Protein 3LXF (pdb70)

Structure (mmCIF, N/CA/C/O backbone):
data_3LXF
#
_entry.id   3LXF
#
_cell.length_a   137.554
_cell.length_b   78.788
_cell.length_c   89.200
_cell.angle_alpha   90.00
_cell.angle_beta   125.04
_cell.angle_gamma   90.00
#
_symmetry.space_group_name_H-M   'C 1 2 1'
#
loop_
_entity.id
_entity.type
_entity.pdbx_description
1 polymer Ferredoxin
2 non-polymer 'FE2/S2 (INORGANIC) CLUSTER'
3 water water
#
loop_
_atom_site.group_PDB
_atom_site.id
_atom_site.type_symbol
_atom_site.label_atom_id
_atom_site.label_alt_id
_atom_site.label_comp_id
_atom_site.label_asym_id
_atom_site.label_entity_id
_atom_site.label_seq_id
_atom_site.pdbx_PDB_ins_code
_atom_site.Cartn_x
_atom_site.Cartn_y
_atom_site.Cartn_z
_atom_site.occupancy
_atom_site.B_iso_or_equiv
_atom_site.auth_seq_id
_atom_site.auth_comp_id
_atom_site.auth_asym_id
_atom_site.auth_atom_id
_atom_site.pdbx_PDB_model_num
ATOM 1 N N . THR A 1 1 ? 6.752 51.161 -42.841 1.00 46.91 2 THR A N 1
ATOM 2 C CA . THR A 1 1 ? 5.857 49.971 -42.669 1.00 46.25 2 THR A CA 1
ATOM 3 C C . THR A 1 1 ? 5.416 49.744 -41.221 1.00 44.43 2 THR A C 1
ATOM 4 O O . THR A 1 1 ? 6.238 49.581 -40.325 1.00 44.53 2 THR A O 1
ATOM 8 N N . ALA A 1 2 ? 4.111 49.705 -41.024 1.00 42.40 3 ALA A N 1
ATOM 9 C CA . ALA A 1 2 ? 3.538 49.882 -39.706 1.00 41.13 3 ALA A CA 1
ATOM 10 C C . ALA A 1 2 ? 3.274 48.543 -39.064 1.00 39.27 3 ALA A C 1
ATOM 11 O O . ALA A 1 2 ? 2.604 47.676 -39.653 1.00 38.86 3 ALA A O 1
ATOM 13 N N . ILE A 1 3 ? 3.768 48.417 -37.838 1.00 36.81 4 ILE A N 1
ATOM 14 C CA . ILE A 1 3 ? 3.773 47.165 -37.128 1.00 35.51 4 ILE A CA 1
ATOM 15 C C . ILE A 1 3 ? 3.302 47.422 -35.708 1.00 35.15 4 ILE A C 1
ATOM 16 O O . ILE A 1 3 ? 3.678 48.404 -35.094 1.00 34.63 4 ILE A O 1
ATOM 21 N N . LEU A 1 4 ? 2.452 46.544 -35.203 1.00 34.36 5 LEU A N 1
ATOM 22 C CA . LEU A 1 4 ? 1.881 46.764 -33.900 1.00 35.50 5 LEU A CA 1
ATOM 23 C C . LEU A 1 4 ? 2.485 45.785 -32.923 1.00 34.95 5 LEU A C 1
ATOM 24 O O . LEU A 1 4 ? 2.226 44.598 -33.017 1.00 35.18 5 LEU A O 1
ATOM 29 N N . VAL A 1 5 ? 3.291 46.285 -31.993 1.00 34.77 6 VAL A N 1
ATOM 30 C CA . VAL A 1 5 ? 3.945 45.407 -31.028 1.00 34.88 6 VAL A CA 1
ATOM 31 C C . VAL A 1 5 ? 3.348 45.447 -29.633 1.00 34.72 6 VAL A C 1
ATOM 32 O O . VAL A 1 5 ? 3.055 46.516 -29.062 1.00 34.41 6 VAL A O 1
ATOM 36 N N . THR A 1 6 ? 3.135 44.254 -29.113 1.00 33.81 7 THR A N 1
ATOM 37 C CA . THR A 1 6 ? 2.685 44.111 -27.761 1.00 35.05 7 THR A CA 1
ATOM 38 C C . THR A 1 6 ? 3.946 43.810 -26.953 1.00 35.12 7 THR A C 1
ATOM 39 O O . THR A 1 6 ? 4.650 42.866 -27.251 1.00 34.75 7 THR A O 1
ATOM 43 N N . THR A 1 7 ? 4.273 44.672 -25.995 1.00 36.39 8 THR A N 1
ATOM 44 C CA . THR A 1 7 ? 5.485 44.501 -25.177 1.00 37.29 8 THR A CA 1
ATOM 45 C C . THR A 1 7 ? 5.138 43.585 -24.044 1.00 38.10 8 THR A C 1
ATOM 46 O O . THR A 1 7 ? 3.966 43.236 -23.892 1.00 38.09 8 THR A O 1
ATOM 50 N N . ARG A 1 8 ? 6.141 43.197 -23.244 1.00 39.02 9 ARG A N 1
ATOM 51 C CA . ARG A 1 8 ? 5.959 42.182 -22.195 1.00 39.48 9 ARG A CA 1
ATOM 52 C C . ARG A 1 8 ? 4.876 42.550 -21.173 1.00 40.62 9 ARG A C 1
ATOM 53 O O . ARG A 1 8 ? 4.190 41.673 -20.664 1.00 40.44 9 ARG A O 1
ATOM 61 N N . ASP A 1 9 ? 4.713 43.843 -20.901 1.00 41.78 10 ASP A N 1
ATOM 62 C CA . ASP A 1 9 ? 3.700 44.307 -19.947 1.00 43.50 10 ASP A CA 1
ATOM 63 C C . ASP A 1 9 ? 2.304 44.385 -20.548 1.00 43.57 10 ASP A C 1
ATOM 64 O O . ASP A 1 9 ? 1.387 44.858 -19.896 1.00 44.84 10 ASP A O 1
ATOM 69 N N . GLY A 1 10 ? 2.161 43.954 -21.798 1.00 42.84 11 GLY A N 1
ATOM 70 C CA . GLY A 1 10 ? 0.862 43.807 -22.433 1.00 42.21 11 GLY A CA 1
ATOM 71 C C . GLY A 1 10 ? 0.390 45.042 -23.188 1.00 42.86 11 GLY A C 1
ATOM 72 O O . GLY A 1 10 ? -0.654 44.991 -23.855 1.00 42.82 11 GLY A O 1
ATOM 73 N N . THR A 1 11 ? 1.143 46.146 -23.086 1.00 42.61 12 THR A N 1
ATOM 74 C CA . THR A 1 11 ? 0.795 47.388 -23.781 1.00 42.88 12 THR A CA 1
ATOM 75 C C . THR A 1 11 ? 1.166 47.306 -25.263 1.00 42.02 12 THR A C 1
ATOM 76 O O . THR A 1 11 ? 2.105 46.588 -25.625 1.00 41.46 12 THR A O 1
ATOM 80 N N . ARG A 1 12 ? 0.398 48.020 -26.100 1.00 41.11 13 ARG A N 1
ATOM 81 C CA . ARG A 1 12 ? 0.491 47.917 -27.543 1.00 40.45 13 ARG A CA 1
ATOM 82 C C . ARG A 1 12 ? 0.894 49.233 -28.162 1.00 40.08 13 ARG A C 1
ATOM 83 O O . ARG A 1 12 ? 0.330 50.259 -27.840 1.00 41.58 13 ARG A O 1
ATOM 91 N N . THR A 1 13 ? 1.884 49.190 -29.040 1.00 39.39 14 THR A N 1
ATOM 92 C CA . THR A 1 13 ? 2.458 50.382 -29.638 1.00 40.04 14 THR A CA 1
ATOM 93 C C . THR A 1 13 ? 2.728 50.117 -31.100 1.00 38.91 14 THR A C 1
ATOM 94 O O . THR A 1 13 ? 3.274 49.074 -31.446 1.00 39.38 14 THR A O 1
ATOM 98 N N . GLU A 1 14 ? 2.357 51.059 -31.947 1.00 38.28 15 GLU A N 1
ATOM 99 C CA . GLU A 1 14 ? 2.619 50.932 -33.360 1.00 38.32 15 GLU A CA 1
ATOM 100 C C . GLU A 1 14 ? 3.981 51.545 -33.678 1.00 38.55 15 GLU A C 1
ATOM 101 O O . GLU A 1 14 ? 4.306 52.625 -33.189 1.00 39.69 15 GLU A O 1
ATOM 107 N N . ILE A 1 15 ? 4.772 50.854 -34.488 1.00 37.39 16 ILE A N 1
ATOM 108 C CA . ILE A 1 15 ? 6.051 51.393 -34.904 1.00 38.42 16 ILE A CA 1
ATOM 109 C C . ILE A 1 15 ? 6.141 51.369 -36.406 1.00 38.42 16 ILE A C 1
ATOM 110 O O . ILE A 1 15 ? 5.395 50.652 -37.060 1.00 38.34 16 ILE A O 1
ATOM 115 N N . GLN A 1 16 ? 7.048 52.186 -36.920 1.00 39.51 17 GLN A N 1
ATOM 116 C CA . GLN A 1 16 ? 7.417 52.216 -38.328 1.00 41.09 17 GLN A CA 1
ATOM 117 C C . GLN A 1 16 ? 8.622 51.318 -38.482 1.00 39.97 17 GLN A C 1
ATOM 118 O O . GLN A 1 16 ? 9.514 51.305 -37.616 1.00 40.24 17 GLN A O 1
ATOM 124 N N . ALA A 1 17 ? 8.657 50.572 -39.578 1.00 38.82 18 ALA A N 1
ATOM 125 C CA . ALA A 1 17 ? 9.725 49.598 -39.810 1.00 36.86 18 ALA A CA 1
ATOM 126 C C . ALA A 1 17 ? 10.183 49.683 -41.266 1.00 36.68 18 ALA A C 1
ATOM 127 O O . ALA A 1 17 ? 9.396 49.457 -42.191 1.00 35.98 18 ALA A O 1
ATOM 129 N N . GLU A 1 18 ? 11.460 50.020 -41.453 1.00 36.61 19 GLU A N 1
ATOM 130 C CA . GLU A 1 18 ? 12.057 50.168 -42.770 1.00 36.83 19 GLU A CA 1
ATOM 131 C C . GLU A 1 18 ? 12.196 48.806 -43.457 1.00 35.54 19 GLU A C 1
ATOM 132 O O . GLU A 1 18 ? 12.717 47.859 -42.851 1.00 35.02 19 GLU A O 1
ATOM 138 N N . PRO A 1 19 ? 11.689 48.687 -44.698 1.00 35.15 20 PRO A N 1
ATOM 139 C CA . PRO A 1 19 ? 11.803 47.480 -45.510 1.00 34.71 20 PRO A CA 1
ATOM 140 C C . PRO A 1 19 ? 13.265 47.042 -45.635 1.00 35.08 20 PRO A C 1
ATOM 141 O O . PRO A 1 19 ? 14.157 47.884 -45.719 1.00 35.15 20 PRO A O 1
ATOM 145 N N . GLY A 1 20 ? 13.519 45.735 -45.610 1.00 34.68 21 GLY A N 1
ATOM 146 C CA . GLY A 1 20 ? 14.902 45.239 -45.693 1.00 34.86 21 GLY A CA 1
ATOM 147 C C . GLY A 1 20 ? 15.685 45.084 -44.398 1.00 34.65 21 GLY A C 1
ATOM 148 O O . GLY A 1 20 ? 16.709 44.412 -44.374 1.00 35.76 21 GLY A O 1
ATOM 149 N N . LEU A 1 21 ? 15.242 45.714 -43.322 1.00 34.19 22 LEU A N 1
ATOM 150 C CA . LEU A 1 21 ? 15.794 45.414 -42.003 1.00 33.49 22 LEU A CA 1
ATOM 151 C C . LEU A 1 21 ? 15.095 44.175 -41.479 1.00 32.75 22 LEU A C 1
ATOM 152 O O . LEU A 1 21 ? 13.975 43.830 -41.929 1.00 32.74 22 LEU A O 1
ATOM 157 N N . SER A 1 22 ? 15.712 43.510 -40.508 1.00 31.57 23 SER A N 1
ATOM 158 C CA . SER A 1 22 ? 15.000 42.461 -39.803 1.00 30.15 23 SER A CA 1
ATOM 159 C C . SER A 1 22 ? 13.988 43.079 -38.823 1.00 29.43 23 SER A C 1
ATOM 160 O O . SER A 1 22 ? 14.129 44.248 -38.388 1.00 29.74 23 SER A O 1
ATOM 163 N N . LEU A 1 23 ? 12.959 42.314 -38.481 1.00 28.12 24 LEU A N 1
ATOM 164 C CA . LEU A 1 23 ? 12.050 42.738 -37.425 1.00 27.71 24 LEU A CA 1
ATOM 165 C C . LEU A 1 23 ? 12.807 43.073 -36.147 1.00 27.40 24 LEU A C 1
ATOM 166 O O . LEU A 1 23 ? 12.527 44.077 -35.525 1.00 29.05 24 LEU A O 1
ATOM 171 N N . MET A 1 24 ? 13.777 42.261 -35.757 1.00 27.73 25 MET A N 1
ATOM 172 C CA . MET A 1 24 ? 14.555 42.550 -34.538 1.00 28.02 25 MET A CA 1
ATOM 173 C C . MET A 1 24 ? 15.193 43.945 -34.631 1.00 28.57 25 MET A C 1
ATOM 174 O O . MET A 1 24 ? 15.179 44.693 -33.662 1.00 28.58 25 MET A O 1
ATOM 179 N N . GLU A 1 25 ? 15.759 44.273 -35.787 1.00 29.01 26 GLU A N 1
ATOM 180 C CA . GLU A 1 25 ? 16.381 45.589 -35.994 1.00 31.43 26 GLU A CA 1
ATOM 181 C C . GLU A 1 25 ? 15.354 46.709 -35.969 1.00 31.27 26 GLU A C 1
ATOM 182 O O . GLU A 1 25 ? 15.598 47.766 -35.374 1.00 31.89 26 GLU A O 1
ATOM 188 N N . ALA A 1 26 ? 14.218 46.474 -36.617 1.00 30.84 27 ALA A N 1
ATOM 189 C CA . ALA A 1 26 ? 13.137 47.454 -36.611 1.00 31.61 27 ALA A CA 1
ATOM 190 C C . ALA A 1 26 ? 12.636 47.706 -35.188 1.00 31.71 27 ALA A C 1
ATOM 191 O O . ALA A 1 26 ? 12.394 48.834 -34.811 1.00 31.33 27 ALA A O 1
ATOM 193 N N . LEU A 1 27 ? 12.501 46.641 -34.408 1.00 32.84 28 LEU A N 1
ATOM 194 C CA . LEU A 1 27 ? 12.123 46.747 -32.995 1.00 34.19 28 LEU A CA 1
ATOM 195 C C . LEU A 1 27 ? 13.066 47.621 -32.189 1.00 35.72 28 LEU A C 1
ATOM 196 O O . LEU A 1 27 ? 12.627 48.629 -31.636 1.00 36.38 28 LEU A O 1
ATOM 201 N N . ARG A 1 28 ? 14.350 47.263 -32.137 1.00 36.84 29 ARG A N 1
ATOM 202 C CA . ARG A 1 28 ? 15.365 48.053 -31.398 1.00 38.93 29 ARG A CA 1
ATOM 203 C C . ARG A 1 28 ? 15.419 49.513 -31.902 1.00 39.64 29 ARG A C 1
ATOM 204 O O . ARG A 1 28 ? 15.419 50.459 -31.109 1.00 39.75 29 ARG A O 1
ATOM 212 N N . ASP A 1 29 ? 15.425 49.692 -33.219 1.00 39.90 30 ASP A N 1
ATOM 213 C CA . ASP A 1 29 ? 15.495 51.023 -33.793 1.00 41.61 30 ASP A CA 1
ATOM 214 C C . ASP A 1 29 ? 14.367 51.947 -33.348 1.00 42.67 30 ASP A C 1
ATOM 215 O O . ASP A 1 29 ? 14.559 53.155 -33.259 1.00 43.51 30 ASP A O 1
ATOM 220 N N . ALA A 1 30 ? 13.200 51.372 -33.090 1.00 42.39 31 ALA A N 1
ATOM 221 C CA . ALA A 1 30 ? 12.033 52.124 -32.692 1.00 43.15 31 ALA A CA 1
ATOM 222 C C . ALA A 1 30 ? 11.948 52.273 -31.166 1.00 44.12 31 ALA A C 1
ATOM 223 O O . ALA A 1 30 ? 10.942 52.740 -30.653 1.00 44.58 31 ALA A O 1
ATOM 225 N N . GLY A 1 31 ? 13.001 51.881 -30.447 1.00 45.33 32 GLY A N 1
ATOM 226 C CA . GLY A 1 31 ? 13.061 52.055 -28.988 1.00 46.49 32 GLY A CA 1
ATOM 227 C C . GLY A 1 31 ? 12.418 50.967 -28.130 1.00 46.88 32 GLY A C 1
ATOM 228 O O . GLY A 1 31 ? 12.220 51.163 -26.920 1.00 47.39 32 GLY A O 1
ATOM 229 N N . ILE A 1 32 ? 12.089 49.817 -28.727 1.00 46.42 33 ILE A N 1
ATOM 230 C CA . ILE A 1 32 ? 11.669 48.654 -27.929 1.00 46.28 33 ILE A CA 1
ATOM 231 C C . ILE A 1 32 ? 12.921 47.924 -27.399 1.00 46.96 33 ILE A C 1
ATOM 232 O O . ILE A 1 32 ? 13.428 46.999 -28.030 1.00 47.83 33 ILE A O 1
ATOM 237 N N . ASP A 1 33 ? 13.416 48.322 -26.239 1.00 48.00 34 ASP A N 1
ATOM 238 C CA . ASP A 1 33 ? 14.678 47.771 -25.728 1.00 48.59 34 ASP A CA 1
ATOM 239 C C . ASP A 1 33 ? 14.551 46.431 -25.019 1.00 47.41 34 ASP A C 1
ATOM 240 O O . ASP A 1 33 ? 15.557 45.815 -24.692 1.00 47.46 34 ASP A O 1
ATOM 245 N N . GLU A 1 34 ? 13.317 45.983 -24.806 1.00 46.53 35 GLU A N 1
ATOM 246 C CA . GLU A 1 34 ? 13.003 44.777 -24.042 1.00 45.25 35 GLU A CA 1
ATOM 247 C C . GLU A 1 34 ? 13.705 43.590 -24.641 1.00 43.81 35 GLU A C 1
ATOM 248 O O . GLU A 1 34 ? 14.073 42.666 -23.947 1.00 42.70 35 GLU A O 1
ATOM 254 N N . LEU A 1 35 ? 13.798 43.612 -25.962 1.00 43.04 36 LEU A N 1
ATOM 255 C CA . LEU A 1 35 ? 14.246 42.483 -26.736 1.00 42.93 36 LEU A CA 1
ATOM 256 C C . LEU A 1 35 ? 15.773 42.516 -26.747 1.00 43.31 36 LEU A C 1
ATOM 257 O O . LEU A 1 35 ? 16.381 43.358 -27.405 1.00 42.93 36 LEU A O 1
ATOM 262 N N . LEU A 1 36 ? 16.391 41.641 -25.959 1.00 43.61 37 LEU A N 1
ATOM 263 C CA . LEU A 1 36 ? 17.803 41.409 -26.103 1.00 44.67 37 LEU A CA 1
ATOM 264 C C . LEU A 1 36 ? 18.000 40.702 -27.428 1.00 44.71 37 LEU A C 1
ATOM 265 O O . LEU A 1 36 ? 17.125 40.025 -27.961 1.00 45.87 37 LEU A O 1
ATOM 270 N N . ALA A 1 37 ? 19.165 40.831 -27.987 1.00 44.87 38 ALA A N 1
ATOM 271 C CA . ALA A 1 37 ? 19.412 40.075 -29.170 1.00 42.60 38 ALA A CA 1
ATOM 272 C C . ALA A 1 37 ? 20.819 39.678 -28.917 1.00 41.72 38 ALA A C 1
ATOM 273 O O . ALA A 1 37 ? 21.726 40.210 -29.520 1.00 41.83 38 ALA A O 1
ATOM 275 N N . LEU A 1 38 ? 20.992 38.774 -27.960 1.00 40.80 39 LEU A N 1
ATOM 276 C CA . LEU A 1 38 ? 22.320 38.430 -27.487 1.00 40.62 39 LEU A CA 1
ATOM 277 C C . LEU A 1 38 ? 23.255 38.017 -28.622 1.00 39.14 39 LEU A C 1
ATOM 278 O O . LEU A 1 38 ? 24.426 38.334 -28.589 1.00 40.17 39 LEU A O 1
ATOM 283 N N . CYS A 1 39 ? 22.757 37.311 -29.627 1.00 36.93 40 CYS A N 1
ATOM 284 C CA . CYS A 1 39 ? 23.686 36.791 -30.601 1.00 35.05 40 CYS A CA 1
ATOM 285 C C . CYS A 1 39 ? 23.901 37.835 -31.681 1.00 35.18 40 CYS A C 1
ATOM 286 O O . CYS A 1 39 ? 24.714 37.662 -32.554 1.00 34.55 40 CYS A O 1
ATOM 289 N N . GLY A 1 40 ? 23.181 38.946 -31.580 1.00 35.44 41 GLY A N 1
ATOM 290 C CA . GLY A 1 40 ? 23.364 40.072 -32.520 1.00 35.83 41 GLY A CA 1
ATOM 291 C C . GLY A 1 40 ? 22.725 39.763 -33.859 1.00 35.23 41 GLY A C 1
ATOM 292 O O . GLY A 1 40 ? 23.194 40.244 -34.901 1.00 35.39 41 GLY A O 1
ATOM 293 N N . GLY A 1 41 ? 21.698 38.899 -33.824 1.00 33.80 42 GLY A N 1
ATOM 294 C CA . GLY A 1 41 ? 20.856 38.615 -34.975 1.00 32.40 42 GLY A CA 1
ATOM 295 C C . GLY A 1 41 ? 21.465 37.597 -35.903 1.00 32.77 42 GLY A C 1
ATOM 296 O O . GLY A 1 41 ? 21.270 37.673 -37.106 1.00 32.99 42 GLY A O 1
ATOM 297 N N . CYS A 1 42 ? 22.234 36.660 -35.376 1.00 32.40 43 CYS A N 1
ATOM 298 C CA . CYS A 1 42 ? 22.849 35.681 -36.264 1.00 33.86 43 CYS A CA 1
ATOM 299 C C . CYS A 1 42 ? 22.212 34.260 -36.063 1.00 33.76 43 CYS A C 1
ATOM 300 O O . CYS A 1 42 ? 22.829 33.243 -36.334 1.00 33.47 43 CYS A O 1
ATOM 303 N N . CYS A 1 43 ? 20.958 34.206 -35.601 1.00 33.00 44 CYS A N 1
ATOM 304 C CA . CYS A 1 43 ? 20.274 32.916 -35.424 1.00 32.65 44 CYS A CA 1
ATOM 305 C C . CYS A 1 43 ? 21.044 31.917 -34.534 1.00 32.52 44 CYS A C 1
ATOM 306 O O . CYS A 1 43 ? 21.224 30.761 -34.914 1.00 32.42 44 CYS A O 1
ATOM 309 N N . SER A 1 44 ? 21.481 32.362 -33.356 1.00 31.96 45 SER A N 1
ATOM 310 C CA . SER A 1 44 ? 22.270 31.519 -32.455 1.00 32.45 45 SER A CA 1
ATOM 311 C C . SER A 1 44 ? 21.791 31.661 -31.028 1.00 32.74 45 SER A C 1
ATOM 312 O O . SER A 1 44 ? 22.457 31.192 -30.097 1.00 33.19 45 SER A O 1
ATOM 315 N N . CYS A 1 45 ? 20.704 32.399 -30.832 1.00 32.07 46 CYS A N 1
ATOM 316 C CA . CYS A 1 45 ? 20.078 32.470 -29.508 1.00 31.74 46 CYS A CA 1
ATOM 317 C C . CYS A 1 45 ? 18.551 32.461 -29.607 1.00 31.44 46 CYS A C 1
ATOM 318 O O . CYS A 1 45 ? 17.965 32.381 -30.704 1.00 31.99 46 CYS A O 1
ATOM 321 N N . ALA A 1 46 ? 17.884 32.530 -28.476 1.00 31.20 47 ALA A N 1
ATOM 322 C CA . ALA A 1 46 ? 16.435 32.616 -28.570 1.00 31.28 47 ALA A CA 1
ATOM 323 C C . ALA A 1 46 ? 15.916 33.903 -27.957 1.00 30.93 47 ALA A C 1
ATOM 324 O O . ALA A 1 46 ? 14.752 33.981 -27.588 1.00 30.62 47 ALA A O 1
ATOM 326 N N . THR A 1 47 ? 16.781 34.909 -27.837 1.00 30.96 48 THR A N 1
ATOM 327 C CA . THR A 1 47 ? 16.382 36.122 -27.090 1.00 31.25 48 THR A CA 1
ATOM 328 C C . THR A 1 47 ? 15.731 37.192 -27.973 1.00 31.19 48 THR A C 1
ATOM 329 O O . THR A 1 47 ? 15.408 38.276 -27.475 1.00 32.55 48 THR A O 1
ATOM 333 N N . CYS A 1 48 ? 15.520 36.907 -29.254 1.00 29.33 49 CYS A N 1
ATOM 334 C CA . CYS A 1 48 ? 14.756 37.840 -30.068 1.00 28.55 49 CYS A CA 1
ATOM 335 C C . CYS A 1 48 ? 13.350 37.257 -30.352 1.00 28.72 49 CYS A C 1
ATOM 336 O O . CYS A 1 48 ? 12.640 37.645 -31.306 1.00 29.15 49 CYS A O 1
ATOM 339 N N . HIS A 1 49 ? 12.976 36.317 -29.507 1.00 28.17 50 HIS A N 1
ATOM 340 C CA . HIS A 1 49 ? 11.778 35.533 -29.678 1.00 28.51 50 HIS A CA 1
ATOM 341 C C . HIS A 1 49 ? 10.528 36.447 -29.663 1.00 29.05 50 HIS A C 1
ATOM 342 O O . HIS A 1 49 ? 10.320 37.219 -28.718 1.00 28.30 50 HIS A O 1
ATOM 349 N N . VAL A 1 50 ? 9.745 36.393 -30.752 1.00 29.00 51 VAL A N 1
ATOM 350 C CA . VAL A 1 50 ? 8.416 37.011 -30.775 1.00 29.81 51 VAL A CA 1
ATOM 351 C C . VAL A 1 50 ? 7.313 35.988 -31.077 1.00 29.93 51 VAL A C 1
ATOM 352 O O . VAL A 1 50 ? 7.583 34.896 -31.587 1.00 28.91 51 VAL A O 1
ATOM 356 N N . LEU A 1 51 ? 6.089 36.375 -30.719 1.00 30.59 52 LEU A N 1
ATOM 357 C CA . LEU A 1 51 ? 4.868 35.643 -31.029 1.00 31.72 52 LEU A CA 1
ATOM 358 C C . LEU A 1 51 ? 4.107 36.444 -32.052 1.00 32.77 52 LEU A C 1
ATOM 359 O O . LEU A 1 51 ? 3.773 37.607 -31.813 1.00 33.15 52 LEU A O 1
ATOM 364 N N . VAL A 1 52 ? 3.849 35.810 -33.189 1.00 33.49 53 VAL A N 1
ATOM 365 C CA . VAL A 1 52 ? 3.256 36.460 -34.336 1.00 34.42 53 VAL A CA 1
ATOM 366 C C . VAL A 1 52 ? 1.747 36.195 -34.356 1.00 36.18 53 VAL A C 1
ATOM 367 O O . VAL A 1 52 ? 1.312 35.058 -34.127 1.00 36.41 53 VAL A O 1
ATOM 371 N N . ALA A 1 53 ? 0.946 37.227 -34.611 1.00 36.52 54 ALA A N 1
ATOM 372 C CA . ALA A 1 53 ? -0.498 36.980 -34.738 1.00 38.54 54 ALA A CA 1
ATOM 373 C C . ALA A 1 53 ? -0.762 35.901 -35.826 1.00 38.92 54 ALA A C 1
ATOM 374 O O . ALA A 1 53 ? -0.156 35.942 -36.907 1.00 39.48 54 ALA A O 1
ATOM 376 N N . PRO A 1 54 ? -1.628 34.914 -35.532 1.00 40.07 55 PRO A N 1
ATOM 377 C CA . PRO A 1 54 ? -1.930 33.812 -36.505 1.00 40.77 55 PRO A CA 1
ATOM 378 C C . PRO A 1 54 ? -2.303 34.278 -37.937 1.00 41.88 55 PRO A C 1
ATOM 379 O O . PRO A 1 54 ? -1.891 33.648 -38.924 1.00 42.16 55 PRO A O 1
ATOM 383 N N . ALA A 1 55 ? -3.032 35.387 -38.048 1.00 42.28 56 ALA A N 1
ATOM 384 C CA . ALA A 1 55 ? -3.492 35.896 -39.354 1.00 43.73 56 ALA A CA 1
ATOM 385 C C . ALA A 1 55 ? -2.317 36.242 -40.250 1.00 44.24 56 ALA A C 1
ATOM 386 O O . ALA A 1 55 ? -2.464 36.349 -41.468 1.00 44.75 56 ALA A O 1
ATOM 388 N N . PHE A 1 56 ? -1.151 36.425 -39.640 1.00 44.33 57 PHE A N 1
ATOM 389 C CA . PHE A 1 56 ? 0.030 36.785 -40.395 1.00 45.31 57 PHE A CA 1
ATOM 390 C C . PHE A 1 56 ? 0.968 35.618 -40.664 1.00 45.77 57 PHE A C 1
ATOM 391 O O . PHE A 1 56 ? 1.935 35.783 -41.401 1.00 45.51 57 PHE A O 1
ATOM 399 N N . ALA A 1 57 ? 0.652 34.436 -40.117 1.00 46.93 58 ALA A N 1
ATOM 400 C CA . ALA A 1 57 ? 1.524 33.252 -40.269 1.00 48.07 58 ALA A CA 1
ATOM 401 C C . ALA A 1 57 ? 2.030 33.085 -41.691 1.00 49.24 58 ALA A C 1
ATOM 402 O O . ALA A 1 57 ? 3.237 33.002 -41.916 1.00 49.60 58 ALA A O 1
ATOM 404 N N . ASP A 1 58 ? 1.115 33.064 -42.649 1.00 50.63 59 ASP A N 1
ATOM 405 C CA . ASP A 1 58 ? 1.474 32.739 -44.020 1.00 52.93 59 ASP A CA 1
ATOM 406 C C . ASP A 1 58 ? 2.130 33.904 -44.770 1.00 52.56 59 ASP A C 1
ATOM 407 O O . ASP A 1 58 ? 2.645 33.709 -45.868 1.00 53.54 59 ASP A O 1
ATOM 412 N N . ARG A 1 59 ? 2.111 35.106 -44.197 1.00 51.83 60 ARG A N 1
ATOM 413 C CA . ARG A 1 59 ? 2.777 3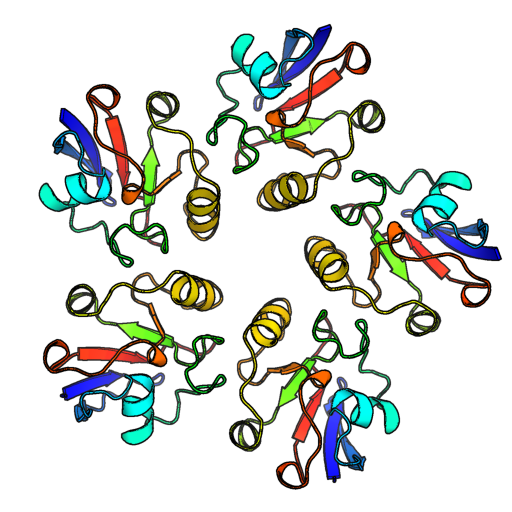6.251 -44.833 1.00 50.98 60 ARG A CA 1
ATOM 414 C C . ARG A 1 59 ? 4.302 36.273 -44.576 1.00 49.48 60 ARG A C 1
ATOM 415 O O . ARG A 1 59 ? 5.019 37.106 -45.127 1.00 49.45 60 ARG A O 1
ATOM 423 N N . LEU A 1 60 ? 4.793 35.346 -43.755 1.00 48.02 61 LEU A N 1
ATOM 424 C CA . LEU A 1 60 ? 6.213 35.307 -43.381 1.00 45.99 61 LEU A CA 1
ATOM 425 C C . LEU A 1 60 ? 6.924 34.184 -44.086 1.00 44.89 61 LEU A C 1
ATOM 426 O O . LEU A 1 60 ? 6.304 33.186 -44.423 1.00 44.75 61 LEU A O 1
ATOM 431 N N . PRO A 1 61 ? 8.237 34.326 -44.292 1.00 43.93 62 PRO A N 1
ATOM 432 C CA . PRO A 1 61 ? 8.962 33.177 -44.842 1.00 43.97 62 PRO A CA 1
ATOM 433 C C . PRO A 1 61 ? 8.877 31.972 -43.895 1.00 43.11 62 PRO A C 1
ATOM 434 O O . PRO A 1 61 ? 8.831 32.149 -42.680 1.00 42.55 62 PRO A O 1
ATOM 438 N N . ALA A 1 62 ? 8.840 30.770 -44.466 1.00 43.08 63 ALA A N 1
ATOM 439 C CA . ALA A 1 62 ? 9.013 29.505 -43.734 1.00 42.57 63 ALA A CA 1
ATOM 440 C C . ALA A 1 62 ? 10.083 29.599 -42.643 1.00 41.41 63 ALA A C 1
ATOM 441 O O . ALA A 1 62 ? 11.179 30.112 -42.891 1.00 40.73 63 ALA A O 1
ATOM 443 N N . LEU A 1 63 ? 9.786 29.123 -41.437 1.00 40.66 64 LEU A N 1
ATOM 444 C CA . LEU A 1 63 ? 10.861 29.076 -40.442 1.00 39.25 64 LEU A CA 1
ATOM 445 C C . LEU A 1 63 ? 11.849 27.972 -40.778 1.00 38.29 64 LEU A C 1
ATOM 446 O O . LEU A 1 63 ? 11.456 26.970 -41.396 1.00 37.34 64 LEU A O 1
ATOM 451 N N . SER A 1 64 ? 13.126 28.194 -40.421 1.00 36.16 65 SER A N 1
ATOM 452 C CA . SER A 1 64 ? 14.176 27.222 -40.716 1.00 35.47 65 SER A CA 1
ATOM 453 C C . SER A 1 64 ? 14.312 26.262 -39.568 1.00 34.48 65 SER A C 1
ATOM 454 O O . SER A 1 64 ? 13.810 26.526 -38.458 1.00 33.21 65 SER A O 1
ATOM 457 N N . GLY A 1 65 ? 15.021 25.163 -39.828 1.00 34.24 66 GLY A N 1
ATOM 458 C CA . GLY A 1 65 ? 15.336 24.184 -38.804 1.00 33.56 66 GLY A CA 1
ATOM 459 C C . GLY A 1 65 ? 16.171 24.749 -37.671 1.00 33.29 66 GLY A C 1
ATOM 460 O O . GLY A 1 65 ? 15.978 24.382 -36.504 1.00 33.51 66 GLY A O 1
ATOM 461 N N . ASP A 1 66 ? 17.119 25.624 -37.994 1.00 33.49 67 ASP A N 1
ATOM 462 C CA . ASP A 1 66 ? 17.934 26.239 -36.959 1.00 33.91 67 ASP A CA 1
ATOM 463 C C . ASP A 1 66 ? 17.064 27.179 -36.123 1.00 32.78 67 ASP A C 1
ATOM 464 O O . ASP A 1 66 ? 17.179 27.210 -34.900 1.00 32.01 67 ASP A O 1
ATOM 469 N N . GLU A 1 67 ? 16.172 27.928 -36.768 1.00 31.71 68 GLU A N 1
ATOM 470 C CA . GLU A 1 67 ? 15.281 28.768 -35.990 1.00 31.31 68 GLU A CA 1
ATOM 471 C C . GLU A 1 67 ? 14.363 27.873 -35.126 1.00 31.50 68 GLU A C 1
ATOM 472 O O . GLU A 1 67 ? 14.162 28.111 -33.927 1.00 30.57 68 GLU A O 1
ATOM 478 N N . ASN A 1 68 ? 13.816 26.827 -35.733 1.00 32.34 69 ASN A N 1
ATOM 479 C CA . ASN A 1 68 ? 12.938 25.925 -34.992 1.00 32.60 69 ASN A CA 1
ATOM 480 C C . ASN A 1 68 ? 13.632 25.299 -33.742 1.00 33.27 69 ASN A C 1
ATOM 481 O O . ASN A 1 68 ? 13.052 25.255 -32.645 1.00 32.80 69 ASN A O 1
ATOM 486 N N . ASP A 1 69 ? 14.873 24.832 -33.879 1.00 34.01 70 ASP A N 1
ATOM 487 C CA . ASP A 1 69 ? 15.558 24.283 -32.681 1.00 34.67 70 ASP A CA 1
ATOM 488 C C . ASP A 1 69 ? 15.814 25.333 -31.607 1.00 32.62 70 ASP A C 1
ATOM 489 O O . ASP A 1 69 ? 15.648 25.063 -30.428 1.00 32.58 70 ASP A O 1
ATOM 494 N N . LEU A 1 70 ? 16.253 26.519 -31.998 1.00 31.08 71 LEU A N 1
ATOM 495 C CA . LEU A 1 70 ? 16.413 27.573 -31.007 1.00 30.91 71 LEU A CA 1
ATOM 496 C C . LEU A 1 70 ? 15.125 27.860 -30.245 1.00 31.04 71 LEU A C 1
ATOM 497 O O . LEU A 1 70 ? 15.153 27.991 -29.032 1.00 32.05 71 LEU A O 1
ATOM 502 N N . LEU A 1 71 ? 13.995 27.948 -30.939 1.00 31.33 72 LEU A N 1
ATOM 503 C CA . LEU A 1 71 ? 12.714 28.235 -30.259 1.00 32.24 72 LEU A CA 1
ATOM 504 C C . LEU A 1 71 ? 12.265 27.134 -29.286 1.00 33.54 72 LEU A C 1
ATOM 505 O O . LEU A 1 71 ? 11.599 27.441 -28.289 1.00 33.12 72 LEU A O 1
ATOM 510 N N . ASP A 1 72 ? 12.610 25.869 -29.578 1.00 34.61 73 ASP A N 1
ATOM 511 C CA . ASP A 1 72 ? 12.270 24.770 -28.664 1.00 36.79 73 ASP A CA 1
ATOM 512 C C . ASP A 1 72 ? 12.951 24.837 -27.315 1.00 37.08 73 ASP A C 1
ATOM 513 O O . ASP A 1 72 ? 12.550 24.126 -26.401 1.00 38.54 73 ASP A O 1
ATOM 518 N N . SER A 1 73 ? 13.992 25.658 -27.201 1.00 36.39 74 SER A N 1
ATOM 519 C CA . SER A 1 73 ? 14.713 25.839 -25.950 1.00 36.70 74 SER A CA 1
ATOM 520 C C . SER A 1 73 ? 13.918 26.701 -24.997 1.00 36.86 74 SER A C 1
ATOM 521 O O . SER A 1 73 ? 14.208 26.731 -23.802 1.00 37.78 74 SER A O 1
ATOM 524 N N . SER A 1 74 ? 12.927 27.416 -25.522 1.00 36.38 75 SER A N 1
ATOM 525 C CA . SER A 1 74 ? 12.142 28.360 -24.720 1.00 36.46 75 SER A CA 1
ATOM 526 C C . SER A 1 74 ? 10.899 27.681 -24.160 1.00 37.69 75 SER A C 1
ATOM 527 O O . SER A 1 74 ? 10.190 26.991 -24.892 1.00 38.58 75 SER A O 1
ATOM 530 N N . ASP A 1 75 ? 10.606 27.890 -22.882 1.00 38.75 76 ASP A N 1
ATOM 531 C CA . ASP A 1 75 ? 9.354 27.347 -22.313 1.00 40.41 76 ASP A CA 1
ATOM 532 C C . ASP A 1 75 ? 8.115 28.107 -22.777 1.00 39.20 76 ASP A C 1
ATOM 533 O O . ASP A 1 75 ? 7.000 27.697 -22.501 1.00 39.71 76 ASP A O 1
ATOM 538 N N . HIS A 1 76 ? 8.318 29.202 -23.498 1.00 37.89 77 HIS A N 1
ATOM 539 C CA . HIS A 1 76 ? 7.204 30.011 -23.961 1.00 36.58 77 HIS A CA 1
ATOM 540 C C . HIS A 1 76 ? 6.956 29.857 -25.450 1.00 35.58 77 HIS A C 1
ATOM 541 O O . HIS A 1 76 ? 6.115 30.552 -25.997 1.00 34.56 77 HIS A O 1
ATOM 548 N N . ARG A 1 77 ? 7.666 28.946 -26.118 1.00 35.56 78 ARG A N 1
ATOM 549 C CA . ARG A 1 77 ? 7.370 28.697 -27.533 1.00 35.98 78 ARG A CA 1
ATOM 550 C C . ARG A 1 77 ? 5.900 28.279 -27.704 1.00 36.64 78 ARG A C 1
ATOM 551 O O . ARG A 1 77 ? 5.370 27.510 -26.909 1.00 36.31 78 ARG A O 1
ATOM 559 N N . THR A 1 78 ? 5.245 28.883 -28.693 1.00 36.78 79 THR A N 1
ATOM 560 C CA . THR A 1 78 ? 3.932 28.462 -29.164 1.00 37.47 79 THR A CA 1
ATOM 561 C C . THR A 1 78 ? 4.116 28.227 -30.654 1.00 37.75 79 THR A C 1
ATOM 562 O O . THR A 1 78 ? 5.202 28.491 -31.188 1.00 37.59 79 THR A O 1
ATOM 566 N N . PRO A 1 79 ? 3.073 27.730 -31.348 1.00 38.02 80 PRO A N 1
ATOM 567 C CA . PRO A 1 79 ? 3.364 27.413 -32.741 1.00 37.71 80 PRO A CA 1
ATOM 568 C C . PRO A 1 79 ? 3.493 28.659 -33.593 1.00 36.09 80 PRO A C 1
ATOM 569 O O . PRO A 1 79 ? 3.891 28.567 -34.737 1.00 36.52 80 PRO A O 1
ATOM 573 N N . HIS A 1 80 ? 3.198 29.814 -33.019 1.00 35.44 81 HIS A N 1
ATOM 574 C CA . HIS A 1 80 ? 3.364 31.103 -33.701 1.00 33.70 81 HIS A CA 1
ATOM 575 C C . HIS A 1 80 ? 4.630 31.879 -33.333 1.00 31.61 81 HIS A C 1
ATOM 576 O O . HIS A 1 80 ? 4.786 33.097 -33.667 1.00 30.16 81 HIS A O 1
ATOM 583 N N . SER A 1 81 ? 5.516 31.189 -32.634 1.00 29.49 82 SER A N 1
ATOM 584 C CA . SER A 1 81 ? 6.767 31.784 -32.227 1.00 28.92 82 SER A CA 1
ATOM 585 C C . SER A 1 81 ? 7.664 31.982 -33.447 1.00 28.42 82 SER A C 1
ATOM 586 O O . SER A 1 81 ? 7.691 31.134 -34.339 1.00 29.02 82 SER A O 1
ATOM 589 N N . ARG A 1 82 ? 8.344 33.124 -33.513 1.00 27.25 83 ARG A N 1
ATOM 590 C CA . ARG A 1 82 ? 9.398 33.316 -34.491 1.00 26.97 83 ARG A CA 1
ATOM 591 C C . ARG A 1 82 ? 10.558 34.032 -33.829 1.00 26.97 83 ARG A C 1
ATOM 592 O O . ARG A 1 82 ? 10.366 34.729 -32.824 1.00 26.48 83 ARG A O 1
ATOM 600 N N . LEU A 1 83 ? 11.760 33.840 -34.372 1.00 26.43 84 LEU A N 1
ATOM 601 C CA . LEU A 1 83 ? 12.896 34.669 -34.016 1.00 26.42 84 LEU A CA 1
ATOM 602 C C . LEU A 1 83 ? 12.796 35.886 -34.911 1.00 26.47 84 LEU A C 1
ATOM 603 O O . LEU A 1 83 ? 12.878 35.769 -36.161 1.00 26.06 84 LEU A O 1
ATOM 608 N N . SER A 1 84 ? 12.594 37.050 -34.301 1.00 26.12 85 SER A N 1
ATOM 609 C CA . SER A 1 84 ? 12.402 38.278 -35.096 1.00 26.71 85 SER A CA 1
ATOM 610 C C . SER A 1 84 ? 13.620 38.707 -35.930 1.00 27.10 85 SER A C 1
ATOM 611 O O . SER A 1 84 ? 13.483 39.540 -36.841 1.00 26.55 85 SER A O 1
ATOM 614 N N . CYS A 1 85 ? 14.809 38.165 -35.641 1.00 27.35 86 CYS A N 1
ATOM 615 C CA . CYS A 1 85 ? 15.974 38.538 -36.473 1.00 27.69 86 CYS A CA 1
ATOM 616 C C . CYS A 1 85 ? 15.965 37.703 -37.752 1.00 27.89 86 CYS A C 1
ATOM 617 O O . CYS A 1 85 ? 16.758 37.939 -38.663 1.00 27.74 86 CYS A O 1
ATOM 620 N N . GLN A 1 86 ? 15.021 36.771 -37.836 1.00 27.85 87 GLN A N 1
ATOM 621 C CA . GLN A 1 86 ? 14.849 35.948 -39.048 1.00 28.44 87 GLN A CA 1
ATOM 622 C C . GLN A 1 86 ? 13.753 36.436 -39.972 1.00 28.82 87 GLN A C 1
ATOM 623 O O . GLN A 1 86 ? 13.487 35.815 -40.997 1.00 30.47 87 GLN A O 1
ATOM 629 N N . ILE A 1 87 ? 13.129 37.556 -39.633 1.00 28.99 88 ILE A N 1
ATOM 630 C CA . ILE A 1 87 ? 12.058 38.094 -40.461 1.00 28.56 88 ILE A CA 1
ATOM 631 C C . ILE A 1 87 ? 12.475 39.419 -41.114 1.00 28.53 88 ILE A C 1
ATOM 632 O O . ILE A 1 87 ? 12.736 40.418 -40.426 1.00 27.81 88 ILE A O 1
ATOM 637 N N . THR A 1 88 ? 12.509 39.426 -42.438 1.00 27.99 89 THR A N 1
ATOM 638 C CA . THR A 1 88 ? 12.796 40.628 -43.202 1.00 28.72 89 THR A CA 1
ATOM 639 C C . THR A 1 88 ? 11.556 41.497 -43.417 1.00 28.96 89 THR A C 1
ATOM 640 O O . THR A 1 88 ? 10.542 41.030 -43.909 1.00 28.55 89 THR A O 1
ATOM 644 N N . ILE A 1 89 ? 11.649 42.757 -43.028 1.00 29.99 90 ILE A N 1
ATOM 645 C CA . ILE A 1 89 ? 10.546 43.716 -43.203 1.00 31.11 90 ILE A CA 1
ATOM 646 C C . ILE A 1 89 ? 10.293 43.969 -44.709 1.00 32.78 90 ILE A C 1
ATOM 647 O O . ILE A 1 89 ? 11.233 44.134 -45.477 1.00 33.30 90 ILE A O 1
ATOM 652 N N . ASN A 1 90 ? 9.020 43.928 -45.107 1.00 33.38 91 ASN A N 1
ATOM 653 C CA . ASN A 1 90 ? 8.586 44.193 -46.472 1.00 35.03 91 ASN A CA 1
ATOM 654 C C . ASN A 1 90 ? 7.091 44.522 -46.431 1.00 35.60 91 ASN A C 1
ATOM 655 O O . ASN A 1 90 ? 6.413 44.154 -45.482 1.00 34.43 91 ASN A O 1
ATOM 660 N N . ASP A 1 91 ? 6.585 45.198 -47.462 1.00 37.61 92 ASP A N 1
ATOM 661 C CA . ASP A 1 91 ? 5.196 45.712 -47.444 1.00 39.04 92 ASP A CA 1
ATOM 662 C C . ASP A 1 91 ? 4.116 44.639 -47.258 1.00 39.58 92 ASP A C 1
ATOM 663 O O . ASP A 1 91 ? 3.021 44.944 -46.851 1.00 40.38 92 ASP A O 1
ATOM 665 N N . LYS A 1 92 ? 4.410 43.380 -47.538 1.00 40.31 93 LYS A N 1
ATOM 666 C CA . LYS A 1 92 ? 3.432 42.356 -47.282 1.00 41.17 93 LYS A CA 1
ATOM 667 C C . LYS A 1 92 ? 3.178 42.191 -45.769 1.00 40.59 93 LYS A C 1
ATOM 668 O O . LYS A 1 92 ? 2.188 41.610 -45.357 1.00 40.56 93 LYS A O 1
ATOM 674 N N . LEU A 1 93 ? 4.083 42.717 -44.949 1.00 40.41 94 LEU A N 1
ATOM 675 C CA . LEU A 1 93 ? 3.963 42.676 -43.487 1.00 39.37 94 LEU A CA 1
ATOM 676 C C . LEU A 1 93 ? 3.220 43.897 -42.979 1.00 39.59 94 LEU A C 1
ATOM 677 O O . LEU A 1 93 ? 3.099 44.084 -41.777 1.00 39.23 94 LEU A O 1
ATOM 682 N N . GLU A 1 94 ? 2.741 44.740 -43.892 1.00 40.23 95 GLU A N 1
ATOM 683 C CA . GLU A 1 94 ? 2.008 45.934 -43.494 1.00 41.11 95 GLU A CA 1
ATOM 684 C C . GLU A 1 94 ? 0.901 45.531 -42.536 1.00 41.08 95 GLU A C 1
ATOM 685 O O . GLU A 1 94 ? 0.082 44.665 -42.858 1.00 41.18 95 GLU A O 1
ATOM 691 N N . GLY A 1 95 ? 0.906 46.142 -41.350 1.00 40.96 96 GLY A N 1
ATOM 692 C CA . GLY A 1 95 ? -0.105 45.864 -40.340 1.00 39.92 96 GLY A CA 1
ATOM 693 C C . GLY A 1 95 ? 0.208 44.678 -39.439 1.00 39.29 96 GLY A C 1
ATOM 694 O O . GLY A 1 95 ? -0.668 44.263 -38.673 1.00 39.71 96 GLY A O 1
ATOM 695 N N . LEU A 1 96 ? 1.424 44.120 -39.518 1.00 37.55 97 LEU A N 1
ATOM 696 C CA . LEU A 1 96 ? 1.787 42.937 -38.701 1.00 36.41 97 LEU A CA 1
ATOM 697 C C . LEU A 1 96 ? 1.582 43.207 -37.207 1.00 36.40 97 LEU A C 1
ATOM 698 O O . LEU A 1 96 ? 1.827 44.313 -36.726 1.00 37.43 97 LEU A O 1
ATOM 703 N N . GLU A 1 97 ? 1.122 42.191 -36.492 1.00 36.22 98 GLU A N 1
ATOM 704 C CA . GLU A 1 97 ? 1.001 42.255 -35.039 1.00 36.40 98 GLU A CA 1
ATOM 705 C C . GLU A 1 97 ? 1.960 41.252 -34.424 1.00 34.70 98 GLU A C 1
ATOM 706 O O . GLU A 1 97 ? 1.908 40.083 -34.745 1.00 34.75 98 GLU A O 1
ATOM 712 N N . VAL A 1 98 ? 2.823 41.708 -33.535 1.00 33.60 99 VAL A N 1
ATOM 713 C CA . VAL A 1 98 ? 3.699 40.788 -32.841 1.00 33.21 99 VAL A CA 1
ATOM 714 C C . VAL A 1 98 ? 3.677 41.043 -31.348 1.00 33.13 99 VAL A C 1
ATOM 715 O O . VAL A 1 98 ? 3.576 42.174 -30.930 1.00 33.73 99 VAL A O 1
ATOM 719 N N . GLU A 1 99 ? 3.841 40.001 -30.550 1.00 33.06 100 GLU A N 1
ATOM 720 C CA . GLU A 1 99 ? 4.070 40.195 -29.135 1.00 33.73 100 GLU A CA 1
ATOM 721 C C . GLU A 1 99 ? 5.489 39.751 -28.736 1.00 33.82 100 GLU A C 1
ATOM 722 O O . GLU A 1 99 ? 5.941 38.652 -29.129 1.00 33.39 100 GLU A O 1
ATOM 728 N N . ILE A 1 100 ? 6.185 40.591 -27.961 1.00 33.99 101 ILE A N 1
ATOM 729 C CA . ILE A 1 100 ? 7.469 40.214 -27.399 1.00 33.92 101 ILE A CA 1
ATOM 730 C C . ILE A 1 100 ? 7.272 39.054 -26.459 1.00 34.82 101 ILE A C 1
ATOM 731 O O . ILE A 1 100 ? 6.496 39.147 -25.513 1.00 36.10 101 ILE A O 1
ATOM 736 N N . ALA A 1 101 ? 7.975 37.950 -26.709 1.00 35.17 102 ALA A N 1
ATOM 737 C CA . ALA A 1 101 ? 7.791 36.752 -25.897 1.00 35.38 102 ALA A CA 1
ATOM 738 C C . ALA A 1 101 ? 8.303 36.989 -24.473 1.00 36.14 102 ALA A C 1
ATOM 739 O O . ALA A 1 101 ? 9.245 37.776 -24.265 1.00 35.78 102 ALA A O 1
ATOM 741 N N . PRO A 1 102 ? 7.673 36.337 -23.475 1.00 36.89 103 PRO A N 1
ATOM 742 C CA . PRO A 1 102 ? 8.225 36.465 -22.111 1.00 37.79 103 PRO A CA 1
ATOM 743 C C . PRO A 1 102 ? 9.667 35.954 -22.077 1.00 38.01 103 PRO A C 1
ATOM 744 O O . PRO A 1 102 ? 10.050 35.148 -22.935 1.00 36.00 103 PRO A O 1
ATOM 748 N N . GLU A 1 103 ? 10.435 36.435 -21.101 1.00 38.94 104 GLU A N 1
ATOM 749 C CA . GLU A 1 103 ? 11.819 36.012 -20.904 1.00 41.11 104 GLU A CA 1
ATOM 750 C C . GLU A 1 103 ? 11.995 34.534 -20.563 1.00 42.40 104 GLU A C 1
ATOM 751 O O . GLU A 1 103 ? 11.189 33.950 -19.829 1.00 41.94 104 GLU A O 1
ATOM 757 N N . ASP A 1 104 ? 13.060 33.984 -21.170 1.00 44.50 105 ASP A N 1
ATOM 758 C CA . ASP A 1 104 ? 13.600 32.606 -21.070 1.00 46.51 105 ASP A CA 1
ATOM 759 C C . ASP A 1 104 ? 13.259 31.761 -22.299 1.00 46.81 105 ASP A C 1
ATOM 760 O O . ASP A 1 104 ? 12.126 31.310 -22.480 1.00 47.91 105 ASP A O 1
ATOM 766 N N . THR B 1 1 ? 41.997 44.243 -16.432 1.00 49.85 2 THR B N 1
ATOM 767 C CA . THR B 1 1 ? 41.216 45.326 -15.783 1.00 50.38 2 THR B CA 1
ATOM 768 C C . THR B 1 1 ? 40.306 44.784 -14.661 1.00 48.80 2 THR B C 1
ATOM 769 O O . THR B 1 1 ? 40.301 43.588 -14.393 1.00 47.91 2 THR B O 1
ATOM 773 N N . ALA B 1 2 ? 39.569 45.663 -13.995 1.00 48.06 3 ALA B N 1
ATOM 774 C CA . ALA B 1 2 ? 38.896 45.289 -12.748 1.00 47.63 3 ALA B CA 1
ATOM 775 C C . ALA B 1 2 ? 37.530 44.632 -12.958 1.00 46.73 3 ALA B C 1
ATOM 776 O O . ALA B 1 2 ? 36.636 45.192 -13.611 1.00 46.88 3 ALA B O 1
ATOM 778 N N . ILE B 1 3 ? 37.396 43.429 -12.407 1.00 45.97 4 ILE B N 1
ATOM 779 C CA . ILE B 1 3 ? 36.154 42.662 -12.461 1.00 44.80 4 ILE B CA 1
ATOM 780 C C . ILE B 1 3 ? 35.702 42.360 -11.035 1.00 44.17 4 ILE B C 1
ATOM 781 O O . ILE B 1 3 ? 36.524 42.053 -10.176 1.00 44.54 4 ILE B O 1
ATOM 786 N N . LEU B 1 4 ? 34.407 42.531 -10.780 1.00 43.12 5 LEU B N 1
ATOM 787 C CA . LEU B 1 4 ? 33.799 42.178 -9.497 1.00 43.16 5 LEU B CA 1
ATOM 788 C C . LEU B 1 4 ? 33.095 40.830 -9.612 1.00 41.92 5 LEU B C 1
ATOM 789 O O . LEU B 1 4 ? 32.080 40.714 -10.301 1.00 40.94 5 LEU B O 1
ATOM 794 N N . VAL B 1 5 ? 33.612 39.826 -8.920 1.00 41.67 6 VAL B N 1
ATOM 795 C CA . VAL B 1 5 ? 33.081 38.487 -9.052 1.00 41.16 6 VAL B CA 1
ATOM 796 C C . VAL B 1 5 ? 32.382 38.042 -7.780 1.00 41.79 6 VAL B C 1
ATOM 797 O O . VAL B 1 5 ? 32.976 38.087 -6.714 1.00 43.33 6 VAL B O 1
ATOM 801 N N . THR B 1 6 ? 31.114 37.643 -7.889 1.00 40.93 7 THR B N 1
ATOM 802 C CA . THR B 1 6 ? 30.420 37.043 -6.758 1.00 41.37 7 THR B CA 1
ATOM 803 C C . THR B 1 6 ? 30.439 35.523 -6.897 1.00 40.89 7 THR B C 1
ATOM 804 O O . THR B 1 6 ? 30.036 34.982 -7.940 1.00 40.21 7 THR B O 1
ATOM 808 N N . THR B 1 7 ? 30.898 34.840 -5.850 1.00 41.03 8 THR B N 1
ATOM 809 C CA . THR B 1 7 ? 30.937 33.378 -5.866 1.00 40.89 8 THR B CA 1
ATOM 810 C C . THR B 1 7 ? 29.563 32.783 -5.516 1.00 41.33 8 THR B C 1
ATOM 811 O O . THR B 1 7 ? 28.614 33.522 -5.203 1.00 41.37 8 THR B O 1
ATOM 815 N N . ARG B 1 8 ? 29.452 31.458 -5.601 1.00 41.65 9 ARG B N 1
ATOM 816 C CA . ARG B 1 8 ? 28.180 30.767 -5.393 1.00 43.09 9 ARG B CA 1
ATOM 817 C C . ARG B 1 8 ? 27.577 31.086 -4.017 1.00 45.74 9 ARG B C 1
ATOM 818 O O . ARG B 1 8 ? 26.364 31.268 -3.902 1.00 46.44 9 ARG B O 1
ATOM 826 N N . ASP B 1 9 ? 28.436 31.191 -3.000 1.00 47.59 10 ASP B N 1
ATOM 827 C CA . ASP B 1 9 ? 28.039 31.506 -1.621 1.00 49.74 10 ASP B CA 1
ATOM 828 C C . ASP B 1 9 ? 27.749 32.993 -1.344 1.00 51.32 10 ASP B C 1
ATOM 829 O O . ASP B 1 9 ? 27.567 33.371 -0.183 1.00 53.11 10 ASP B O 1
ATOM 834 N N . GLY B 1 10 ? 27.750 33.845 -2.368 1.00 51.11 11 GLY B N 1
ATOM 835 C CA . GLY B 1 10 ? 27.496 35.274 -2.146 1.00 51.87 11 GLY B CA 1
ATOM 836 C C . GLY B 1 10 ? 28.681 36.179 -1.840 1.00 52.87 11 GLY B C 1
ATOM 837 O O . GLY B 1 10 ? 28.547 37.402 -1.880 1.00 53.55 11 GLY B O 1
ATOM 838 N N . THR B 1 11 ? 29.848 35.628 -1.545 1.00 53.41 12 THR B N 1
ATOM 839 C CA . THR B 1 11 ? 30.975 36.509 -1.261 1.00 54.80 12 THR B CA 1
ATOM 840 C C . THR B 1 11 ? 31.533 37.132 -2.536 1.00 54.37 12 THR B C 1
ATOM 841 O O . THR B 1 11 ? 31.618 36.472 -3.576 1.00 53.75 12 THR B O 1
ATOM 845 N N . ARG B 1 12 ? 31.905 38.408 -2.436 1.00 54.89 13 ARG B N 1
ATOM 846 C CA . ARG B 1 12 ? 32.317 39.211 -3.579 1.00 54.48 13 ARG B CA 1
ATOM 847 C C . ARG B 1 12 ? 33.829 39.508 -3.501 1.00 54.54 13 ARG B C 1
ATOM 848 O O . ARG B 1 12 ? 34.378 39.697 -2.410 1.00 55.25 13 ARG B O 1
ATOM 856 N N . THR B 1 13 ? 34.497 39.517 -4.656 1.00 53.25 14 THR B N 1
ATOM 857 C CA . THR B 1 13 ? 35.943 39.795 -4.738 1.00 53.22 14 THR B CA 1
ATOM 858 C C . THR B 1 13 ? 36.237 40.654 -5.951 1.00 52.20 14 THR B C 1
ATOM 859 O O . THR B 1 13 ? 35.802 40.337 -7.064 1.00 50.64 14 THR B O 1
ATOM 863 N N . GLU B 1 14 ? 36.988 41.726 -5.748 1.00 52.53 15 GLU B N 1
ATOM 864 C CA . GLU B 1 14 ? 37.500 42.464 -6.877 1.00 52.86 15 GLU B CA 1
ATOM 865 C C . GLU B 1 14 ? 38.779 41.784 -7.369 1.00 52.10 15 GLU B C 1
ATOM 866 O O . GLU B 1 14 ? 39.670 41.479 -6.567 1.00 53.38 15 GLU B O 1
ATOM 872 N N . ILE B 1 15 ? 38.859 41.531 -8.674 1.00 49.85 16 ILE B N 1
ATOM 873 C CA . ILE B 1 15 ? 40.077 40.992 -9.264 1.00 48.73 16 ILE B CA 1
ATOM 874 C C . ILE B 1 15 ? 40.599 41.936 -10.356 1.00 48.92 16 ILE B C 1
ATOM 875 O O . ILE B 1 15 ? 39.838 42.688 -10.980 1.00 47.85 16 ILE B O 1
ATOM 880 N N . GLN B 1 16 ? 41.910 41.915 -10.547 1.00 49.49 17 GLN B N 1
ATOM 881 C CA . GLN B 1 16 ? 42.550 42.641 -11.631 1.00 50.26 17 GLN B CA 1
ATOM 882 C C . GLN B 1 16 ? 42.751 41.590 -12.728 1.00 48.67 17 GLN B C 1
ATOM 883 O O . GLN B 1 16 ? 43.311 40.527 -12.466 1.00 49.39 17 GLN B O 1
ATOM 889 N N . ALA B 1 17 ? 42.236 41.836 -13.927 1.00 46.54 18 ALA B N 1
ATOM 890 C CA . ALA B 1 17 ? 42.246 40.805 -14.981 1.00 44.22 18 ALA B CA 1
ATOM 891 C C . ALA B 1 17 ? 43.078 41.236 -16.177 1.00 43.61 18 ALA B C 1
ATOM 892 O O . ALA B 1 17 ? 42.837 42.302 -16.753 1.00 42.84 18 ALA B O 1
ATOM 894 N N . GLU B 1 18 ? 44.036 40.408 -16.575 1.00 42.60 19 GLU B N 1
ATOM 895 C CA . GLU B 1 18 ? 44.873 40.777 -17.691 1.00 42.83 19 GLU B CA 1
ATOM 896 C C . GLU B 1 18 ? 44.111 40.744 -19.002 1.00 40.65 19 GLU B C 1
ATOM 897 O O . GLU B 1 18 ? 43.415 39.770 -19.300 1.00 38.68 19 GLU B O 1
ATOM 903 N N . PRO B 1 19 ? 44.259 41.807 -19.800 1.00 39.91 20 PRO B N 1
ATOM 904 C CA . PRO B 1 19 ? 43.710 41.863 -21.165 1.00 38.87 20 PRO B CA 1
ATOM 905 C C . PRO B 1 19 ? 44.235 40.735 -22.050 1.00 38.36 20 PRO B C 1
ATOM 906 O O . PRO B 1 19 ? 45.410 40.357 -21.956 1.00 37.18 20 PRO B O 1
ATOM 910 N N . GLY B 1 20 ? 43.345 40.176 -22.881 1.00 37.99 21 GLY B N 1
ATOM 911 C CA . GLY B 1 20 ? 43.718 39.068 -23.784 1.00 36.84 21 GLY B CA 1
ATOM 912 C C . GLY B 1 20 ? 43.555 37.673 -23.207 1.00 36.15 21 GLY B C 1
ATOM 913 O O . GLY B 1 20 ? 43.444 36.720 -23.951 1.00 37.09 21 GLY B O 1
ATOM 914 N N . LEU B 1 21 ? 43.549 37.520 -21.894 1.00 35.98 22 LEU B N 1
ATOM 915 C CA . LEU B 1 21 ? 43.152 36.222 -21.327 1.00 36.18 22 LEU B CA 1
ATOM 916 C C . LEU B 1 21 ? 41.630 36.172 -21.388 1.00 34.69 22 LEU B C 1
ATOM 917 O O . LEU B 1 21 ? 40.973 37.223 -21.479 1.00 34.74 22 LEU B O 1
ATOM 922 N N . SER B 1 22 ? 41.074 34.971 -21.287 1.00 33.02 23 SER B N 1
ATOM 923 C CA . SER B 1 22 ? 39.642 34.812 -21.120 1.00 31.14 23 SER B CA 1
ATOM 924 C C . SER B 1 22 ? 39.219 35.137 -19.685 1.00 31.79 23 SER B C 1
ATOM 925 O O . SER B 1 22 ? 40.015 35.051 -18.722 1.00 32.07 23 SER B O 1
ATOM 928 N N . LEU B 1 23 ? 37.947 35.472 -19.528 1.00 31.70 24 LEU B N 1
ATOM 929 C CA . LEU B 1 23 ? 37.388 35.673 -18.196 1.00 31.57 24 LEU B CA 1
ATOM 930 C C . LEU B 1 23 ? 37.599 34.442 -17.298 1.00 31.95 24 LEU B C 1
ATOM 931 O O . LEU B 1 23 ? 37.956 34.602 -16.128 1.00 32.93 24 LEU B O 1
ATOM 936 N N . MET B 1 24 ? 37.407 33.238 -17.839 1.00 31.44 25 MET B N 1
ATOM 937 C CA . MET B 1 24 ? 37.638 32.008 -17.092 1.00 32.42 25 MET B CA 1
ATOM 938 C C . MET B 1 24 ? 39.080 31.921 -16.594 1.00 33.40 25 MET B C 1
ATOM 939 O O . MET B 1 24 ? 39.318 31.568 -15.436 1.00 33.37 25 MET B O 1
ATOM 944 N N . GLU B 1 25 ? 40.032 32.217 -17.475 1.00 34.17 26 GLU B N 1
ATOM 945 C CA . GLU B 1 25 ? 41.442 32.211 -17.107 1.00 35.67 26 GLU B CA 1
ATOM 946 C C . GLU B 1 25 ? 41.724 33.261 -16.043 1.00 36.55 26 GLU B C 1
ATOM 947 O O . GLU B 1 25 ? 42.463 32.974 -15.096 1.00 37.55 26 GLU B O 1
ATOM 953 N N . ALA B 1 26 ? 41.144 34.459 -16.184 1.00 35.78 27 ALA B N 1
ATOM 954 C CA . ALA B 1 26 ? 41.360 35.490 -15.175 1.00 37.14 27 ALA B CA 1
ATOM 955 C C . ALA B 1 26 ? 40.785 35.106 -13.797 1.00 37.36 27 ALA B C 1
ATOM 956 O O . ALA B 1 26 ? 41.462 35.248 -12.789 1.00 39.20 27 ALA B O 1
ATOM 958 N N . LEU B 1 27 ? 39.563 34.606 -13.774 1.00 36.74 28 LEU B N 1
ATOM 959 C CA . LEU B 1 27 ? 38.934 34.110 -12.572 1.00 37.21 28 LEU B CA 1
ATOM 960 C C . LEU B 1 27 ? 39.755 33.024 -11.863 1.00 38.64 28 LEU B C 1
ATOM 961 O O . LEU B 1 27 ? 39.948 33.066 -10.645 1.00 39.10 28 LEU B O 1
ATOM 966 N N . ARG B 1 28 ? 40.251 32.058 -12.623 1.00 39.51 29 ARG B N 1
ATOM 967 C CA . ARG B 1 28 ? 41.069 31.001 -12.047 1.00 41.36 29 ARG B CA 1
ATOM 968 C C . ARG B 1 28 ? 42.443 31.471 -11.593 1.00 42.31 29 ARG B C 1
ATOM 969 O O . ARG B 1 28 ? 42.934 31.019 -10.560 1.00 42.53 29 ARG B O 1
ATOM 977 N N . ASP B 1 29 ? 43.050 32.378 -12.352 1.00 43.02 30 ASP B N 1
ATOM 978 C CA . ASP B 1 29 ? 44.312 32.986 -11.939 1.00 45.25 30 ASP B CA 1
ATOM 979 C C . ASP B 1 29 ? 44.145 33.726 -10.615 1.00 45.97 30 ASP B C 1
ATOM 980 O O . ASP B 1 29 ? 45.070 33.811 -9.847 1.00 46.69 30 ASP B O 1
ATOM 985 N N . ALA B 1 30 ? 42.956 34.263 -10.362 1.00 45.66 31 ALA B N 1
ATOM 986 C CA . ALA B 1 30 ? 42.701 34.984 -9.137 1.00 46.10 31 ALA B CA 1
ATOM 987 C C . ALA B 1 30 ? 42.270 34.046 -8.009 1.00 46.49 31 ALA B C 1
ATOM 988 O O . ALA B 1 30 ? 41.801 34.509 -6.976 1.00 47.15 31 ALA B O 1
ATOM 990 N N . GLY B 1 31 ? 42.399 32.737 -8.210 1.00 46.28 32 GLY B N 1
ATOM 991 C CA . GLY B 1 31 ? 42.033 31.758 -7.181 1.00 46.68 32 GLY B CA 1
ATOM 992 C C . GLY B 1 31 ? 40.542 31.436 -6.976 1.00 46.75 32 GLY B C 1
ATOM 993 O O . GLY B 1 31 ? 40.176 30.841 -5.953 1.00 46.79 32 GLY B O 1
ATOM 994 N N . ILE B 1 32 ? 39.676 31.817 -7.918 1.00 45.59 33 ILE B N 1
ATOM 995 C CA . ILE B 1 32 ? 38.273 31.387 -7.857 1.00 45.37 33 ILE B CA 1
ATOM 996 C C . ILE B 1 32 ? 38.217 29.906 -8.239 1.00 45.85 33 ILE B C 1
ATOM 997 O O . ILE B 1 32 ? 37.770 29.536 -9.318 1.00 45.62 33 ILE B O 1
ATOM 1002 N N . ASP B 1 33 ? 38.696 29.072 -7.324 1.00 47.02 34 ASP B N 1
ATOM 1003 C CA . ASP B 1 33 ? 38.891 27.648 -7.532 1.00 47.27 34 ASP B CA 1
ATOM 1004 C C . ASP B 1 33 ? 37.607 26.890 -7.812 1.00 45.74 34 ASP B C 1
ATOM 1005 O O . ASP B 1 33 ? 37.647 25.819 -8.406 1.00 46.20 34 ASP B O 1
ATOM 1010 N N . GLU B 1 34 ? 36.477 27.424 -7.366 1.00 44.09 35 GLU B N 1
ATOM 1011 C CA . GLU B 1 34 ? 35.191 26.771 -7.566 1.00 42.22 35 GLU B CA 1
ATOM 1012 C C . GLU B 1 34 ? 34.716 26.737 -9.022 1.00 40.47 35 GLU B C 1
ATOM 1013 O O . GLU B 1 34 ? 33.811 25.978 -9.356 1.00 39.33 35 GLU B O 1
ATOM 1019 N N . LEU B 1 35 ? 35.290 27.582 -9.874 1.00 39.90 36 LEU B N 1
ATOM 1020 C CA . LEU B 1 35 ? 34.896 27.620 -11.282 1.00 39.11 36 LEU B CA 1
ATOM 1021 C C . LEU B 1 35 ? 35.664 26.520 -11.996 1.00 39.25 36 LEU B C 1
ATOM 1022 O O . LEU B 1 35 ? 36.800 26.714 -12.384 1.00 39.16 36 LEU B O 1
ATOM 1027 N N . LEU B 1 36 ? 35.061 25.342 -12.107 1.00 39.68 37 LEU B N 1
ATOM 1028 C CA . LEU B 1 36 ? 35.687 24.231 -12.815 1.00 40.80 37 LEU B CA 1
ATOM 1029 C C . LEU B 1 36 ? 35.767 24.656 -14.261 1.00 40.42 37 LEU B C 1
ATOM 1030 O O . LEU B 1 36 ? 34.888 25.320 -14.805 1.00 40.59 37 LEU B O 1
ATOM 1035 N N . ALA B 1 37 ? 36.817 24.293 -14.932 1.00 40.99 38 ALA B N 1
ATOM 1036 C CA . ALA B 1 37 ? 36.777 24.611 -16.350 1.00 39.28 38 ALA B CA 1
ATOM 1037 C C . ALA B 1 37 ? 37.041 23.296 -17.019 1.00 38.24 38 ALA B C 1
ATOM 1038 O O . ALA B 1 37 ? 38.041 23.145 -17.659 1.00 38.56 38 ALA B O 1
ATOM 1040 N N . LEU B 1 38 ? 36.166 22.333 -16.810 1.00 37.67 39 LEU B N 1
ATOM 1041 C CA . LEU B 1 38 ? 36.481 20.945 -17.142 1.00 38.88 39 LEU B CA 1
ATOM 1042 C C . LEU B 1 38 ? 36.938 20.691 -18.571 1.00 38.38 39 LEU B C 1
ATOM 1043 O O . LEU B 1 38 ? 37.775 19.822 -18.778 1.00 39.98 39 LEU B O 1
ATOM 1048 N N . CYS B 1 39 ? 36.400 21.410 -19.558 1.00 36.30 40 CYS B N 1
ATOM 1049 C CA . CYS B 1 39 ? 36.863 21.191 -20.913 1.00 35.43 40 CYS B CA 1
ATOM 1050 C C . CYS B 1 39 ? 38.188 21.939 -21.187 1.00 35.72 40 CYS B C 1
ATOM 1051 O O . CYS B 1 39 ? 38.882 21.632 -22.131 1.00 35.71 40 CYS B O 1
ATOM 1054 N N . GLY B 1 40 ? 38.557 22.886 -20.331 1.00 35.15 41 GLY B N 1
ATOM 1055 C CA . GLY B 1 40 ? 39.879 23.536 -20.443 1.00 34.67 41 GLY B CA 1
ATOM 1056 C C . GLY B 1 40 ? 39.757 24.792 -21.276 1.00 33.85 41 GLY B C 1
ATOM 1057 O O . GLY B 1 40 ? 40.704 25.198 -21.940 1.00 33.79 41 GLY B O 1
ATOM 1058 N N . GLY B 1 41 ? 38.565 25.392 -21.260 1.00 32.68 42 GLY B N 1
ATOM 1059 C CA . GLY B 1 41 ? 38.280 26.556 -22.078 1.00 32.05 42 GLY B CA 1
ATOM 1060 C C . GLY B 1 41 ? 38.107 26.292 -23.565 1.00 32.47 42 GLY B C 1
ATOM 1061 O O . GLY B 1 41 ? 38.359 27.165 -24.388 1.00 32.69 42 GLY B O 1
ATOM 1062 N N . CYS B 1 42 ? 37.657 25.108 -23.939 1.00 32.94 43 CYS B N 1
ATOM 1063 C CA . CYS B 1 42 ? 37.444 24.869 -25.358 1.00 33.61 43 CYS B CA 1
ATOM 1064 C C . CYS B 1 42 ? 35.950 24.824 -25.748 1.00 32.57 43 CYS B C 1
ATOM 1065 O O . CYS B 1 42 ? 35.573 24.191 -26.737 1.00 32.69 43 CYS B O 1
ATOM 1068 N N . CYS B 1 43 ? 35.100 25.527 -25.000 1.00 31.31 44 CYS B N 1
ATOM 1069 C CA . CYS B 1 43 ? 33.667 25.624 -25.361 1.00 31.32 44 CYS B CA 1
ATOM 1070 C C . CYS B 1 43 ? 33.037 24.231 -25.556 1.00 31.13 44 CYS B C 1
ATOM 1071 O O . CYS B 1 43 ? 32.410 23.978 -26.551 1.00 32.03 44 CYS B O 1
ATOM 1074 N N . SER B 1 44 ? 33.233 23.314 -24.628 1.00 30.91 45 SER B N 1
ATOM 1075 C CA . SER B 1 44 ? 32.630 21.997 -24.765 1.00 31.72 45 SER B CA 1
ATOM 1076 C C . SER B 1 44 ? 31.945 21.533 -23.483 1.00 32.31 45 SER B C 1
ATOM 1077 O O . SER B 1 44 ? 31.534 20.396 -23.384 1.00 33.23 45 SER B O 1
ATOM 1080 N N . CYS B 1 45 ? 31.854 22.398 -22.480 1.00 32.16 46 CYS B N 1
ATOM 1081 C CA . CYS B 1 45 ? 31.127 22.036 -21.284 1.00 32.91 46 CYS B CA 1
ATOM 1082 C C . CYS B 1 45 ? 30.370 23.279 -20.789 1.00 32.77 46 CYS B C 1
ATOM 1083 O O . CYS B 1 45 ? 30.357 24.313 -21.459 1.00 32.72 46 CYS B O 1
ATOM 1086 N N . ALA B 1 46 ? 29.716 23.192 -19.637 1.00 33.23 47 ALA B N 1
ATOM 1087 C CA . ALA B 1 46 ? 29.016 24.386 -19.149 1.00 33.07 47 ALA B CA 1
ATOM 1088 C C . ALA B 1 46 ? 29.551 24.855 -17.785 1.00 32.83 47 ALA B C 1
ATOM 1089 O O . ALA B 1 46 ? 28.871 25.582 -17.050 1.00 33.06 47 ALA B O 1
ATOM 1091 N N . THR B 1 47 ? 30.767 24.444 -17.454 1.00 32.83 48 THR B N 1
ATOM 1092 C CA . THR B 1 47 ? 31.235 24.573 -16.064 1.00 33.21 48 THR B CA 1
ATOM 1093 C C . THR B 1 47 ? 32.016 25.865 -15.823 1.00 32.43 48 THR B C 1
ATOM 1094 O O . THR B 1 47 ? 32.476 26.092 -14.703 1.00 33.84 48 THR B O 1
ATOM 1098 N N . CYS B 1 48 ? 32.127 26.711 -16.841 1.00 30.17 49 CYS B N 1
ATOM 1099 C CA . CYS B 1 48 ? 32.676 28.054 -16.668 1.00 28.89 49 CYS B CA 1
ATOM 1100 C C . CYS B 1 48 ? 31.584 29.135 -16.759 1.00 28.27 49 CYS B C 1
ATOM 1101 O O . CYS B 1 48 ? 31.862 30.343 -16.865 1.00 27.86 49 CYS B O 1
ATOM 1104 N N . HIS B 1 49 ? 30.341 28.667 -16.717 1.00 28.49 50 HIS B N 1
ATOM 1105 C CA . HIS B 1 49 ? 29.123 29.467 -16.729 1.00 28.29 50 HIS B CA 1
ATOM 1106 C C . HIS B 1 49 ? 29.134 30.562 -15.662 1.00 28.95 50 HIS B C 1
ATOM 1107 O O . HIS B 1 49 ? 29.317 30.282 -14.486 1.00 29.87 50 HIS B O 1
ATOM 1114 N N . VAL B 1 50 ? 28.947 31.814 -16.073 1.00 30.05 51 VAL B N 1
ATOM 1115 C CA . VAL B 1 50 ? 28.750 32.930 -15.148 1.00 30.19 51 VAL B CA 1
ATOM 1116 C C . VAL B 1 50 ? 27.510 33.730 -15.543 1.00 31.42 51 VAL B C 1
ATOM 1117 O O . VAL B 1 50 ? 27.083 33.711 -16.712 1.00 31.07 51 VAL B O 1
ATOM 1121 N N . LEU B 1 51 ? 26.914 34.424 -14.574 1.00 32.71 52 LEU B N 1
ATOM 1122 C CA . LEU B 1 51 ? 25.812 35.347 -14.867 1.00 33.77 52 LEU B CA 1
ATOM 1123 C C . LEU B 1 51 ? 26.361 36.753 -14.955 1.00 34.10 52 LEU B C 1
ATOM 1124 O O . LEU B 1 51 ? 26.952 37.258 -13.986 1.00 33.46 52 LEU B O 1
ATOM 1129 N N . VAL B 1 52 ? 26.194 37.363 -16.128 1.00 34.29 53 VAL B N 1
ATOM 1130 C CA . VAL B 1 52 ? 26.719 38.693 -16.394 1.00 35.13 53 VAL B CA 1
ATOM 1131 C C . VAL B 1 52 ? 25.703 39.788 -16.014 1.00 37.11 53 VAL B C 1
ATOM 1132 O O . VAL B 1 52 ? 24.487 39.691 -16.319 1.00 36.46 53 VAL B O 1
ATOM 1136 N N . ALA B 1 53 ? 26.191 40.839 -15.362 1.00 38.36 54 ALA B N 1
ATOM 1137 C CA . ALA B 1 53 ? 25.296 41.946 -15.020 1.00 41.42 54 ALA B CA 1
ATOM 1138 C C . ALA B 1 53 ? 24.661 42.540 -16.301 1.00 42.35 54 ALA B C 1
ATOM 1139 O O . ALA B 1 53 ? 25.368 42.774 -17.290 1.00 41.99 54 ALA B O 1
ATOM 1141 N N . PRO B 1 54 ? 23.326 42.758 -16.291 1.00 43.86 55 PRO B N 1
ATOM 1142 C CA . PRO B 1 54 ? 22.623 43.195 -17.501 1.00 45.01 55 PRO B CA 1
ATOM 1143 C C . PRO B 1 54 ? 23.183 44.474 -18.140 1.00 46.64 55 PRO B C 1
ATOM 1144 O O . PRO B 1 54 ? 23.255 44.567 -19.364 1.00 46.37 55 PRO B O 1
ATOM 1148 N N . ALA B 1 55 ? 23.614 45.426 -17.317 1.00 48.64 56 ALA B N 1
ATOM 1149 C CA . ALA B 1 55 ? 24.300 46.630 -17.800 1.00 50.55 56 ALA B CA 1
ATOM 1150 C C . ALA B 1 55 ? 25.453 46.336 -18.766 1.00 50.77 56 ALA B C 1
ATOM 1151 O O . ALA B 1 55 ? 25.814 47.180 -19.603 1.00 51.72 56 ALA B O 1
ATOM 1153 N N . PHE B 1 56 ? 26.027 45.142 -18.664 1.00 50.59 57 PHE B N 1
ATOM 1154 C CA . PHE B 1 56 ? 27.243 44.835 -19.424 1.00 50.75 57 PHE B CA 1
ATOM 1155 C C . PHE B 1 56 ? 27.026 44.038 -20.699 1.00 50.66 57 PHE B C 1
ATOM 1156 O O . PHE B 1 56 ? 27.972 43.841 -21.473 1.00 50.17 57 PHE B O 1
ATOM 1164 N N . ALA B 1 57 ? 25.781 43.611 -20.922 1.00 51.23 58 ALA B N 1
ATOM 1165 C CA . ALA B 1 57 ? 25.417 42.832 -22.107 1.00 51.77 58 ALA B CA 1
ATOM 1166 C C . ALA B 1 57 ? 25.929 43.455 -23.398 1.00 52.39 58 ALA B C 1
ATOM 1167 O O . ALA B 1 57 ? 26.487 42.764 -24.230 1.00 52.68 58 ALA B O 1
ATOM 1169 N N . ASP B 1 58 ? 25.752 44.757 -23.551 1.00 53.72 59 ASP B N 1
ATOM 1170 C CA . ASP B 1 58 ? 26.246 45.471 -24.743 1.00 55.31 59 ASP B CA 1
ATOM 1171 C C . ASP B 1 58 ? 27.788 45.493 -24.882 1.00 54.23 59 ASP B C 1
ATOM 1172 O O . ASP B 1 58 ? 28.313 45.752 -25.964 1.00 54.76 59 ASP B O 1
ATOM 1177 N N . ARG B 1 59 ? 28.514 45.259 -23.793 1.00 53.27 60 ARG B N 1
ATOM 1178 C CA . ARG B 1 59 ? 29.964 45.411 -23.840 1.00 52.55 60 ARG B CA 1
ATOM 1179 C C . ARG B 1 59 ? 30.671 44.100 -24.132 1.00 50.76 60 ARG B C 1
ATOM 1180 O O . ARG B 1 59 ? 31.895 44.051 -24.221 1.00 51.21 60 ARG B O 1
ATOM 1188 N N . LEU B 1 60 ? 29.895 43.045 -24.289 1.00 48.52 61 LEU B N 1
ATOM 1189 C CA . LEU B 1 60 ? 30.451 41.740 -24.557 1.00 46.27 61 LEU B CA 1
ATOM 1190 C C . LEU B 1 60 ? 30.213 41.416 -26.028 1.00 45.17 61 LEU B C 1
ATOM 1191 O O . LEU B 1 60 ? 29.212 41.838 -26.594 1.00 45.28 61 LEU B O 1
ATOM 1196 N N . PRO B 1 61 ? 31.147 40.684 -26.655 1.00 44.29 62 PRO B N 1
ATOM 1197 C CA . PRO B 1 61 ? 30.867 40.183 -27.997 1.00 44.05 62 PRO B CA 1
ATOM 1198 C C . PRO B 1 61 ? 29.698 39.203 -27.975 1.00 43.12 62 PRO B C 1
ATOM 1199 O O . PRO B 1 61 ? 29.448 38.571 -26.950 1.00 43.18 62 PRO B O 1
ATOM 1203 N N . ALA B 1 62 ? 29.014 39.082 -29.110 1.00 42.70 63 ALA B N 1
ATOM 1204 C CA . ALA B 1 62 ? 27.840 38.239 -29.273 1.00 41.73 63 ALA B CA 1
ATOM 1205 C C . ALA B 1 62 ? 28.189 36.815 -28.911 1.00 40.72 63 ALA B C 1
ATOM 1206 O O . ALA B 1 62 ? 29.308 36.361 -29.161 1.00 40.14 63 ALA B O 1
ATOM 1208 N N . LEU B 1 63 ? 27.251 36.095 -28.313 1.00 39.88 64 LEU B N 1
ATOM 1209 C CA . LEU B 1 63 ? 27.544 34.691 -28.091 1.00 39.02 64 LEU B CA 1
ATOM 1210 C C . LEU B 1 63 ? 27.344 33.894 -29.353 1.00 38.37 64 LEU B C 1
ATOM 1211 O O . LEU B 1 63 ? 26.553 34.288 -30.204 1.00 38.82 64 LEU B O 1
ATOM 1216 N N . SER B 1 64 ? 28.116 32.812 -29.467 1.00 36.36 65 SER B N 1
ATOM 1217 C CA . SER B 1 64 ? 28.019 31.875 -30.573 1.00 35.45 65 SER B CA 1
ATOM 1218 C C . SER B 1 64 ? 26.931 30.828 -30.316 1.00 33.69 65 SER B C 1
ATOM 1219 O O . SER B 1 64 ? 26.444 30.687 -29.188 1.00 32.02 65 SER B O 1
ATOM 1222 N N . GLY B 1 65 ? 26.592 30.076 -31.361 1.00 33.53 66 GLY B N 1
ATOM 1223 C CA . GLY B 1 65 ? 25.621 28.985 -31.268 1.00 32.98 66 GLY B CA 1
ATOM 1224 C C . GLY B 1 65 ? 26.077 27.859 -30.368 1.00 32.65 66 GLY B C 1
ATOM 1225 O O . GLY B 1 65 ? 25.291 27.299 -29.592 1.00 32.38 66 GLY B O 1
ATOM 1226 N N . ASP B 1 66 ? 27.354 27.521 -30.459 1.00 32.71 67 ASP B N 1
ATOM 1227 C CA . ASP B 1 66 ? 27.894 26.474 -29.608 1.00 33.71 67 ASP B CA 1
ATOM 1228 C C . ASP B 1 66 ? 27.844 26.867 -28.134 1.00 31.98 67 ASP B C 1
ATOM 1229 O O . ASP B 1 66 ? 27.438 26.071 -27.329 1.00 32.26 67 ASP B O 1
ATOM 1234 N N . GLU B 1 67 ? 28.247 28.098 -27.798 1.00 30.64 68 GLU B N 1
ATOM 1235 C CA . GLU B 1 67 ? 28.135 28.599 -26.439 1.00 29.04 68 GLU B CA 1
ATOM 1236 C C . GLU B 1 67 ? 26.652 28.599 -26.010 1.00 29.07 68 GLU B C 1
ATOM 1237 O O . GLU B 1 67 ? 26.301 28.162 -24.925 1.00 28.38 68 GLU B O 1
ATOM 1243 N N . ASN B 1 68 ? 25.781 29.073 -26.888 1.00 29.22 69 ASN B N 1
ATOM 1244 C CA . ASN B 1 68 ? 24.362 29.106 -26.562 1.00 29.80 69 ASN B CA 1
ATOM 1245 C C . ASN B 1 68 ? 23.787 27.713 -26.247 1.00 30.49 69 ASN B C 1
ATOM 1246 O O . ASN B 1 68 ? 23.044 27.542 -25.268 1.00 30.09 69 ASN B O 1
ATOM 1251 N N . ASP B 1 69 ? 24.136 26.734 -27.076 1.00 31.53 70 ASP B N 1
ATOM 1252 C CA . ASP B 1 69 ? 23.713 25.336 -26.865 1.00 33.70 70 ASP B CA 1
ATOM 1253 C C . ASP B 1 69 ? 24.152 24.729 -25.536 1.00 32.61 70 ASP B C 1
ATOM 1254 O O . ASP B 1 69 ? 23.359 24.153 -24.812 1.00 33.41 70 ASP B O 1
ATOM 1259 N N . LEU B 1 70 ? 25.423 24.887 -25.226 1.00 31.33 71 LEU B N 1
ATOM 1260 C CA . LEU B 1 70 ? 25.988 24.455 -23.978 1.00 30.35 71 LEU B CA 1
ATOM 1261 C C . LEU B 1 70 ? 25.333 25.137 -22.780 1.00 29.74 71 LEU B C 1
ATOM 1262 O O . LEU B 1 70 ? 25.018 24.481 -21.817 1.00 29.54 71 LEU B O 1
ATOM 1267 N N . LEU B 1 71 ? 25.117 26.450 -22.833 1.00 30.02 72 LEU B N 1
ATOM 1268 C CA . LEU B 1 71 ? 24.393 27.169 -21.746 1.00 30.92 72 LEU B CA 1
ATOM 1269 C C . LEU B 1 71 ? 22.957 26.653 -21.521 1.00 32.13 72 LEU B C 1
ATOM 1270 O O . LEU B 1 71 ? 22.464 26.650 -20.384 1.00 31.64 72 LEU B O 1
ATOM 1275 N N . ASP B 1 72 ? 22.295 26.219 -22.600 1.00 34.00 73 ASP B N 1
ATOM 1276 C CA . ASP B 1 72 ? 20.961 25.625 -22.483 1.00 36.37 73 ASP B CA 1
ATOM 1277 C C . ASP B 1 72 ? 20.914 24.317 -21.704 1.00 36.06 73 ASP B C 1
ATOM 1278 O O . ASP B 1 72 ? 19.874 23.977 -21.191 1.00 36.76 73 ASP B O 1
ATOM 1283 N N . SER B 1 73 ? 22.026 23.601 -21.610 1.00 35.23 74 SER B N 1
ATOM 1284 C CA . SER B 1 73 ? 22.060 22.367 -20.821 1.00 36.21 74 SER B CA 1
ATOM 1285 C C . SER B 1 73 ? 21.910 22.649 -19.337 1.00 36.58 74 SER B C 1
ATOM 1286 O O . SER B 1 73 ? 21.487 21.798 -18.585 1.00 38.41 74 SER B O 1
ATOM 1289 N N . SER B 1 74 ? 22.243 23.861 -18.916 1.00 36.94 75 SER B N 1
ATOM 1290 C CA . SER B 1 74 ? 22.162 24.248 -17.504 1.00 37.08 75 SER B CA 1
ATOM 1291 C C . SER B 1 74 ? 20.774 24.682 -17.077 1.00 38.12 75 SER B C 1
ATOM 1292 O O . SER B 1 74 ? 20.217 25.598 -17.658 1.00 38.78 75 SER B O 1
ATOM 1295 N N . ASP B 1 75 ? 20.237 24.079 -16.026 1.00 39.67 76 ASP B N 1
ATOM 1296 C CA . ASP B 1 75 ? 18.963 24.540 -15.446 1.00 41.02 76 ASP B CA 1
ATOM 1297 C C . ASP B 1 75 ? 19.011 25.948 -14.842 1.00 40.21 76 ASP B C 1
ATOM 1298 O O . ASP B 1 75 ? 17.981 26.487 -14.487 1.00 40.42 76 ASP B O 1
ATOM 1303 N N . HIS B 1 76 ? 20.194 26.545 -14.718 1.00 38.67 77 HIS B N 1
ATOM 1304 C CA . HIS B 1 76 ? 20.281 27.890 -14.152 1.00 37.49 77 HIS B CA 1
ATOM 1305 C C . HIS B 1 76 ? 20.548 28.937 -15.205 1.00 36.79 77 HIS B C 1
ATOM 1306 O O . HIS B 1 76 ? 20.865 30.094 -14.852 1.00 36.13 77 HIS B O 1
ATOM 1313 N N . ARG B 1 77 ? 20.441 28.559 -16.489 1.00 36.08 78 ARG B N 1
ATOM 1314 C CA . ARG B 1 77 ? 20.686 29.534 -17.547 1.00 36.27 78 ARG B CA 1
ATOM 1315 C C . ARG B 1 77 ? 19.654 30.655 -17.473 1.00 36.48 78 ARG B C 1
ATOM 1316 O O . ARG B 1 77 ? 18.479 30.416 -17.187 1.00 36.84 78 ARG B O 1
ATOM 1324 N N . THR B 1 78 ? 20.125 31.876 -17.707 1.00 36.42 79 THR B N 1
ATOM 1325 C CA . THR B 1 78 ? 19.262 33.042 -17.830 1.00 37.13 79 THR B CA 1
ATOM 1326 C C . THR B 1 78 ? 19.657 33.757 -19.114 1.00 36.69 79 THR B C 1
ATOM 1327 O O . THR B 1 78 ? 20.646 33.400 -19.733 1.00 35.19 79 THR B O 1
ATOM 1331 N N . PRO B 1 79 ? 18.872 34.774 -19.519 1.00 37.76 80 PRO B N 1
ATOM 1332 C CA . PRO B 1 79 ? 19.258 35.507 -20.723 1.00 37.30 80 PRO B CA 1
ATOM 1333 C C . PRO B 1 79 ? 20.657 36.110 -20.635 1.00 36.30 80 PRO B C 1
ATOM 1334 O O . PRO B 1 79 ? 21.260 36.298 -21.684 1.00 36.55 80 PRO B O 1
ATOM 1338 N N . HIS B 1 80 ? 21.166 36.354 -19.420 1.00 34.64 81 HIS B N 1
ATOM 1339 C CA . HIS B 1 80 ? 22.493 36.982 -19.226 1.00 33.46 81 HIS B CA 1
ATOM 1340 C C . HIS B 1 80 ? 23.654 36.027 -18.937 1.00 32.13 81 HIS B C 1
ATOM 1341 O O . HIS B 1 80 ? 24.784 36.454 -18.669 1.00 30.79 81 HIS B O 1
ATOM 1348 N N . SER B 1 81 ? 23.354 34.730 -18.990 1.00 31.13 82 SER B N 1
ATOM 1349 C CA . SER B 1 81 ? 24.360 33.696 -18.858 1.00 29.52 82 SER B CA 1
ATOM 1350 C C . SER B 1 81 ? 25.419 33.830 -19.950 1.00 28.41 82 SER B C 1
ATOM 1351 O O . SER B 1 81 ? 25.083 34.097 -21.118 1.00 27.50 82 SER B O 1
ATOM 1354 N N . ARG B 1 82 ? 26.685 33.661 -19.567 1.00 27.85 83 ARG B N 1
ATOM 1355 C CA . ARG B 1 82 ? 27.798 33.479 -20.524 1.00 27.64 83 ARG B CA 1
ATOM 1356 C C . ARG B 1 82 ? 28.746 32.356 -20.061 1.00 27.71 83 ARG B C 1
ATOM 1357 O O . ARG B 1 82 ? 28.850 32.068 -18.845 1.00 27.11 83 ARG B O 1
ATOM 1365 N N . LEU B 1 83 ? 29.424 31.712 -21.011 1.00 27.38 84 LEU B N 1
ATOM 1366 C CA . LEU B 1 83 ? 30.560 30.869 -20.671 1.00 27.89 84 LEU B CA 1
ATOM 1367 C C . LEU B 1 83 ? 31.775 31.789 -20.531 1.00 28.06 84 LEU B C 1
ATOM 1368 O O . LEU B 1 83 ? 32.194 32.443 -21.511 1.00 28.48 84 LEU B O 1
ATOM 1373 N N . SER B 1 84 ? 32.337 31.853 -19.327 1.00 27.47 85 SER B N 1
ATOM 1374 C CA . SER B 1 84 ? 33.436 32.796 -19.087 1.00 28.01 85 SER B CA 1
ATOM 1375 C C . SER B 1 84 ? 34.660 32.538 -19.973 1.00 28.51 85 SER B C 1
ATOM 1376 O O . SER B 1 84 ? 35.425 33.462 -20.256 1.00 28.72 85 SER B O 1
ATOM 1379 N N . CYS B 1 85 ? 34.841 31.301 -20.444 1.00 29.25 86 CYS B N 1
ATOM 1380 C CA . CYS B 1 85 ? 35.992 31.035 -21.316 1.00 29.78 86 CYS B CA 1
ATOM 1381 C C . CYS B 1 85 ? 35.798 31.583 -22.723 1.00 30.09 86 CYS B C 1
ATOM 1382 O O . CYS B 1 85 ? 36.718 31.550 -23.534 1.00 30.08 86 CYS B O 1
ATOM 1385 N N . GLN B 1 86 ? 34.619 32.119 -23.000 1.00 29.49 87 GLN B N 1
ATOM 1386 C CA . GLN B 1 86 ? 34.354 32.690 -24.319 1.00 29.76 87 GLN B CA 1
ATOM 1387 C C . GLN B 1 86 ? 34.502 34.210 -24.319 1.00 30.17 87 GLN B C 1
ATOM 1388 O O . GLN B 1 86 ? 34.411 34.827 -25.365 1.00 30.73 87 GLN B O 1
ATOM 1394 N N . ILE B 1 87 ? 34.758 34.801 -23.152 1.00 29.71 88 ILE B N 1
ATOM 1395 C CA . ILE B 1 87 ? 34.870 36.238 -23.038 1.00 30.12 88 ILE B CA 1
ATOM 1396 C C . ILE B 1 87 ? 36.354 36.627 -22.930 1.00 30.92 88 ILE B C 1
ATOM 1397 O O . ILE B 1 87 ? 37.031 36.223 -21.960 1.00 31.77 88 ILE B O 1
ATOM 1402 N N . THR B 1 88 ? 36.851 37.392 -23.908 1.00 30.66 89 THR B N 1
ATOM 1403 C CA . THR B 1 88 ? 38.203 37.951 -23.896 1.00 30.83 89 THR B CA 1
ATOM 1404 C C . THR B 1 88 ? 38.244 39.265 -23.093 1.00 31.89 89 THR B C 1
ATOM 1405 O O . THR B 1 88 ? 37.508 40.205 -23.415 1.00 31.14 89 THR B O 1
ATOM 1409 N N . ILE B 1 89 ? 39.083 39.303 -22.041 1.00 32.80 90 ILE B N 1
ATOM 1410 C CA . ILE B 1 89 ? 39.319 40.525 -21.227 1.00 34.01 90 ILE B CA 1
ATOM 1411 C C . ILE B 1 89 ? 39.902 41.683 -22.056 1.00 35.31 90 ILE B C 1
ATOM 1412 O O . ILE B 1 89 ? 40.859 41.507 -22.808 1.00 36.40 90 ILE B O 1
ATOM 1417 N N . ASN B 1 90 ? 39.310 42.861 -21.887 1.00 36.42 91 ASN B N 1
ATOM 1418 C CA . ASN B 1 90 ? 39.713 44.100 -22.555 1.00 37.69 91 ASN B CA 1
ATOM 1419 C C . ASN B 1 90 ? 39.108 45.317 -21.821 1.00 38.93 91 ASN B C 1
ATOM 1420 O O . ASN B 1 90 ? 38.170 45.169 -21.016 1.00 38.22 91 ASN B O 1
ATOM 1425 N N . ASP B 1 91 ? 39.638 46.511 -22.093 1.00 40.54 92 ASP B N 1
ATOM 1426 C CA . ASP B 1 91 ? 39.249 47.708 -21.316 1.00 42.49 92 ASP B CA 1
ATOM 1427 C C . ASP B 1 91 ? 37.738 47.964 -21.268 1.00 43.02 92 ASP B C 1
ATOM 1428 O O . ASP B 1 91 ? 37.237 48.535 -20.309 1.00 44.34 92 ASP B O 1
ATOM 1430 N N . LYS B 1 92 ? 37.006 47.527 -22.278 1.00 43.37 93 LYS B N 1
ATOM 1431 C CA . LYS B 1 92 ? 35.582 47.815 -22.333 1.00 44.31 93 LYS B CA 1
ATOM 1432 C C . LYS B 1 92 ? 34.815 47.015 -21.266 1.00 44.07 93 LYS B C 1
ATOM 1433 O O . LYS B 1 92 ? 33.631 47.236 -21.054 1.00 44.30 93 LYS B O 1
ATOM 1439 N N . LEU B 1 93 ? 35.503 46.083 -20.592 1.00 44.19 94 LEU B N 1
ATOM 1440 C CA . LEU B 1 93 ? 34.924 45.284 -19.483 1.00 43.66 94 LEU B CA 1
ATOM 1441 C C . LEU B 1 93 ? 35.263 45.849 -18.106 1.00 44.09 94 LEU B C 1
ATOM 1442 O O . LEU B 1 93 ? 34.908 45.252 -17.081 1.00 43.42 94 LEU B O 1
ATOM 1447 N N . GLU B 1 94 ? 35.976 46.977 -18.083 1.00 44.75 95 GLU B N 1
ATOM 1448 C CA . GLU B 1 94 ? 36.325 47.631 -16.823 1.00 46.01 95 GLU B CA 1
ATOM 1449 C C . GLU B 1 94 ? 35.069 47.721 -15.963 1.00 45.89 95 GLU B C 1
ATOM 1450 O O . GLU B 1 94 ? 34.036 48.231 -16.412 1.00 46.17 95 GLU B O 1
ATOM 1456 N N . GLY B 1 95 ? 35.142 47.177 -14.756 1.00 45.53 96 GLY B N 1
ATOM 1457 C CA . GLY B 1 95 ? 34.002 47.216 -13.844 1.00 45.60 96 GLY B CA 1
ATOM 1458 C C . GLY B 1 95 ? 32.975 46.106 -14.029 1.00 44.97 96 GLY B C 1
ATOM 1459 O O . GLY B 1 95 ? 31.910 46.138 -13.419 1.00 46.07 96 GLY B O 1
ATOM 1460 N N . LEU B 1 96 ? 33.277 45.108 -14.856 1.00 43.28 97 LEU B N 1
ATOM 1461 C CA . LEU B 1 96 ? 32.310 44.055 -15.117 1.00 41.18 97 LEU B CA 1
ATOM 1462 C C . LEU B 1 96 ? 31.900 43.355 -13.833 1.00 40.93 97 LEU B C 1
ATOM 1463 O O . LEU B 1 96 ? 32.742 43.029 -12.998 1.00 41.14 97 LEU B O 1
ATOM 1468 N N . GLU B 1 97 ? 30.599 43.146 -13.674 1.00 40.20 98 GLU B N 1
ATOM 1469 C CA . GLU B 1 97 ? 30.097 42.332 -12.577 1.00 40.35 98 GLU B CA 1
ATOM 1470 C C . GLU B 1 97 ? 29.617 40.976 -13.095 1.00 38.16 98 GLU B C 1
ATOM 1471 O O . GLU B 1 97 ? 28.818 40.897 -14.025 1.00 36.61 98 GLU B O 1
ATOM 1477 N N . VAL B 1 98 ? 30.106 39.915 -12.473 1.00 36.88 99 VAL B N 1
ATOM 1478 C CA . VAL B 1 98 ? 29.678 38.570 -12.833 1.00 35.68 99 VAL B CA 1
ATOM 1479 C C . VAL B 1 98 ? 29.453 37.761 -11.592 1.00 35.12 99 VAL B C 1
ATOM 1480 O O . VAL B 1 98 ? 30.180 37.907 -10.593 1.00 34.80 99 VAL B O 1
ATOM 1484 N N . GLU B 1 99 ? 28.468 36.881 -11.683 1.00 34.30 100 GLU B N 1
ATOM 1485 C CA . GLU B 1 99 ? 28.261 35.892 -10.671 1.00 34.80 100 GLU B CA 1
ATOM 1486 C C . GLU B 1 99 ? 28.542 34.477 -11.214 1.00 34.19 100 GLU B C 1
ATOM 1487 O O . GLU B 1 99 ? 28.153 34.120 -12.323 1.00 32.98 100 GLU B O 1
ATOM 1493 N N . ILE B 1 100 ? 29.278 33.688 -10.447 1.00 34.66 101 ILE B N 1
ATOM 1494 C CA . ILE B 1 100 ? 29.506 32.306 -10.801 1.00 33.92 101 ILE B CA 1
ATOM 1495 C C . ILE B 1 100 ? 28.139 31.616 -10.778 1.00 34.42 101 ILE B C 1
ATOM 1496 O O . ILE B 1 100 ? 27.418 31.710 -9.800 1.00 35.04 101 ILE B O 1
ATOM 1501 N N . ALA B 1 101 ? 27.762 30.954 -11.862 1.00 34.29 102 ALA B N 1
ATOM 1502 C CA . ALA B 1 101 ? 26.464 30.250 -11.887 1.00 35.13 102 ALA B CA 1
ATOM 1503 C C . ALA B 1 101 ? 26.389 29.102 -10.875 1.00 35.45 102 ALA B C 1
ATOM 1504 O O . ALA B 1 101 ? 27.399 28.428 -10.615 1.00 34.40 102 ALA B O 1
ATOM 1506 N N . PRO B 1 102 ? 25.193 28.893 -10.293 1.00 36.11 103 PRO B N 1
ATOM 1507 C CA . PRO B 1 102 ? 25.000 27.719 -9.444 1.00 37.45 103 PRO B CA 1
ATOM 1508 C C . PRO B 1 102 ? 25.328 26.438 -10.220 1.00 38.57 103 PRO B C 1
ATOM 1509 O O . PRO B 1 102 ? 25.167 26.407 -11.445 1.00 37.35 103 PRO B O 1
ATOM 1513 N N . GLU B 1 103 ? 25.780 25.411 -9.502 1.00 39.95 104 GLU B N 1
ATOM 1514 C CA . GLU B 1 103 ? 26.216 24.144 -10.076 1.00 42.55 104 GLU B CA 1
ATOM 1515 C C . GLU B 1 103 ? 25.191 23.392 -10.925 1.00 43.68 104 GLU B C 1
ATOM 1516 O O . GLU B 1 103 ? 24.019 23.309 -10.558 1.00 43.77 104 GLU B O 1
ATOM 1522 N N . ASP B 1 104 ? 25.704 22.827 -12.034 1.00 44.93 105 ASP B N 1
ATOM 1523 C CA . ASP B 1 104 ? 24.985 22.142 -13.160 1.00 46.91 105 ASP B CA 1
ATOM 1524 C C . ASP B 1 104 ? 24.579 23.106 -14.301 1.00 47.15 105 ASP B C 1
ATOM 1525 O O . ASP B 1 104 ? 23.571 23.832 -14.148 1.00 47.24 105 ASP B O 1
ATOM 1531 N N . THR C 1 1 ? 49.150 1.837 -10.730 1.00 55.31 2 THR C N 1
ATOM 1532 C CA . THR C 1 1 ? 49.101 2.987 -9.786 1.00 55.04 2 THR C CA 1
ATOM 1533 C C . THR C 1 1 ? 47.733 3.046 -9.102 1.00 53.28 2 THR C C 1
ATOM 1534 O O . THR C 1 1 ? 46.750 2.569 -9.654 1.00 52.91 2 THR C O 1
ATOM 1538 N N . ALA C 1 2 ? 47.691 3.625 -7.904 1.00 52.14 3 ALA C N 1
ATOM 1539 C CA . ALA C 1 2 ? 46.629 3.349 -6.952 1.00 50.68 3 ALA C CA 1
ATOM 1540 C C . ALA C 1 2 ? 45.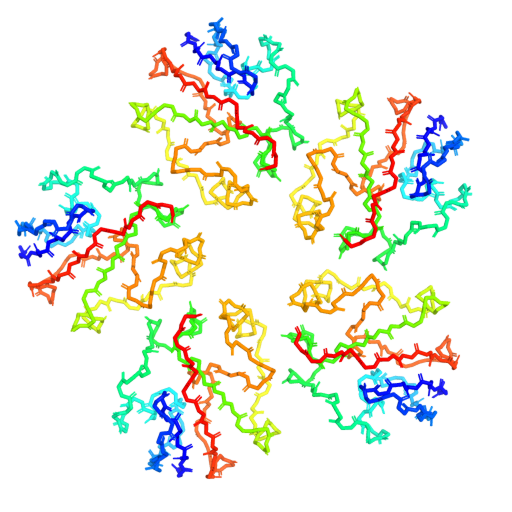404 4.240 -7.136 1.00 49.27 3 ALA C C 1
ATOM 1541 O O . ALA C 1 2 ? 45.509 5.475 -7.126 1.00 49.21 3 ALA C O 1
ATOM 1543 N N . ILE C 1 3 ? 44.252 3.598 -7.321 1.00 47.27 4 ILE C N 1
ATOM 1544 C CA . ILE C 1 3 ? 42.984 4.302 -7.413 1.00 45.26 4 ILE C CA 1
ATOM 1545 C C . ILE C 1 3 ? 42.083 3.798 -6.281 1.00 44.93 4 ILE C C 1
ATOM 1546 O O . ILE C 1 3 ? 41.994 2.592 -6.039 1.00 44.71 4 ILE C O 1
ATOM 1551 N N . LEU C 1 4 ? 41.457 4.741 -5.574 1.00 43.64 5 LEU C N 1
ATOM 1552 C CA . LEU C 1 4 ? 40.497 4.434 -4.527 1.00 43.53 5 LEU C CA 1
ATOM 1553 C C . LEU C 1 4 ? 39.091 4.518 -5.108 1.00 42.17 5 LEU C C 1
ATOM 1554 O O . LEU C 1 4 ? 38.596 5.611 -5.372 1.00 40.88 5 LEU C O 1
ATOM 1559 N N . VAL C 1 5 ? 38.453 3.370 -5.321 1.00 41.28 6 VAL C N 1
ATOM 1560 C CA . VAL C 1 5 ? 37.142 3.385 -5.944 1.00 40.66 6 VAL C CA 1
ATOM 1561 C C . VAL C 1 5 ? 36.014 3.041 -4.986 1.00 41.15 6 VAL C C 1
ATOM 1562 O O . VAL C 1 5 ? 36.066 2.039 -4.288 1.00 41.13 6 VAL C O 1
ATOM 1566 N N . THR C 1 6 ? 35.023 3.926 -4.943 1.00 40.73 7 THR C N 1
ATOM 1567 C CA . THR C 1 6 ? 33.822 3.717 -4.174 1.00 41.48 7 THR C CA 1
ATOM 1568 C C . THR C 1 6 ? 32.792 3.169 -5.134 1.00 41.64 7 THR C C 1
ATOM 1569 O O . THR C 1 6 ? 32.476 3.818 -6.143 1.00 41.11 7 THR C O 1
ATOM 1573 N N . THR C 1 7 ? 32.315 1.958 -4.830 1.00 42.37 8 THR C N 1
ATOM 1574 C CA . THR C 1 7 ? 31.300 1.261 -5.620 1.00 42.35 8 THR C CA 1
ATOM 1575 C C . THR C 1 7 ? 29.928 1.788 -5.236 1.00 42.25 8 THR C C 1
ATOM 1576 O O . THR C 1 7 ? 29.818 2.574 -4.305 1.00 42.19 8 THR C O 1
ATOM 1580 N N . ARG C 1 8 ? 28.894 1.380 -5.974 1.00 42.43 9 ARG C N 1
ATOM 1581 C CA . ARG C 1 8 ? 27.544 1.891 -5.767 1.00 42.79 9 ARG C CA 1
ATOM 1582 C C . ARG C 1 8 ? 27.007 1.591 -4.370 1.00 43.70 9 ARG C C 1
ATOM 1583 O O . ARG C 1 8 ? 26.165 2.332 -3.881 1.00 43.73 9 ARG C O 1
ATOM 1591 N N . ASP C 1 9 ? 27.486 0.520 -3.731 1.00 44.81 10 ASP C N 1
ATOM 1592 C CA . ASP C 1 9 ? 27.068 0.183 -2.347 1.00 46.29 10 ASP C CA 1
ATOM 1593 C C . ASP C 1 9 ? 27.672 1.088 -1.266 1.00 46.90 10 ASP C C 1
ATOM 1594 O O . ASP C 1 9 ? 27.321 0.971 -0.094 1.00 48.03 10 ASP C O 1
ATOM 1599 N N . GLY C 1 10 ? 28.582 1.983 -1.655 1.00 46.83 11 GLY C N 1
ATOM 1600 C CA . GLY C 1 10 ? 29.177 2.937 -0.711 1.00 47.34 11 GLY C CA 1
ATOM 1601 C C . GLY C 1 10 ? 30.491 2.467 -0.104 1.00 48.23 11 GLY C C 1
ATOM 1602 O O . GLY C 1 10 ? 31.168 3.227 0.584 1.00 48.15 11 GLY C O 1
ATOM 1603 N N . THR C 1 11 ? 30.846 1.215 -0.359 1.00 48.84 12 THR C N 1
ATOM 1604 C CA . THR C 1 11 ? 32.094 0.663 0.101 1.00 50.25 12 THR C CA 1
ATOM 1605 C C . THR C 1 11 ? 33.226 1.034 -0.855 1.00 51.06 12 THR C C 1
ATOM 1606 O O . THR C 1 11 ? 32.984 1.369 -2.022 1.00 51.20 12 THR C O 1
ATOM 1610 N N . ARG C 1 12 ? 34.467 0.947 -0.387 1.00 52.03 13 ARG C N 1
ATOM 1611 C CA . ARG C 1 12 ? 35.577 1.381 -1.213 1.00 52.45 13 ARG C CA 1
ATOM 1612 C C . ARG C 1 12 ? 36.828 0.483 -1.189 1.00 52.96 13 ARG C C 1
ATOM 1613 O O . ARG C 1 12 ? 37.223 -0.052 -0.148 1.00 53.59 13 ARG C O 1
ATOM 1621 N N . THR C 1 13 ? 37.422 0.336 -2.368 1.00 52.46 14 THR C N 1
ATOM 1622 C CA . THR C 1 13 ? 38.574 -0.515 -2.592 1.00 53.28 14 THR C CA 1
ATOM 1623 C C . THR C 1 13 ? 39.695 0.309 -3.176 1.00 52.76 14 THR C C 1
ATOM 1624 O O . THR C 1 13 ? 39.457 1.213 -3.997 1.00 52.18 14 THR C O 1
ATOM 1628 N N . GLU C 1 14 ? 40.920 -0.020 -2.785 1.00 52.74 15 GLU C N 1
ATOM 1629 C CA . GLU C 1 14 ? 42.072 0.515 -3.463 1.00 52.39 15 GLU C CA 1
ATOM 1630 C C . GLU C 1 14 ? 42.470 -0.519 -4.501 1.00 52.23 15 GLU C C 1
ATOM 1631 O O . GLU C 1 14 ? 42.688 -1.670 -4.150 1.00 52.53 15 GLU C O 1
ATOM 1637 N N . ILE C 1 15 ? 42.533 -0.122 -5.781 1.00 51.09 16 ILE C N 1
ATOM 1638 C CA . ILE C 1 15 ? 43.025 -1.019 -6.833 1.00 50.43 16 ILE C CA 1
ATOM 1639 C C . ILE C 1 15 ? 44.335 -0.521 -7.424 1.00 50.50 16 ILE C C 1
ATOM 1640 O O . ILE C 1 15 ? 44.717 0.646 -7.266 1.00 49.69 16 ILE C O 1
ATOM 1645 N N . GLN C 1 16 ? 45.024 -1.439 -8.086 1.00 51.35 17 GLN C N 1
ATOM 1646 C CA . GLN C 1 16 ? 46.202 -1.120 -8.876 1.00 52.21 17 GLN C CA 1
ATOM 1647 C C . GLN C 1 16 ? 45.796 -1.000 -10.334 1.00 51.44 17 GLN C C 1
ATOM 1648 O O . GLN C 1 16 ? 45.095 -1.862 -10.879 1.00 51.95 17 GLN C O 1
ATOM 1654 N N . ALA C 1 17 ? 46.205 0.094 -10.953 1.00 50.40 18 ALA C N 1
ATOM 1655 C CA . ALA C 1 17 ? 45.823 0.359 -12.326 1.00 49.00 18 ALA C CA 1
ATOM 1656 C C . ALA C 1 17 ? 47.080 0.536 -13.128 1.00 48.34 18 ALA C C 1
ATOM 1657 O O . ALA C 1 17 ? 47.955 1.330 -12.768 1.00 48.10 18 ALA C O 1
ATOM 1659 N N . GLU C 1 18 ? 47.153 -0.198 -14.226 1.00 47.90 19 GLU C N 1
ATOM 1660 C CA . GLU C 1 18 ? 48.304 -0.168 -15.109 1.00 48.11 19 GLU C CA 1
ATOM 1661 C C . GLU C 1 18 ? 48.329 1.098 -15.985 1.00 46.22 19 GLU C C 1
ATOM 1662 O O . GLU C 1 18 ? 47.371 1.398 -16.668 1.00 45.36 19 GLU C O 1
ATOM 1668 N N . PRO C 1 19 ? 49.432 1.850 -15.944 1.00 45.82 20 PRO C N 1
ATOM 1669 C CA . PRO C 1 19 ? 49.602 3.010 -16.809 1.00 44.95 20 PRO C CA 1
ATOM 1670 C C . PRO C 1 19 ? 49.293 2.696 -18.268 1.00 44.42 20 PRO C C 1
ATOM 1671 O O . PRO C 1 19 ? 49.655 1.632 -18.758 1.00 44.66 20 PRO C O 1
ATOM 1675 N N . GLY C 1 20 ? 48.606 3.608 -18.955 1.00 43.63 21 GLY C N 1
ATOM 1676 C CA . GLY C 1 20 ? 48.254 3.379 -20.354 1.00 43.20 21 GLY C CA 1
ATOM 1677 C C . GLY C 1 20 ? 46.897 2.774 -20.636 1.00 42.84 21 GLY C C 1
ATOM 1678 O O . GLY C 1 20 ? 46.358 2.999 -21.709 1.00 43.53 21 GLY C O 1
ATOM 1679 N N . LEU C 1 21 ? 46.337 2.005 -19.703 1.00 42.45 22 LEU C N 1
ATOM 1680 C CA . LEU C 1 21 ? 44.952 1.543 -19.814 1.00 41.91 22 LEU C CA 1
ATOM 1681 C C . LEU C 1 21 ? 43.979 2.705 -19.568 1.00 40.42 22 LEU C C 1
ATOM 1682 O O . LEU C 1 21 ? 44.369 3.729 -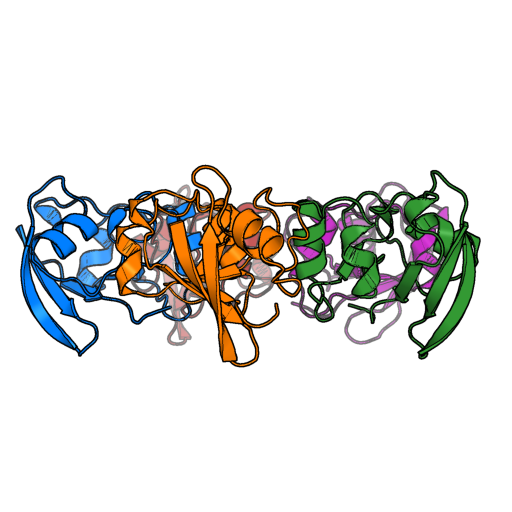18.982 1.00 39.78 22 LEU C O 1
ATOM 1687 N N . SER C 1 22 ? 42.707 2.554 -19.950 1.00 38.91 23 SER C N 1
ATOM 1688 C CA . SER C 1 22 ? 41.702 3.521 -19.455 1.00 37.34 23 SER C CA 1
ATOM 1689 C C . SER C 1 22 ? 41.277 3.156 -18.031 1.00 36.96 23 SER C C 1
ATOM 1690 O O . SER C 1 22 ? 41.471 2.025 -17.579 1.00 37.73 23 SER C O 1
ATOM 1693 N N . LEU C 1 23 ? 40.681 4.110 -17.333 1.00 36.38 24 LEU C N 1
ATOM 1694 C CA . LEU C 1 23 ? 40.158 3.870 -16.018 1.00 36.45 24 LEU C CA 1
ATOM 1695 C C . LEU C 1 23 ? 39.093 2.771 -16.127 1.00 37.11 24 LEU C C 1
ATOM 1696 O O . LEU C 1 23 ? 39.064 1.875 -15.292 1.00 37.23 24 LEU C O 1
ATOM 1701 N N . MET C 1 24 ? 38.278 2.803 -17.186 1.00 37.01 25 MET C N 1
ATOM 1702 C CA . MET C 1 24 ? 37.236 1.807 -17.365 1.00 37.85 25 MET C CA 1
ATOM 1703 C C . MET C 1 24 ? 37.871 0.413 -17.367 1.00 39.07 25 MET C C 1
ATOM 1704 O O . MET C 1 24 ? 37.454 -0.458 -16.596 1.00 39.24 25 MET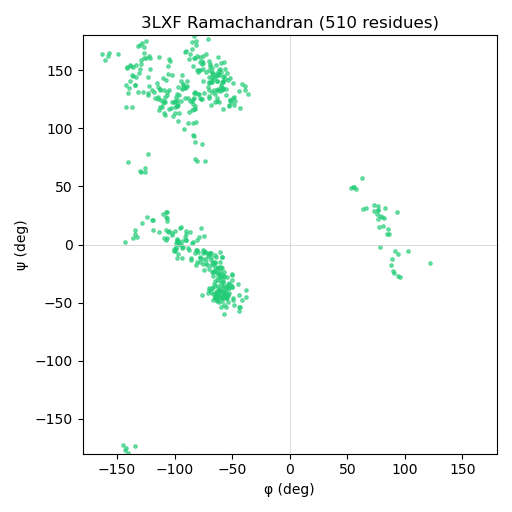 C O 1
ATOM 1709 N N . GLU C 1 25 ? 38.898 0.220 -18.202 1.00 39.89 26 GLU C N 1
ATOM 1710 C CA . GLU C 1 25 ? 39.600 -1.069 -18.299 1.00 41.30 26 GLU C CA 1
ATOM 1711 C C . GLU C 1 25 ? 40.288 -1.445 -17.008 1.00 41.86 26 GLU C C 1
ATOM 1712 O O . GLU C 1 25 ? 40.280 -2.607 -16.638 1.00 42.65 26 GLU C O 1
ATOM 1718 N N . ALA C 1 26 ? 40.902 -0.471 -16.335 1.00 42.61 27 ALA C N 1
ATOM 1719 C CA . ALA C 1 26 ? 41.533 -0.735 -15.040 1.00 43.54 27 ALA C CA 1
ATOM 1720 C C . ALA C 1 26 ? 40.508 -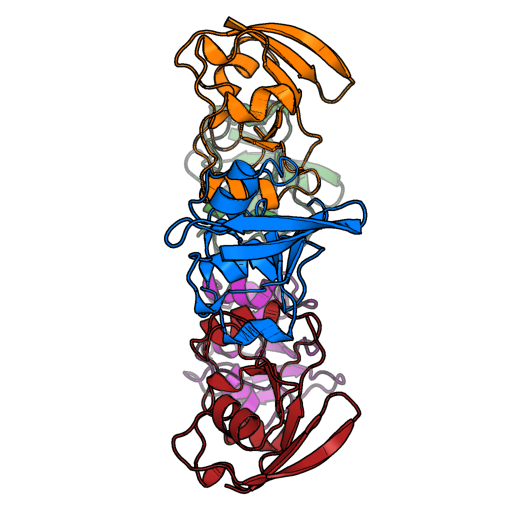1.258 -14.036 1.00 44.27 27 ALA C C 1
ATOM 1721 O O . ALA C 1 26 ? 40.680 -2.325 -13.447 1.00 44.66 27 ALA C O 1
ATOM 1723 N N . LEU C 1 27 ? 39.433 -0.504 -13.868 1.00 44.71 28 LEU C N 1
ATOM 1724 C CA . LEU C 1 27 ? 38.338 -0.893 -13.009 1.00 46.05 28 LEU C CA 1
ATOM 1725 C C . LEU C 1 27 ? 37.871 -2.310 -13.268 1.00 47.65 28 LEU C C 1
ATOM 1726 O O . LEU C 1 27 ? 37.713 -3.083 -12.332 1.00 48.70 28 LEU C O 1
ATOM 1731 N N . ARG C 1 28 ? 37.664 -2.663 -14.532 1.00 48.81 29 ARG C N 1
ATOM 1732 C CA . ARG C 1 28 ? 37.135 -3.987 -14.857 1.00 50.85 29 ARG C CA 1
ATOM 1733 C C . ARG C 1 28 ? 38.129 -5.133 -14.604 1.00 51.70 29 ARG C C 1
ATOM 1734 O O . ARG C 1 28 ? 37.730 -6.184 -14.116 1.00 52.71 29 ARG C O 1
ATOM 1742 N N . ASP C 1 29 ? 39.410 -4.916 -14.917 1.00 51.80 30 ASP C N 1
ATOM 1743 C CA . ASP C 1 29 ? 40.487 -5.865 -14.599 1.00 52.42 30 ASP C CA 1
ATOM 1744 C C . ASP C 1 29 ? 40.654 -6.093 -13.103 1.00 52.49 30 ASP C C 1
ATOM 1745 O O . ASP C 1 29 ? 41.141 -7.139 -12.679 1.00 53.35 30 ASP C O 1
ATOM 1750 N N . ALA C 1 30 ? 40.289 -5.093 -12.308 1.00 51.44 31 ALA C N 1
ATOM 1751 C CA . ALA C 1 30 ? 40.294 -5.226 -10.863 1.00 51.66 31 ALA C CA 1
ATOM 1752 C C . ALA C 1 30 ? 39.001 -5.871 -10.349 1.00 52.05 31 ALA C C 1
ATOM 1753 O O . ALA C 1 30 ? 38.825 -5.991 -9.150 1.00 52.30 31 ALA C O 1
ATOM 1755 N N . GLY C 1 31 ? 38.095 -6.261 -11.248 1.00 52.29 32 GLY C N 1
ATOM 1756 C CA . GLY C 1 31 ? 36.853 -6.926 -10.856 1.00 52.89 32 GLY C CA 1
ATOM 1757 C C . GLY C 1 31 ? 35.703 -6.045 -10.386 1.00 53.18 32 GLY C C 1
ATOM 1758 O O . GLY C 1 31 ? 34.811 -6.517 -9.692 1.00 53.56 32 GLY C O 1
ATOM 1759 N N . ILE C 1 32 ? 35.691 -4.769 -10.767 1.00 53.02 33 ILE C N 1
ATOM 1760 C CA . ILE C 1 32 ? 34.540 -3.909 -10.479 1.00 52.63 33 ILE C CA 1
ATOM 1761 C C . ILE C 1 32 ? 33.440 -4.130 -11.551 1.00 52.78 33 ILE C C 1
ATOM 1762 O O . ILE C 1 32 ? 33.190 -3.278 -12.422 1.00 51.50 33 ILE C O 1
ATOM 1767 N N . ASP C 1 33 ? 32.774 -5.281 -11.451 1.00 53.76 34 ASP C N 1
ATOM 1768 C CA . ASP C 1 33 ? 31.785 -5.727 -12.445 1.00 54.37 34 ASP C CA 1
ATOM 1769 C C . ASP C 1 33 ? 30.508 -4.869 -12.509 1.00 53.59 34 ASP C C 1
ATOM 1770 O O . ASP C 1 33 ? 29.816 -4.893 -13.518 1.00 53.52 34 ASP C O 1
ATOM 1775 N N . GLU C 1 34 ? 30.183 -4.157 -11.425 1.00 53.10 35 GLU C N 1
ATOM 1776 C CA . GLU C 1 34 ? 29.160 -3.092 -11.415 1.00 52.31 35 GLU C CA 1
ATOM 1777 C C . GLU C 1 34 ? 29.179 -2.268 -12.711 1.00 51.08 35 GLU C C 1
ATOM 1778 O O . GLU C 1 34 ? 28.140 -1.963 -13.289 1.00 49.97 35 GLU C O 1
ATOM 1784 N N . LEU C 1 35 ? 30.388 -1.905 -13.137 1.00 50.33 36 LEU C N 1
ATOM 1785 C CA . LEU C 1 35 ? 30.584 -0.936 -14.209 1.00 49.53 36 LEU C CA 1
ATOM 1786 C C . LEU C 1 35 ? 30.427 -1.550 -15.595 1.00 49.88 36 LEU C C 1
ATOM 1787 O O . LEU C 1 35 ? 31.298 -2.275 -16.062 1.00 50.08 36 LEU C O 1
ATOM 1792 N N . LEU C 1 36 ? 29.301 -1.263 -16.238 1.00 50.14 37 LEU C N 1
ATOM 1793 C CA . LEU C 1 36 ? 29.052 -1.755 -17.582 1.00 50.77 37 LEU C CA 1
ATOM 1794 C C . LEU C 1 36 ? 29.800 -0.861 -18.571 1.00 50.56 37 LEU C C 1
ATOM 1795 O O . LEU C 1 36 ? 30.021 0.336 -18.339 1.00 50.85 37 LEU C O 1
ATOM 1800 N N . ALA C 1 37 ? 30.233 -1.440 -19.666 1.00 50.34 38 ALA C N 1
ATOM 1801 C CA . ALA C 1 37 ? 30.860 -0.641 -20.681 1.00 49.26 38 ALA C CA 1
ATOM 1802 C C . ALA C 1 37 ? 30.149 -1.025 -21.946 1.00 48.86 38 ALA C C 1
ATOM 1803 O O . ALA C 1 37 ? 30.738 -1.578 -22.863 1.00 49.13 38 ALA C O 1
ATOM 1805 N N . LEU C 1 38 ? 28.852 -0.752 -21.955 1.00 48.16 39 LEU C N 1
ATOM 1806 C CA . LEU C 1 38 ? 27.977 -1.169 -23.032 1.00 48.19 39 LEU C CA 1
ATOM 1807 C C . LEU C 1 38 ? 28.605 -0.989 -24.425 1.00 47.16 39 LEU C C 1
ATOM 1808 O O . LEU C 1 38 ? 28.546 -1.912 -25.239 1.00 47.82 39 LEU C O 1
ATOM 1813 N N . CYS C 1 39 ? 29.186 0.184 -24.703 1.00 44.51 40 CYS C N 1
ATOM 1814 C CA . CYS C 1 39 ? 29.687 0.446 -26.055 1.00 43.20 40 CYS C CA 1
ATOM 1815 C C . CYS C 1 39 ? 31.122 -0.058 -26.210 1.00 43.31 40 CYS C C 1
ATOM 1816 O O . CYS C 1 39 ? 31.687 -0.027 -27.301 1.00 42.90 40 CYS C O 1
ATOM 1819 N N . GLY C 1 40 ? 31.687 -0.534 -25.101 1.00 42.76 41 GLY C N 1
ATOM 1820 C CA . GLY C 1 40 ? 33.014 -1.121 -25.086 1.00 42.68 41 GLY C CA 1
ATOM 1821 C C . GLY C 1 40 ? 34.126 -0.089 -25.149 1.00 42.60 41 GLY C C 1
ATOM 1822 O O . GLY C 1 40 ? 35.168 -0.346 -25.757 1.00 43.17 41 GLY C O 1
ATOM 1823 N N . GLY C 1 41 ? 33.892 1.083 -24.544 1.00 41.74 42 GLY C N 1
ATOM 1824 C CA . GLY C 1 41 ? 34.913 2.109 -24.394 1.00 40.48 42 GLY C CA 1
ATOM 1825 C C . GLY C 1 41 ? 35.173 2.977 -25.609 1.00 40.65 42 GLY C C 1
ATOM 1826 O O . GLY C 1 41 ? 36.249 3.553 -25.741 1.00 40.36 42 GLY C O 1
ATOM 1827 N N . CYS C 1 42 ? 34.197 3.095 -26.503 1.00 41.18 43 CYS C N 1
ATOM 1828 C CA . CYS C 1 42 ? 34.364 3.966 -27.680 1.00 41.30 43 CYS C CA 1
ATOM 1829 C C . CYS C 1 42 ? 33.524 5.285 -27.561 1.00 40.39 43 CYS C C 1
ATOM 1830 O O . CYS C 1 42 ? 33.142 5.875 -28.559 1.00 39.74 43 CYS C O 1
ATOM 1833 N N . CYS C 1 43 ? 33.264 5.741 -26.332 1.00 38.84 44 CYS C N 1
ATOM 1834 C CA . CYS C 1 43 ? 32.592 7.020 -26.112 1.00 37.95 44 CYS C CA 1
ATOM 1835 C C . CYS C 1 43 ? 31.215 7.118 -26.782 1.00 37.71 44 CYS C C 1
ATOM 1836 O O . CYS C 1 43 ? 30.919 8.095 -27.427 1.00 38.20 44 CYS C O 1
ATOM 1839 N N . SER C 1 44 ? 30.363 6.115 -26.627 1.00 37.70 45 SER C N 1
ATOM 1840 C CA . SER C 1 44 ? 29.051 6.145 -27.279 1.00 37.95 45 SER C CA 1
ATOM 1841 C C . SER C 1 44 ? 27.933 5.745 -26.343 1.00 38.15 45 SER C C 1
ATOM 1842 O O . SER C 1 44 ? 26.814 5.509 -26.774 1.00 38.59 45 SER C O 1
ATOM 1845 N N . CYS C 1 45 ? 28.246 5.603 -25.062 1.00 38.22 46 CYS C N 1
ATOM 1846 C CA . CYS C 1 45 ? 27.204 5.338 -24.061 1.00 38.88 46 CYS C CA 1
ATOM 1847 C C . CYS C 1 45 ? 27.555 6.075 -22.782 1.00 38.47 46 CYS C C 1
ATOM 1848 O O . CYS C 1 45 ? 28.529 6.842 -22.734 1.00 39.20 46 CYS C O 1
ATOM 1851 N N . ALA C 1 46 ? 26.769 5.900 -21.743 1.00 37.61 47 ALA C N 1
ATOM 1852 C CA . ALA C 1 46 ? 27.128 6.610 -20.526 1.00 36.70 47 ALA C CA 1
ATOM 1853 C C . ALA C 1 46 ? 27.280 5.620 -19.392 1.00 36.19 47 ALA C C 1
ATOM 1854 O O . ALA C 1 46 ? 27.142 5.965 -18.220 1.00 35.94 47 ALA C O 1
ATOM 1856 N N . THR C 1 47 ? 27.562 4.374 -19.742 1.00 36.36 48 THR C N 1
ATOM 1857 C CA . THR C 1 47 ? 27.516 3.311 -18.723 1.00 37.08 48 THR C CA 1
ATOM 1858 C C . THR C 1 47 ? 28.832 3.167 -17.947 1.00 36.43 48 THR C C 1
ATOM 1859 O O . THR C 1 47 ? 28.855 2.545 -16.907 1.00 37.79 48 THR C O 1
ATOM 1863 N N . CYS C 1 48 ? 29.905 3.781 -18.422 1.00 35.21 49 CYS C N 1
ATOM 1864 C CA . CYS C 1 48 ? 31.156 3.768 -17.678 1.00 34.62 49 CYS C CA 1
ATOM 1865 C C . CYS C 1 48 ? 31.332 5.033 -16.787 1.00 33.71 49 CYS C C 1
ATOM 1866 O O . CYS C 1 48 ? 32.435 5.318 -16.289 1.00 33.75 49 CYS C O 1
ATOM 1869 N N . HIS C 1 49 ? 30.234 5.761 -16.602 1.00 33.23 50 HIS C N 1
ATOM 1870 C CA . HIS C 1 49 ? 30.132 6.986 -15.798 1.00 33.20 50 HIS C CA 1
ATOM 1871 C C . HIS C 1 49 ? 30.700 6.883 -14.338 1.00 34.28 50 HIS C C 1
ATOM 1872 O O . HIS C 1 49 ? 30.269 6.040 -13.544 1.00 34.50 50 HIS C O 1
ATOM 1879 N N . VAL C 1 50 ? 31.660 7.744 -13.995 1.00 34.07 51 VAL C N 1
ATOM 1880 C CA . VAL C 1 50 ? 32.184 7.805 -12.626 1.00 34.64 51 VAL C CA 1
ATOM 1881 C C . VAL C 1 50 ? 32.161 9.245 -12.154 1.00 34.54 51 VAL C C 1
ATOM 1882 O O . VAL C 1 50 ? 32.116 10.145 -12.957 1.00 35.18 51 VAL C O 1
ATOM 1886 N N . LEU C 1 51 ? 32.185 9.457 -10.850 1.00 35.88 52 LEU C N 1
ATOM 1887 C CA . LEU C 1 51 ? 32.219 10.796 -10.271 1.00 37.11 52 LEU C CA 1
ATOM 1888 C C . LEU C 1 51 ? 33.591 10.999 -9.683 1.00 37.86 52 LEU C C 1
ATOM 1889 O O . LEU C 1 51 ? 34.029 10.204 -8.848 1.00 38.65 52 LEU C O 1
ATOM 1894 N N . VAL C 1 52 ? 34.273 12.054 -10.126 1.00 38.50 53 VAL C N 1
ATOM 1895 C CA . VAL C 1 52 ? 35.652 12.287 -9.727 1.00 38.91 53 VAL C CA 1
ATOM 1896 C C . VAL C 1 52 ? 35.699 13.198 -8.510 1.00 39.82 53 VAL C C 1
ATOM 1897 O O . VAL C 1 52 ? 34.986 14.211 -8.448 1.00 40.12 53 VAL C O 1
ATOM 1901 N N . ALA C 1 53 ? 36.517 12.820 -7.529 1.00 40.23 54 ALA C N 1
ATOM 1902 C CA . ALA C 1 53 ? 36.621 13.616 -6.317 1.00 41.25 54 ALA C CA 1
ATOM 1903 C C . ALA C 1 53 ? 37.148 15.001 -6.691 1.00 41.17 54 ALA C C 1
ATOM 1904 O O . ALA C 1 53 ? 38.099 15.129 -7.457 1.00 40.50 54 ALA C O 1
ATOM 1906 N N . PRO C 1 54 ? 36.492 16.040 -6.173 1.00 41.93 55 PRO C N 1
ATOM 1907 C CA . PRO C 1 54 ? 36.834 17.424 -6.523 1.00 42.86 55 PRO C CA 1
ATOM 1908 C C . PRO C 1 54 ? 38.340 17.723 -6.536 1.00 44.34 55 PRO C C 1
ATOM 1909 O O . PRO C 1 54 ? 38.810 18.344 -7.486 1.00 44.63 55 PRO C O 1
ATOM 1913 N N . ALA C 1 55 ? 39.093 17.243 -5.544 1.00 45.42 56 ALA C N 1
ATOM 1914 C CA . ALA C 1 55 ? 40.545 17.505 -5.477 1.00 47.02 56 ALA C CA 1
ATOM 1915 C C . ALA C 1 55 ? 41.343 16.992 -6.675 1.00 47.56 56 ALA C C 1
ATOM 1916 O O . ALA C 1 55 ? 42.444 17.457 -6.926 1.00 48.62 56 ALA C O 1
ATOM 1918 N N . PHE C 1 56 ? 40.788 16.053 -7.430 1.00 48.40 57 PHE C N 1
ATOM 1919 C CA . PHE C 1 56 ? 41.501 15.499 -8.587 1.00 49.42 57 PHE C CA 1
ATOM 1920 C C . PHE C 1 56 ? 41.153 16.093 -9.967 1.00 49.71 57 PHE C C 1
ATOM 1921 O O . PHE C 1 56 ? 41.830 15.791 -10.953 1.00 49.59 57 PHE C O 1
ATOM 1929 N N . ALA C 1 57 ? 40.121 16.938 -10.031 1.00 50.39 58 ALA C N 1
ATOM 1930 C CA . ALA C 1 57 ? 39.649 17.504 -11.308 1.00 50.66 58 ALA C CA 1
ATOM 1931 C C . ALA C 1 57 ? 40.801 17.954 -12.222 1.00 51.28 58 ALA C C 1
ATOM 1932 O O . ALA C 1 57 ? 40.892 17.531 -13.378 1.00 50.91 58 ALA C O 1
ATOM 1934 N N . ASP C 1 58 ? 41.671 18.795 -11.667 1.00 52.40 59 ASP C N 1
ATOM 1935 C CA . ASP C 1 58 ? 42.898 19.295 -12.294 1.00 54.14 59 ASP C CA 1
ATOM 1936 C C . ASP C 1 58 ? 43.805 18.222 -12.906 1.00 53.48 59 ASP C C 1
ATOM 1937 O O . ASP C 1 58 ? 44.581 18.506 -13.819 1.00 54.10 59 ASP C O 1
ATOM 1942 N N . ARG C 1 59 ? 43.726 17.002 -12.380 1.00 52.68 60 ARG C N 1
ATOM 1943 C CA . ARG C 1 59 ? 44.733 15.967 -12.653 1.00 51.86 60 ARG C CA 1
ATOM 1944 C C . ARG C 1 59 ? 44.344 15.094 -13.827 1.00 49.65 60 ARG C C 1
ATOM 1945 O O . ARG C 1 59 ? 45.089 14.194 -14.197 1.00 49.64 60 ARG C O 1
ATOM 1953 N N . LEU C 1 60 ? 43.166 15.346 -14.392 1.00 47.18 61 LEU C N 1
ATOM 1954 C CA . LEU C 1 60 ? 42.679 14.554 -15.522 1.00 44.76 61 LEU C CA 1
ATOM 1955 C C . LEU C 1 60 ? 42.812 15.355 -16.801 1.00 43.36 61 LEU C C 1
ATOM 1956 O O . LEU C 1 60 ? 42.927 16.583 -16.748 1.00 43.54 61 LEU C O 1
ATOM 1961 N N . PRO C 1 61 ? 42.818 14.682 -17.959 1.00 41.85 62 PRO C N 1
ATOM 1962 C CA . PRO C 1 61 ? 42.755 15.522 -19.155 1.00 41.55 62 PRO C CA 1
ATOM 1963 C C . PRO C 1 61 ? 41.376 16.211 -19.296 1.00 40.55 62 PRO C C 1
ATOM 1964 O O . PRO C 1 61 ? 40.347 15.719 -18.800 1.00 39.39 62 PRO C O 1
ATOM 1968 N N . ALA C 1 62 ? 41.377 17.348 -19.978 1.00 40.06 63 ALA C N 1
ATOM 1969 C CA . ALA C 1 62 ? 40.158 18.038 -20.360 1.00 38.71 63 ALA C CA 1
ATOM 1970 C C . ALA C 1 62 ? 39.051 17.099 -20.846 1.00 37.96 63 ALA C C 1
ATOM 1971 O O . ALA C 1 62 ? 39.288 16.145 -21.581 1.00 37.16 63 ALA C O 1
ATOM 1973 N N . LEU C 1 63 ? 37.835 17.397 -20.399 1.00 37.62 64 LEU C N 1
ATOM 1974 C CA . LEU C 1 63 ? 36.591 16.801 -20.871 1.00 36.59 64 LEU C CA 1
ATOM 1975 C C . LEU C 1 63 ? 36.375 17.133 -22.362 1.00 36.26 64 LEU C C 1
ATOM 1976 O O . LEU C 1 63 ? 36.531 18.292 -22.751 1.00 36.55 64 LEU C O 1
ATOM 1981 N N . SER C 1 64 ? 36.019 16.141 -23.196 1.00 35.71 65 SER C N 1
ATOM 1982 C CA . SER C 1 64 ? 35.599 16.415 -24.594 1.00 35.40 65 SER C CA 1
ATOM 1983 C C . SER C 1 64 ? 34.091 16.736 -24.698 1.00 34.68 65 SER C C 1
ATOM 1984 O O . SER C 1 64 ? 33.315 16.484 -23.742 1.00 33.13 65 SER C O 1
ATOM 1987 N N . GLY C 1 65 ? 33.690 17.310 -25.844 1.00 34.56 66 GLY C N 1
ATOM 1988 C CA . GLY C 1 65 ? 32.286 17.663 -26.122 1.00 33.32 66 GLY C CA 1
ATOM 1989 C C . GLY C 1 65 ? 31.418 16.432 -26.212 1.00 33.88 66 GLY C C 1
ATOM 1990 O O . GLY C 1 65 ? 30.270 16.410 -25.748 1.00 33.76 66 GLY C O 1
ATOM 1991 N N . ASP C 1 66 ? 31.983 15.367 -26.763 1.00 34.37 67 ASP C N 1
ATOM 1992 C CA . ASP C 1 66 ? 31.232 14.136 -26.899 1.00 35.46 67 ASP C CA 1
ATOM 1993 C C . ASP C 1 66 ? 30.992 13.445 -25.585 1.00 34.55 67 ASP C C 1
ATOM 1994 O O . ASP C 1 66 ? 29.909 12.906 -25.356 1.00 34.58 67 ASP C O 1
ATOM 1999 N N . GLU C 1 67 ? 32.024 13.429 -24.745 1.00 34.40 68 GLU C N 1
ATOM 2000 C CA . GLU C 1 67 ? 31.926 12.921 -23.409 1.00 33.76 68 GLU C CA 1
ATOM 2001 C C . GLU C 1 67 ? 30.919 13.821 -22.676 1.00 34.40 68 GLU C C 1
ATOM 2002 O O . GLU C 1 67 ? 30.006 13.327 -21.993 1.00 34.40 68 GLU C O 1
ATOM 2008 N N . ASN C 1 68 ? 31.038 15.137 -22.845 1.00 35.07 69 ASN C N 1
ATOM 2009 C CA . ASN C 1 68 ? 30.084 16.047 -22.178 1.00 36.15 69 ASN C CA 1
ATOM 2010 C C . ASN C 1 68 ? 28.618 15.760 -22.557 1.00 36.52 69 ASN C C 1
ATOM 2011 O O . ASN C 1 68 ? 27.729 15.726 -21.697 1.00 35.41 69 ASN C O 1
ATOM 2016 N N . ASP C 1 69 ? 28.383 15.549 -23.852 1.00 36.93 70 ASP C N 1
ATOM 2017 C CA . ASP C 1 69 ? 27.041 15.224 -24.346 1.00 37.83 70 ASP C CA 1
ATOM 2018 C C . ASP C 1 69 ? 26.494 13.920 -23.808 1.00 36.43 70 ASP C C 1
ATOM 2019 O O . ASP C 1 69 ? 25.328 13.833 -23.459 1.00 35.86 70 ASP C O 1
ATOM 2024 N N . LEU C 1 70 ? 27.331 12.894 -23.781 1.00 35.57 71 LEU C N 1
ATOM 2025 C CA . LEU C 1 70 ? 26.883 11.607 -23.287 1.00 35.84 71 LEU C CA 1
ATOM 2026 C C . LEU C 1 70 ? 26.505 11.716 -21.803 1.00 35.48 71 LEU C C 1
ATOM 2027 O O . LEU C 1 70 ? 25.468 11.209 -21.368 1.00 35.60 71 LEU C O 1
ATOM 2032 N N . LEU C 1 71 ? 27.325 12.424 -21.043 1.00 35.65 72 LEU C N 1
ATOM 2033 C CA . LEU C 1 71 ? 27.123 12.509 -19.588 1.00 36.43 72 LEU C CA 1
ATOM 2034 C C . LEU C 1 71 ? 25.834 13.236 -19.225 1.00 37.61 72 LEU C C 1
ATOM 2035 O O . LEU C 1 71 ? 25.180 12.873 -18.249 1.00 38.60 72 LEU C O 1
ATOM 2040 N N . ASP C 1 72 ? 25.454 14.240 -20.020 1.00 38.82 73 ASP C N 1
ATOM 2041 C CA . ASP C 1 72 ? 24.188 14.976 -19.820 1.00 39.86 73 ASP C CA 1
ATOM 2042 C C . ASP C 1 72 ? 22.943 14.142 -19.947 1.00 40.45 73 ASP C C 1
ATOM 2043 O O . ASP C 1 72 ? 21.877 14.540 -19.456 1.00 41.15 73 ASP C O 1
ATOM 2048 N N . SER C 1 73 ? 23.064 13.001 -20.615 1.00 40.37 74 SER C N 1
ATOM 2049 C CA . SER C 1 73 ? 21.942 12.089 -20.723 1.00 41.20 74 SER C CA 1
ATOM 2050 C C . SER C 1 73 ? 21.665 11.387 -19.403 1.00 41.08 74 SER C C 1
ATOM 2051 O O . SER C 1 73 ? 20.600 10.823 -19.232 1.00 41.88 74 SER C O 1
ATOM 2054 N N . SER C 1 74 ? 22.608 11.427 -18.465 1.00 40.98 75 SER C N 1
ATOM 2055 C CA . SER C 1 74 ? 22.443 10.732 -17.172 1.00 41.26 75 SER C CA 1
ATOM 2056 C C . SER C 1 74 ? 21.802 11.614 -16.086 1.00 41.93 75 SER C C 1
ATOM 2057 O O . SER C 1 74 ? 22.301 12.696 -15.790 1.00 41.51 75 SER C O 1
ATOM 2060 N N . ASP C 1 75 ? 20.719 11.144 -15.466 1.00 43.50 76 ASP C N 1
ATOM 2061 C CA . ASP C 1 75 ? 20.115 11.871 -14.322 1.00 44.69 76 ASP C CA 1
ATOM 2062 C C . ASP C 1 75 ? 21.057 12.037 -13.126 1.00 44.16 76 ASP C C 1
ATOM 2063 O O . ASP C 1 75 ? 20.808 12.842 -12.250 1.00 44.78 76 ASP C O 1
ATOM 2068 N N . HIS C 1 76 ? 22.149 11.291 -13.086 1.00 43.14 77 HIS C N 1
ATOM 2069 C CA . HIS C 1 76 ? 23.038 11.376 -11.946 1.00 42.47 77 HIS C CA 1
ATOM 2070 C C . HIS C 1 76 ? 24.321 12.159 -12.249 1.00 41.99 77 HIS C C 1
ATOM 2071 O O . HIS C 1 76 ? 25.263 12.115 -11.464 1.00 41.02 77 HIS C O 1
ATOM 2078 N N . ARG C 1 77 ? 24.376 12.850 -13.393 1.00 41.69 78 ARG C N 1
ATOM 2079 C CA . ARG C 1 77 ? 25.590 13.605 -13.740 1.00 41.04 78 ARG C CA 1
ATOM 2080 C C . ARG C 1 77 ? 25.753 14.755 -12.772 1.00 39.96 78 ARG C C 1
ATOM 2081 O O . ARG C 1 77 ? 24.778 15.331 -12.328 1.00 40.15 78 ARG C O 1
ATOM 2089 N N . THR C 1 78 ? 27.002 15.048 -12.445 1.00 38.52 79 THR C N 1
ATOM 2090 C CA . THR C 1 78 ? 27.356 16.209 -11.672 1.00 37.52 79 THR C CA 1
ATOM 2091 C C . THR C 1 78 ? 28.504 16.854 -12.424 1.00 36.87 79 THR C C 1
ATOM 2092 O O . THR C 1 78 ? 29.044 16.253 -13.352 1.00 35.98 79 THR C O 1
ATOM 2096 N N . PRO C 1 79 ? 28.910 18.067 -12.020 1.00 37.00 80 PRO C N 1
ATOM 2097 C CA . PRO C 1 79 ? 30.016 18.707 -12.752 1.00 36.49 80 PRO C CA 1
ATOM 2098 C C . PRO C 1 79 ? 31.332 17.944 -12.629 1.00 36.28 80 PRO C C 1
ATOM 2099 O O . PRO C 1 79 ? 32.281 18.272 -13.325 1.00 36.42 80 PRO C O 1
ATOM 2103 N N . HIS C 1 80 ? 31.404 16.954 -11.739 1.00 36.34 81 HIS C N 1
ATOM 2104 C CA . HIS C 1 80 ? 32.627 16.146 -11.623 1.00 36.29 81 HIS C CA 1
ATOM 2105 C C . HIS C 1 80 ? 32.487 14.804 -12.298 1.00 34.90 81 HIS C C 1
ATOM 2106 O O . HIS C 1 80 ? 33.333 13.925 -12.099 1.00 34.78 81 HIS C O 1
ATOM 2113 N N . SER C 1 81 ? 31.406 14.628 -13.051 1.00 33.64 82 SER C N 1
ATOM 2114 C CA . SER C 1 81 ? 31.200 13.370 -13.787 1.00 32.77 82 SER C CA 1
ATOM 2115 C C . SER C 1 81 ? 32.219 13.186 -14.903 1.00 32.04 82 SER C C 1
ATOM 2116 O O . SER C 1 81 ? 32.583 14.131 -15.568 1.00 32.71 82 SER C O 1
ATOM 2119 N N . ARG C 1 82 ? 32.713 11.974 -15.081 1.00 32.45 83 ARG C N 1
ATOM 2120 C CA . ARG C 1 82 ? 33.566 11.665 -16.218 1.00 31.56 83 ARG C CA 1
ATOM 2121 C C . ARG C 1 82 ? 33.191 10.275 -16.691 1.00 32.09 83 ARG C C 1
ATOM 2122 O O . ARG C 1 82 ? 32.679 9.471 -15.909 1.00 31.56 83 ARG C O 1
ATOM 2130 N N . LEU C 1 83 ? 33.394 10.017 -17.982 1.00 32.61 84 LEU C N 1
ATOM 2131 C CA . LEU C 1 83 ? 33.354 8.668 -18.513 1.00 33.52 84 LEU C CA 1
ATOM 2132 C C . LEU C 1 83 ? 34.739 8.004 -18.265 1.00 33.71 84 LEU C C 1
ATOM 2133 O O . LEU C 1 83 ? 35.786 8.478 -18.751 1.00 33.25 84 LEU C O 1
ATOM 2138 N N . SER C 1 84 ? 34.755 6.916 -17.504 1.00 33.80 85 SER C N 1
ATOM 2139 C CA . SER C 1 84 ? 36.045 6.293 -17.157 1.00 33.08 85 SER C CA 1
ATOM 2140 C C . SER C 1 84 ? 36.781 5.709 -18.362 1.00 33.07 85 SER C C 1
ATOM 2141 O O . SER C 1 84 ? 38.003 5.619 -18.324 1.00 32.89 85 SER C O 1
ATOM 2144 N N . CYS C 1 85 ? 36.082 5.373 -19.455 1.00 33.33 86 CYS C N 1
ATOM 2145 C CA . CYS C 1 85 ? 36.825 4.870 -20.647 1.00 33.91 86 CYS C CA 1
ATOM 2146 C C . CYS C 1 85 ? 37.536 5.978 -21.395 1.00 33.65 86 CYS C C 1
ATOM 2147 O O . CYS C 1 85 ? 38.275 5.704 -22.330 1.00 33.83 86 CYS C O 1
ATOM 2150 N N . GLN C 1 86 ? 37.279 7.216 -20.995 1.00 33.43 87 GLN C N 1
ATOM 2151 C CA . GLN C 1 86 ? 37.931 8.371 -21.598 1.00 34.16 87 GLN C CA 1
ATOM 2152 C C . GLN C 1 86 ? 39.178 8.789 -20.838 1.00 34.36 87 GLN C C 1
ATOM 2153 O O . GLN C 1 86 ? 39.944 9.580 -21.345 1.00 35.05 87 GLN C O 1
ATOM 2159 N N . ILE C 1 87 ? 39.381 8.242 -19.636 1.00 35.50 88 ILE C N 1
ATOM 2160 C CA . ILE C 1 87 ? 40.540 8.593 -18.792 1.00 35.56 88 ILE C CA 1
ATOM 2161 C C . ILE C 1 87 ? 41.725 7.611 -18.919 1.00 36.34 88 ILE C C 1
ATOM 2162 O O . ILE C 1 87 ? 41.635 6.458 -18.489 1.00 36.88 88 ILE C O 1
ATOM 2167 N N . THR C 1 88 ? 42.846 8.069 -19.467 1.00 35.94 89 THR C N 1
ATOM 2168 C CA . THR C 1 88 ? 44.066 7.259 -19.518 1.00 35.84 89 THR C CA 1
ATOM 2169 C C . THR C 1 88 ? 44.810 7.245 -18.167 1.00 36.49 89 THR C C 1
ATOM 2170 O O . THR C 1 88 ? 45.109 8.298 -17.605 1.00 36.41 89 THR C O 1
ATOM 2174 N N . ILE C 1 89 ? 45.146 6.052 -17.683 1.00 37.16 90 ILE C N 1
ATOM 2175 C CA . ILE C 1 89 ? 45.804 5.881 -16.386 1.00 38.23 90 ILE C CA 1
ATOM 2176 C C . ILE C 1 89 ? 47.278 6.308 -16.514 1.00 39.39 90 ILE C C 1
ATOM 2177 O O . ILE C 1 89 ? 47.974 5.879 -17.448 1.00 39.29 90 ILE C O 1
ATOM 2182 N N . ASN C 1 90 ? 47.730 7.155 -15.586 1.00 39.48 91 ASN C N 1
ATOM 2183 C CA . ASN C 1 90 ? 49.124 7.595 -15.524 1.00 40.65 91 ASN C CA 1
ATOM 2184 C C . ASN C 1 90 ? 49.487 8.063 -14.107 1.00 41.44 91 ASN C C 1
ATOM 2185 O O . ASN C 1 90 ? 48.597 8.316 -13.292 1.00 40.46 91 ASN C O 1
ATOM 2190 N N . ASP C 1 91 ? 50.792 8.184 -13.839 1.00 43.10 92 ASP C N 1
ATOM 2191 C CA . ASP C 1 91 ? 51.311 8.509 -12.507 1.00 44.53 92 ASP C CA 1
ATOM 2192 C C . ASP C 1 91 ? 50.633 9.731 -11.893 1.00 45.09 92 ASP C C 1
ATOM 2193 O O . ASP C 1 91 ? 50.492 9.805 -10.689 1.00 46.18 92 ASP C O 1
ATOM 2195 N N . LYS C 1 92 ? 50.189 10.680 -12.708 1.00 45.33 93 LYS C N 1
ATOM 2196 C CA . LYS C 1 92 ? 49.555 11.862 -12.158 1.00 46.02 93 LYS C CA 1
ATOM 2197 C C . LYS C 1 92 ? 48.202 11.536 -11.475 1.00 45.80 93 LYS C C 1
ATOM 2198 O O . LYS C 1 92 ? 47.670 12.336 -10.714 1.00 45.90 93 LYS C O 1
ATOM 2204 N N . LEU C 1 93 ? 47.660 10.354 -11.741 1.00 45.66 94 LEU C N 1
ATOM 2205 C CA . LEU C 1 93 ? 46.381 9.923 -11.144 1.00 45.43 94 LEU C CA 1
ATOM 2206 C C . LEU C 1 93 ? 46.584 9.167 -9.836 1.00 45.58 94 LEU C C 1
ATOM 2207 O O . LEU C 1 93 ? 45.626 8.625 -9.268 1.00 45.49 94 LEU C O 1
ATOM 2212 N N . GLU C 1 94 ? 47.833 9.126 -9.368 1.00 45.85 95 GLU C N 1
ATOM 2213 C CA . GLU C 1 94 ? 48.186 8.391 -8.158 1.00 45.77 95 GLU C CA 1
ATOM 2214 C C . GLU C 1 94 ? 47.288 8.816 -6.985 1.00 45.09 95 GLU C C 1
ATOM 2215 O O . GLU C 1 94 ? 47.258 9.989 -6.626 1.00 44.99 95 GLU C O 1
ATOM 2221 N N . GLY C 1 95 ? 46.549 7.863 -6.419 1.00 44.26 96 GLY C N 1
ATOM 2222 C CA . GLY C 1 95 ? 45.633 8.139 -5.303 1.00 43.73 96 GLY C CA 1
ATOM 2223 C C . GLY C 1 95 ? 44.281 8.714 -5.730 1.00 42.75 96 GLY C C 1
ATOM 2224 O O . GLY C 1 95 ? 43.536 9.252 -4.891 1.00 42.48 96 GLY C O 1
ATOM 2225 N N . LEU C 1 96 ? 43.953 8.598 -7.024 1.00 41.69 97 LEU C N 1
ATOM 2226 C CA . LEU C 1 96 ? 42.681 9.122 -7.549 1.00 40.55 97 LEU C CA 1
ATOM 2227 C C . LEU C 1 96 ? 41.507 8.544 -6.775 1.00 40.04 97 LEU C C 1
ATOM 2228 O O . LEU C 1 96 ? 41.424 7.342 -6.602 1.00 40.31 97 LEU C O 1
ATOM 2233 N N . GLU C 1 97 ? 40.621 9.407 -6.296 1.00 40.07 98 GLU C N 1
ATOM 2234 C CA . GLU C 1 97 ? 39.353 8.959 -5.723 1.00 40.32 98 GLU C CA 1
ATOM 2235 C C . GLU C 1 97 ? 38.178 9.091 -6.719 1.00 39.21 98 GLU C C 1
ATOM 2236 O O . GLU C 1 97 ? 37.849 10.195 -7.166 1.00 38.29 98 GLU C O 1
ATOM 2242 N N . VAL C 1 98 ? 37.557 7.964 -7.056 1.00 38.63 99 VAL C N 1
ATOM 2243 C CA . VAL C 1 98 ? 36.385 7.949 -7.917 1.00 38.70 99 VAL C CA 1
ATOM 2244 C C . VAL C 1 98 ? 35.280 7.127 -7.289 1.00 39.24 99 VAL C C 1
ATOM 2245 O O . VAL C 1 98 ? 35.550 6.202 -6.514 1.00 39.87 99 VAL C O 1
ATOM 2249 N N . GLU C 1 99 ? 34.043 7.494 -7.618 1.00 38.62 100 GLU C N 1
ATOM 2250 C CA . GLU C 1 99 ? 32.863 6.782 -7.189 1.00 38.50 100 GLU C CA 1
ATOM 2251 C C . GLU C 1 99 ? 32.077 6.371 -8.452 1.00 38.73 100 GLU C C 1
ATOM 2252 O O . GLU C 1 99 ? 31.849 7.187 -9.348 1.00 38.43 100 GLU C O 1
ATOM 2258 N N . ILE C 1 100 ? 31.705 5.103 -8.529 1.00 38.91 101 ILE C N 1
ATOM 2259 C CA . ILE C 1 100 ? 30.866 4.604 -9.599 1.00 39.52 101 ILE C CA 1
ATOM 2260 C C . ILE C 1 100 ? 29.497 5.276 -9.498 1.00 39.75 101 ILE C C 1
ATOM 2261 O O . ILE C 1 100 ? 28.837 5.200 -8.481 1.00 40.40 101 ILE C O 1
ATOM 2266 N N . ALA C 1 101 ? 29.089 5.938 -10.568 1.00 40.14 102 ALA C N 1
ATOM 2267 C CA . ALA C 1 101 ? 27.851 6.696 -10.581 1.00 40.13 102 ALA C CA 1
ATOM 2268 C C . ALA C 1 101 ? 26.660 5.761 -10.484 1.00 40.56 102 ALA C C 1
ATOM 2269 O O . ALA C 1 101 ? 26.717 4.626 -10.976 1.00 40.41 102 ALA C O 1
ATOM 2271 N N . PRO C 1 102 ? 25.574 6.226 -9.842 1.00 41.14 103 PRO C N 1
ATOM 2272 C CA . PRO C 1 102 ? 24.385 5.362 -9.846 1.00 42.58 103 PRO C CA 1
ATOM 2273 C C . PRO C 1 102 ? 23.969 5.044 -11.291 1.00 43.73 103 PRO C C 1
ATOM 2274 O O . PRO C 1 102 ? 24.318 5.776 -12.220 1.00 42.70 103 PRO C O 1
ATOM 2278 N N . GLU C 1 103 ? 23.255 3.940 -11.464 1.00 46.20 104 GLU C N 1
ATOM 2279 C CA . GLU C 1 103 ? 22.773 3.512 -12.768 1.00 48.24 104 GLU C CA 1
ATOM 2280 C C . GLU C 1 103 ? 21.680 4.405 -13.306 1.00 49.85 104 GLU C C 1
ATOM 2281 O O . GLU C 1 103 ? 20.800 4.817 -12.545 1.00 49.37 104 GLU C O 1
ATOM 2287 N N . ASP C 1 104 ? 21.782 4.647 -14.633 1.00 52.33 105 ASP C N 1
ATOM 2288 C CA . ASP C 1 104 ? 20.989 5.580 -15.506 1.00 54.54 105 ASP C CA 1
ATOM 2289 C C . ASP C 1 104 ? 21.755 6.862 -15.934 1.00 54.57 105 ASP C C 1
ATOM 2290 O O . ASP C 1 104 ? 21.643 7.920 -15.291 1.00 55.25 105 ASP C O 1
ATOM 2296 N N . THR D 1 1 ? -6.902 8.422 -52.454 1.00 47.84 2 THR D N 1
ATOM 2297 C CA . THR D 1 1 ? -7.439 9.783 -52.663 1.00 48.12 2 THR D CA 1
ATOM 2298 C C . THR D 1 1 ? -8.422 10.207 -51.562 1.00 46.64 2 THR D C 1
ATOM 2299 O O . THR D 1 1 ? -8.405 11.365 -51.168 1.00 45.87 2 THR D O 1
ATOM 2303 N N . ALA D 1 2 ? -9.259 9.289 -51.066 1.00 45.61 3 ALA D N 1
ATOM 2304 C CA . ALA D 1 2 ? -10.166 9.607 -49.935 1.00 44.80 3 ALA D CA 1
ATOM 2305 C C . ALA D 1 2 ? -9.508 9.353 -48.571 1.00 43.60 3 ALA D C 1
ATOM 2306 O O . ALA D 1 2 ? -9.018 8.259 -48.296 1.00 43.92 3 ALA D O 1
ATOM 2308 N N . ILE D 1 3 ? -9.503 10.368 -47.715 1.00 42.48 4 ILE D N 1
ATOM 2309 C CA . ILE D 1 3 ? -8.815 10.274 -46.426 1.00 41.07 4 ILE D CA 1
ATOM 2310 C C . ILE D 1 3 ? -9.721 10.809 -45.347 1.00 40.47 4 ILE D C 1
ATOM 2311 O O . ILE D 1 3 ? -10.373 11.830 -45.517 1.00 40.41 4 ILE D O 1
ATOM 2316 N N . LEU D 1 4 ? -9.759 10.115 -44.223 1.00 40.00 5 LEU D N 1
ATOM 2317 C CA . LEU D 1 4 ? -10.664 10.520 -43.160 1.00 39.65 5 LEU D CA 1
ATOM 2318 C C . LEU D 1 4 ? -9.848 11.184 -42.076 1.00 38.25 5 LEU D C 1
ATOM 2319 O O . LEU D 1 4 ? -8.984 10.548 -41.476 1.00 38.65 5 LEU D O 1
ATOM 2324 N N . VAL D 1 5 ? -10.104 12.460 -41.844 1.00 37.21 6 VAL D N 1
ATOM 2325 C CA . VAL D 1 5 ? -9.320 13.201 -40.878 1.00 36.66 6 VAL D CA 1
ATOM 2326 C C . VAL D 1 5 ? -10.128 13.521 -39.632 1.00 37.22 6 VAL D C 1
ATOM 2327 O O . VAL D 1 5 ? -11.290 13.914 -39.708 1.00 37.43 6 VAL D O 1
ATOM 2331 N N . THR D 1 6 ? -9.513 13.264 -38.490 1.00 37.49 7 THR D N 1
ATOM 2332 C CA . THR D 1 6 ? -10.086 13.597 -37.207 1.00 39.50 7 THR D CA 1
ATOM 2333 C C . THR D 1 6 ? -9.372 14.860 -36.781 1.00 40.15 7 THR D C 1
ATOM 2334 O O . THR D 1 6 ? -8.157 14.823 -36.518 1.00 40.47 7 THR D O 1
ATOM 2338 N N . THR D 1 7 ? -10.103 15.980 -36.772 1.00 41.01 8 THR D N 1
ATOM 2339 C CA . THR D 1 7 ? -9.571 17.263 -36.321 1.00 41.52 8 THR D CA 1
ATOM 2340 C C . THR D 1 7 ? -9.363 17.274 -34.806 1.00 42.04 8 THR D C 1
ATOM 2341 O O . THR D 1 7 ? -9.700 16.301 -34.130 1.00 43.10 8 THR D O 1
ATOM 2345 N N . ARG D 1 8 ? -8.815 18.369 -34.270 1.00 42.32 9 ARG D N 1
ATOM 2346 C CA . ARG D 1 8 ? -8.497 18.448 -32.834 1.00 42.60 9 ARG D CA 1
ATOM 2347 C C . ARG D 1 8 ? -9.730 18.358 -31.922 1.00 43.81 9 ARG D C 1
ATOM 2348 O O . ARG D 1 8 ? -9.630 17.842 -30.811 1.00 44.27 9 ARG D O 1
ATOM 2356 N N . ASP D 1 9 ? -10.886 18.839 -32.386 1.00 44.67 10 ASP D N 1
ATOM 2357 C CA . ASP D 1 9 ? -12.140 18.717 -31.607 1.00 46.03 10 ASP D CA 1
ATOM 2358 C C . ASP D 1 9 ? -12.694 17.299 -31.580 1.00 46.39 10 ASP D C 1
ATOM 2359 O O . ASP D 1 9 ? -13.590 17.006 -30.807 1.00 47.14 10 ASP D O 1
ATOM 2364 N N . GLY D 1 10 ? -12.169 16.426 -32.431 1.00 46.03 11 GLY D N 1
ATOM 2365 C CA . GLY D 1 10 ? -12.596 15.030 -32.412 1.00 46.51 11 GLY D CA 1
ATOM 2366 C C . GLY D 1 10 ? -13.567 14.674 -33.525 1.00 46.92 11 GLY D C 1
ATOM 2367 O O . GLY D 1 10 ? -13.912 13.499 -33.679 1.00 47.04 11 GLY D O 1
ATOM 2368 N N . THR D 1 11 ? -14.008 15.671 -34.301 1.00 46.79 12 THR D N 1
ATOM 2369 C CA . THR D 1 11 ? -14.888 15.399 -35.436 1.00 47.07 12 THR D CA 1
ATOM 2370 C C . THR D 1 11 ? -14.129 14.793 -36.619 1.00 46.12 12 THR D C 1
ATOM 2371 O O . THR D 1 11 ? -12.923 15.024 -36.793 1.00 45.90 12 THR D O 1
ATOM 2375 N N . ARG D 1 12 ? -14.849 13.996 -37.405 1.00 45.19 13 ARG D N 1
ATOM 2376 C CA . ARG D 1 12 ? -14.276 13.269 -38.508 1.00 44.36 13 ARG D CA 1
ATOM 2377 C C . ARG D 1 12 ? -14.855 13.783 -39.820 1.00 43.97 13 ARG D C 1
ATOM 2378 O O . ARG D 1 12 ? -16.066 14.001 -39.932 1.00 44.38 13 ARG D O 1
ATOM 2386 N N . THR D 1 13 ? -13.979 13.987 -40.804 1.00 42.91 14 THR D N 1
ATOM 2387 C CA . THR D 1 13 ? -14.380 14.486 -42.119 1.00 42.69 14 THR D CA 1
ATOM 2388 C C . THR D 1 13 ? -13.571 13.799 -43.176 1.00 41.73 14 THR D C 1
ATOM 2389 O O . THR D 1 13 ? -12.358 13.614 -43.022 1.00 41.50 14 THR D O 1
ATOM 2393 N N . GLU D 1 14 ? -14.244 13.411 -44.245 1.00 41.55 15 GLU D N 1
ATOM 2394 C CA . GLU D 1 14 ? -13.575 12.778 -45.353 1.00 41.67 15 GLU D CA 1
ATOM 2395 C C . GLU D 1 14 ? -13.154 13.856 -46.345 1.00 41.84 15 GLU D C 1
ATOM 2396 O O . GLU D 1 14 ? -13.929 14.759 -46.647 1.00 42.37 15 GLU D O 1
ATOM 2402 N N . ILE D 1 15 ? -11.922 13.773 -46.838 1.00 41.01 16 ILE D N 1
ATOM 2403 C CA . ILE D 1 15 ? -11.465 14.701 -47.868 1.00 41.15 16 ILE D CA 1
ATOM 2404 C C . ILE D 1 15 ? -10.955 13.929 -49.085 1.00 41.28 16 ILE D C 1
ATOM 2405 O O . ILE D 1 15 ? -10.661 12.724 -49.008 1.00 41.42 16 ILE D O 1
ATOM 2410 N N . GLN D 1 16 ? -10.888 14.623 -50.210 1.00 41.56 17 GLN D N 1
ATOM 2411 C CA . GLN D 1 16 ? -10.217 14.104 -51.399 1.00 42.49 17 GLN D CA 1
ATOM 2412 C C . GLN D 1 16 ? -8.785 14.599 -51.389 1.00 41.05 17 GLN D C 1
ATOM 2413 O O . GLN D 1 16 ? -8.514 15.693 -50.930 1.00 41.04 17 GLN D O 1
ATOM 2419 N N . ALA D 1 17 ? -7.874 13.785 -51.886 1.00 40.50 18 ALA D N 1
ATOM 2420 C CA . ALA D 1 17 ? -6.461 14.122 -51.889 1.00 40.12 18 ALA D CA 1
ATOM 2421 C C . ALA D 1 17 ? -5.818 13.638 -53.182 1.00 41.12 18 ALA D C 1
ATOM 2422 O O . ALA D 1 17 ? -5.820 12.426 -53.474 1.00 41.21 18 ALA D O 1
ATOM 2424 N N . GLU D 1 18 ? -5.289 14.590 -53.953 1.00 41.51 19 GLU D N 1
ATOM 2425 C CA . GLU D 1 18 ? -4.622 14.308 -55.223 1.00 42.93 19 GLU D CA 1
ATOM 2426 C C . GLU D 1 18 ? -3.318 13.538 -54.978 1.00 41.82 19 GLU D C 1
ATOM 2427 O O . GLU D 1 18 ? -2.541 13.919 -54.103 1.00 40.88 19 GLU D O 1
ATOM 2433 N N . PRO D 1 19 ? -3.097 12.434 -55.708 1.00 41.70 20 PRO D N 1
ATOM 2434 C CA . PRO D 1 19 ? -1.786 11.765 -55.689 1.00 41.59 20 PRO D CA 1
ATOM 2435 C C . PRO D 1 19 ? -0.630 12.733 -55.978 1.00 41.93 20 PRO D C 1
ATOM 2436 O O . PRO D 1 19 ? -0.783 13.646 -56.775 1.00 41.82 20 PRO D O 1
ATOM 2440 N N . GLY D 1 20 ? 0.513 12.537 -55.314 1.00 41.41 21 GLY D N 1
ATOM 2441 C CA . GLY D 1 20 ? 1.714 13.297 -55.622 1.00 41.22 21 GLY D CA 1
ATOM 2442 C C . GLY D 1 20 ? 1.866 14.483 -54.701 1.00 40.55 21 GLY D C 1
ATOM 2443 O O . GLY D 1 20 ? 2.971 14.938 -54.459 1.00 41.25 21 GLY D O 1
ATOM 2444 N N . LEU D 1 21 ? 0.751 14.997 -54.196 1.00 39.64 22 LEU D N 1
ATOM 2445 C CA . LEU D 1 21 ? 0.791 15.994 -53.142 1.00 38.81 22 LEU D CA 1
ATOM 2446 C C . LEU D 1 21 ? 1.254 15.329 -51.851 1.00 37.31 22 LEU D C 1
ATOM 2447 O O . LEU D 1 21 ? 1.089 14.114 -51.668 1.00 37.18 22 LEU D O 1
ATOM 2452 N N . SER D 1 22 ? 1.776 16.116 -50.919 1.00 35.75 23 SER D N 1
ATOM 2453 C CA . SER D 1 22 ? 1.953 15.593 -49.561 1.00 34.72 23 SER D CA 1
ATOM 2454 C C . SER D 1 22 ? 0.611 15.586 -48.831 1.00 34.11 23 SER D C 1
ATOM 2455 O O . SER D 1 22 ? -0.335 16.327 -49.179 1.00 33.95 23 SER D O 1
ATOM 2458 N N . LEU D 1 23 ? 0.524 14.734 -47.820 1.00 33.88 24 LEU D N 1
ATOM 2459 C CA . LEU D 1 23 ? -0.643 14.718 -46.941 1.00 33.60 24 LEU D CA 1
ATOM 2460 C C . LEU D 1 23 ? -0.932 16.106 -46.368 1.00 33.80 24 LEU D C 1
ATOM 2461 O O . LEU D 1 23 ? -2.079 16.545 -46.353 1.00 34.21 24 LEU D O 1
ATOM 2466 N N . MET D 1 24 ? 0.113 16.805 -45.934 1.00 34.46 25 MET D N 1
ATOM 2467 C CA . MET D 1 24 ? -0.009 18.171 -45.401 1.00 35.15 25 MET D CA 1
ATOM 2468 C C . MET D 1 24 ? -0.698 19.104 -46.409 1.00 35.73 25 MET D C 1
ATOM 2469 O O . MET D 1 24 ? -1.693 19.759 -46.087 1.00 35.82 25 MET D O 1
ATOM 2474 N N . GLU D 1 25 ? -0.161 19.148 -47.624 1.00 36.32 26 GLU D N 1
ATOM 2475 C CA . GLU D 1 25 ? -0.754 19.893 -48.746 1.00 36.85 26 GLU D CA 1
ATOM 2476 C C . GLU D 1 25 ? -2.207 19.534 -49.017 1.00 36.33 26 GLU D C 1
ATOM 2477 O O . GLU D 1 25 ? -3.053 20.419 -49.143 1.00 36.24 26 GLU D O 1
ATOM 2483 N N . ALA D 1 26 ? -2.495 18.235 -49.103 1.00 35.91 27 ALA D N 1
ATOM 2484 C CA . ALA D 1 26 ? -3.870 17.759 -49.256 1.00 35.85 27 ALA D CA 1
ATOM 2485 C C . ALA D 1 26 ? -4.793 18.219 -48.125 1.00 36.65 27 ALA D C 1
ATOM 2486 O O . ALA D 1 26 ? -5.919 18.654 -48.387 1.00 37.28 27 ALA D O 1
ATOM 2488 N N . LEU D 1 27 ? -4.332 18.121 -46.878 1.00 36.97 28 LEU D N 1
ATOM 2489 C CA . LEU D 1 27 ? -5.133 18.521 -45.722 1.00 37.91 28 LEU D CA 1
ATOM 2490 C C . LEU D 1 27 ? -5.391 20.006 -45.824 1.00 39.56 28 LEU D C 1
ATOM 2491 O O . LEU D 1 27 ? -6.529 20.474 -45.679 1.00 40.77 28 LEU D O 1
ATOM 2496 N N . ARG D 1 28 ? -4.334 20.754 -46.092 1.00 40.29 29 ARG D N 1
ATOM 2497 C CA . ARG D 1 28 ? -4.469 22.202 -46.239 1.00 42.34 29 ARG D CA 1
ATOM 2498 C C . ARG D 1 28 ? -5.360 22.599 -47.414 1.00 42.49 29 ARG D C 1
ATOM 2499 O O . ARG D 1 28 ? -6.251 23.416 -47.233 1.00 43.14 29 ARG D O 1
ATOM 2507 N N . ASP D 1 29 ? -5.176 21.988 -48.582 1.00 42.33 30 ASP D N 1
ATOM 2508 C CA . ASP D 1 29 ? -6.028 22.304 -49.728 1.00 43.63 30 ASP D CA 1
ATOM 2509 C C . ASP D 1 29 ? -7.525 22.054 -49.439 1.00 44.14 30 ASP D C 1
ATOM 2510 O O . ASP D 1 29 ? -8.393 22.856 -49.821 1.00 45.08 30 ASP D O 1
ATOM 2515 N N . ALA D 1 30 ? -7.815 20.958 -48.748 1.00 43.39 31 ALA D N 1
ATOM 2516 C CA . ALA D 1 30 ? -9.191 20.610 -48.369 1.00 43.58 31 ALA D CA 1
ATOM 2517 C C . ALA D 1 30 ? -9.706 21.487 -47.232 1.00 43.78 31 ALA D C 1
ATOM 2518 O O . ALA D 1 30 ? -10.763 21.236 -46.696 1.00 43.74 31 ALA D O 1
ATOM 2520 N N . GLY D 1 31 ? -8.949 22.513 -46.855 1.00 44.32 32 GLY D N 1
ATOM 2521 C CA . GLY D 1 31 ? -9.401 23.443 -45.835 1.00 44.98 32 GLY D CA 1
ATOM 2522 C C . GLY D 1 31 ? -9.328 22.997 -44.382 1.00 45.25 32 GLY D C 1
ATOM 2523 O O . GLY D 1 31 ? -10.024 23.556 -43.551 1.00 45.71 32 GLY D O 1
ATOM 2524 N N . ILE D 1 32 ? -8.489 22.017 -44.045 1.00 45.24 33 ILE D N 1
ATOM 2525 C CA . ILE D 1 32 ? -8.204 21.755 -42.625 1.00 45.60 33 ILE D CA 1
ATOM 2526 C C . ILE D 1 32 ? -7.162 22.774 -42.126 1.00 46.25 33 ILE D C 1
ATOM 2527 O O . ILE D 1 32 ? -6.013 22.419 -41.851 1.00 45.67 33 ILE D O 1
ATOM 2532 N N . ASP D 1 33 ? -7.596 24.026 -41.981 1.00 47.60 34 ASP D N 1
ATOM 2533 C CA . ASP D 1 33 ? -6.729 25.174 -41.644 1.00 48.63 34 ASP D CA 1
ATOM 2534 C C . ASP D 1 33 ? -6.047 25.101 -40.274 1.00 47.79 34 ASP D C 1
ATOM 2535 O O . ASP D 1 33 ? -5.032 25.732 -40.052 1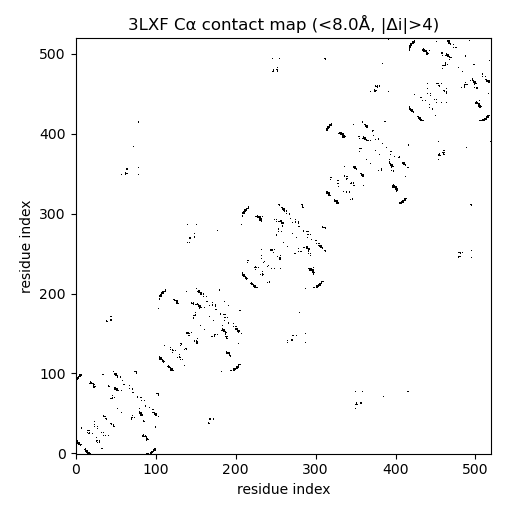.00 47.85 34 ASP D O 1
ATOM 2540 N N . GLU D 1 34 ? -6.642 24.351 -39.362 1.00 47.01 35 GLU D N 1
ATOM 2541 C CA . GLU D 1 34 ? -6.031 23.913 -38.122 1.00 46.64 35 GLU D CA 1
ATOM 2542 C C . GLU D 1 34 ? -4.541 23.541 -38.238 1.00 45.28 35 GLU D C 1
ATOM 2543 O O . GLU D 1 34 ? -3.758 23.756 -37.321 1.00 44.12 35 GLU D O 1
ATOM 2549 N N . LEU D 1 35 ? -4.188 22.902 -39.346 1.00 44.28 36 LEU D N 1
ATOM 2550 C CA . LEU D 1 35 ? -2.888 22.271 -39.474 1.00 43.60 36 LEU D CA 1
ATOM 2551 C C . LEU D 1 35 ? -1.899 23.282 -40.017 1.00 43.28 36 LEU D C 1
ATOM 2552 O O . LEU D 1 35 ? -1.947 23.625 -41.179 1.00 43.68 36 LEU D O 1
ATOM 2557 N N . LEU D 1 36 ? -1.030 23.788 -39.156 1.00 43.52 37 LEU D N 1
ATOM 2558 C CA . LEU D 1 36 ? -0.007 24.718 -39.611 1.00 44.52 37 LEU D CA 1
ATOM 2559 C C . LEU D 1 36 ? 1.162 23.956 -40.236 1.00 43.78 37 LEU D C 1
ATOM 2560 O O . LEU D 1 36 ? 1.497 22.824 -39.864 1.00 44.30 37 LEU D O 1
ATOM 2565 N N . ALA D 1 37 ? 1.804 24.596 -41.176 1.00 44.10 38 ALA D N 1
ATOM 2566 C CA . ALA D 1 37 ? 2.980 24.028 -41.790 1.00 42.95 38 ALA D CA 1
ATOM 2567 C C . ALA D 1 37 ? 4.044 25.075 -41.648 1.00 42.52 38 ALA D C 1
ATOM 2568 O O . ALA D 1 37 ? 4.484 25.628 -42.627 1.00 43.66 38 ALA D O 1
ATOM 2570 N N . LEU D 1 38 ? 4.464 25.374 -40.432 1.00 42.15 39 LEU D N 1
ATOM 2571 C CA . LEU D 1 38 ? 5.349 26.527 -40.253 1.00 42.36 39 LEU D CA 1
ATOM 2572 C C . LEU D 1 38 ? 6.565 26.517 -41.145 1.00 41.04 39 LEU D C 1
ATOM 2573 O O . LEU D 1 38 ? 7.039 27.568 -41.545 1.00 41.94 39 LEU D O 1
ATOM 2578 N N . CYS D 1 39 ? 7.079 25.336 -41.452 1.00 38.91 40 CYS D N 1
ATOM 2579 C CA . CYS D 1 39 ? 8.306 25.296 -42.186 1.00 37.18 40 CYS D CA 1
ATOM 2580 C C . CYS D 1 39 ? 8.019 25.181 -43.680 1.00 37.51 40 CYS D C 1
ATOM 2581 O O . CYS D 1 39 ? 8.930 25.240 -44.487 1.00 38.05 40 CYS D O 1
ATOM 2584 N N . GLY D 1 40 ? 6.747 25.085 -44.052 1.00 36.57 41 GLY D N 1
ATOM 2585 C CA . GLY D 1 40 ? 6.398 24.979 -45.468 1.00 36.93 41 GLY D CA 1
ATOM 2586 C C . GLY D 1 40 ? 6.601 23.590 -46.064 1.00 36.69 41 GLY D C 1
ATOM 2587 O O . GLY D 1 40 ? 6.801 23.459 -47.277 1.00 37.58 41 GLY D O 1
ATOM 2588 N N . GLY D 1 41 ? 6.569 22.556 -45.216 1.00 35.39 42 GLY D N 1
ATOM 2589 C CA . GLY D 1 41 ? 6.718 21.176 -45.655 1.00 34.74 42 GLY D CA 1
ATOM 2590 C C . GLY D 1 41 ? 8.154 20.821 -45.973 1.00 35.75 42 GLY D C 1
ATOM 2591 O O . GLY D 1 41 ? 8.428 20.016 -46.856 1.00 35.14 42 GLY D O 1
ATOM 2592 N N . CYS D 1 42 ? 9.094 21.455 -45.297 1.00 36.05 43 CYS D N 1
ATOM 2593 C CA . CYS D 1 42 ? 10.477 21.103 -45.567 1.00 37.25 43 CYS D CA 1
ATOM 2594 C C . CYS D 1 42 ? 11.099 20.295 -44.415 1.00 36.42 43 CYS D C 1
ATOM 2595 O O . CYS D 1 42 ? 12.302 20.245 -44.291 1.00 37.25 43 CYS D O 1
ATOM 2598 N N . CYS D 1 43 ? 10.262 19.624 -43.620 1.00 35.72 44 CYS D N 1
ATOM 2599 C CA . CYS D 1 43 ? 10.732 18.716 -42.560 1.00 35.28 44 CYS D CA 1
ATOM 2600 C C . CYS D 1 43 ? 11.672 19.454 -41.597 1.00 34.95 44 CYS D C 1
ATOM 2601 O O . CYS D 1 43 ? 12.761 18.978 -41.334 1.00 34.64 44 CYS D O 1
ATOM 2604 N N . SER D 1 44 ? 11.276 20.625 -41.110 1.00 34.49 45 SER D N 1
ATOM 2605 C CA . SER D 1 44 ? 12.113 21.347 -40.170 1.00 35.50 45 SER D CA 1
ATOM 2606 C C . SER D 1 44 ? 11.350 21.893 -38.977 1.00 37.14 45 SER D C 1
ATOM 2607 O O . SER D 1 44 ? 11.874 22.717 -38.250 1.00 37.98 45 SER D O 1
ATOM 2610 N N . CYS D 1 45 ? 10.103 21.448 -38.794 1.00 37.82 46 CYS D N 1
ATOM 2611 C CA . CYS D 1 45 ? 9.273 21.869 -37.671 1.00 38.23 46 CYS D CA 1
ATOM 2612 C C . CYS D 1 45 ? 8.432 20.679 -37.265 1.00 38.49 46 CYS D C 1
ATOM 2613 O O . CYS D 1 45 ? 8.653 19.570 -37.750 1.00 39.75 46 CYS D O 1
ATOM 2616 N N . ALA D 1 46 ? 7.488 20.860 -36.358 1.00 37.96 47 ALA D N 1
ATOM 2617 C CA . ALA D 1 46 ? 6.674 19.694 -36.004 1.00 37.02 47 ALA D CA 1
ATOM 2618 C C . ALA D 1 46 ? 5.173 20.006 -36.115 1.00 35.93 47 ALA D C 1
ATOM 2619 O O . ALA D 1 46 ? 4.341 19.310 -35.549 1.00 35.08 47 ALA D O 1
ATOM 2621 N N . THR D 1 47 ? 4.845 21.071 -36.837 1.00 35.42 48 THR D N 1
ATOM 2622 C CA . THR D 1 47 ? 3.487 21.617 -36.766 1.00 34.31 48 THR D CA 1
ATOM 2623 C C . THR D 1 47 ? 2.499 20.863 -37.647 1.00 34.72 48 THR D C 1
ATOM 2624 O O . THR D 1 47 ? 1.295 20.950 -37.409 1.00 36.73 48 THR D O 1
ATOM 2628 N N . CYS D 1 48 ? 3.004 20.096 -38.613 1.00 32.96 49 CYS D N 1
ATOM 2629 C CA . CYS D 1 48 ? 2.173 19.268 -39.473 1.00 32.52 49 CYS D CA 1
ATOM 2630 C C . CYS D 1 48 ? 1.952 17.839 -38.915 1.00 32.17 49 CYS D C 1
ATOM 2631 O O . CYS D 1 48 ? 1.478 16.930 -39.631 1.00 32.19 49 CYS D O 1
ATOM 2634 N N . HIS D 1 49 ? 2.327 17.647 -37.654 1.00 31.46 50 HIS D N 1
ATOM 2635 C CA . HIS D 1 49 ? 2.220 16.381 -36.944 1.00 31.38 50 HIS D CA 1
ATOM 2636 C C . HIS D 1 49 ? 0.791 15.790 -37.017 1.00 32.49 50 HIS D C 1
ATOM 2637 O O . HIS D 1 49 ? -0.164 16.430 -36.575 1.00 32.25 50 HIS D O 1
ATOM 2644 N N . VAL D 1 50 ? 0.648 14.586 -37.595 1.00 32.84 51 VAL D N 1
ATOM 2645 C CA . VAL D 1 50 ? -0.607 13.838 -37.466 1.00 34.42 51 VAL D CA 1
ATOM 2646 C C . VAL D 1 50 ? -0.381 12.462 -36.830 1.00 35.31 51 VAL D C 1
ATOM 2647 O O . VAL D 1 50 ? 0.754 11.952 -36.773 1.00 34.51 51 VAL D O 1
ATOM 2651 N N . LEU D 1 51 ? -1.473 11.884 -36.344 1.00 36.43 52 LEU D N 1
ATOM 2652 C CA . LEU D 1 51 ? -1.439 10.553 -35.738 1.00 37.81 52 LEU D CA 1
ATOM 2653 C C . LEU D 1 51 ? -2.132 9.614 -36.723 1.00 38.63 52 LEU D C 1
ATOM 2654 O O . LEU D 1 51 ? -3.286 9.853 -37.144 1.00 38.52 52 LEU D O 1
ATOM 2659 N N . VAL D 1 52 ? -1.390 8.586 -37.122 1.00 38.99 53 VAL D N 1
ATOM 2660 C CA . VAL D 1 52 ? -1.825 7.666 -38.158 1.00 39.80 53 VAL D CA 1
ATOM 2661 C C . VAL D 1 52 ? -2.427 6.414 -37.526 1.00 41.10 53 VAL D C 1
ATOM 2662 O O . VAL D 1 52 ? -1.777 5.717 -36.742 1.00 41.67 53 VAL D O 1
ATOM 2666 N N . ALA D 1 53 ? -3.683 6.134 -37.854 1.00 42.28 54 ALA D N 1
ATOM 2667 C CA . ALA D 1 53 ? -4.314 4.888 -37.378 1.00 43.94 54 ALA D CA 1
ATOM 2668 C C . ALA D 1 53 ? -3.392 3.681 -37.623 1.00 44.67 54 ALA D C 1
ATOM 2669 O O . ALA D 1 53 ? -2.925 3.469 -38.754 1.00 44.22 54 ALA D O 1
ATOM 2671 N N . PRO D 1 54 ? -3.122 2.897 -36.562 1.00 45.74 55 PRO D N 1
ATOM 2672 C CA . PRO D 1 54 ? -2.190 1.765 -36.638 1.00 47.22 55 PRO D CA 1
ATOM 2673 C C . PRO D 1 54 ? -2.341 0.863 -37.851 1.00 48.43 55 PRO D C 1
ATOM 2674 O O . PRO D 1 54 ? -1.342 0.341 -38.327 1.00 49.39 55 PRO D O 1
ATOM 2678 N N . ALA D 1 55 ? -3.560 0.674 -38.351 1.00 49.24 56 ALA D N 1
ATOM 2679 C CA . ALA D 1 55 ? -3.771 -0.232 -39.478 1.00 50.64 56 ALA D CA 1
ATOM 2680 C C . ALA D 1 55 ? -3.168 0.253 -40.808 1.00 51.05 56 ALA D C 1
ATOM 2681 O O . ALA D 1 55 ? -3.042 -0.525 -41.762 1.00 52.00 56 ALA D O 1
ATOM 2683 N N . PHE D 1 56 ? -2.777 1.524 -40.884 1.00 51.06 57 PHE D N 1
ATOM 2684 C CA . PHE D 1 56 ? -2.153 2.017 -42.106 1.00 51.24 57 PHE D CA 1
ATOM 2685 C C . PHE D 1 56 ? -0.640 2.097 -42.032 1.00 51.94 57 PHE D C 1
ATOM 2686 O O . PHE D 1 56 ? 0.011 2.382 -43.047 1.00 52.10 57 PHE D O 1
ATOM 2694 N N . ALA D 1 57 ? -0.072 1.834 -40.853 1.00 52.87 58 ALA D N 1
ATOM 2695 C CA . ALA D 1 57 ? 1.386 1.988 -40.651 1.00 53.75 58 ALA D CA 1
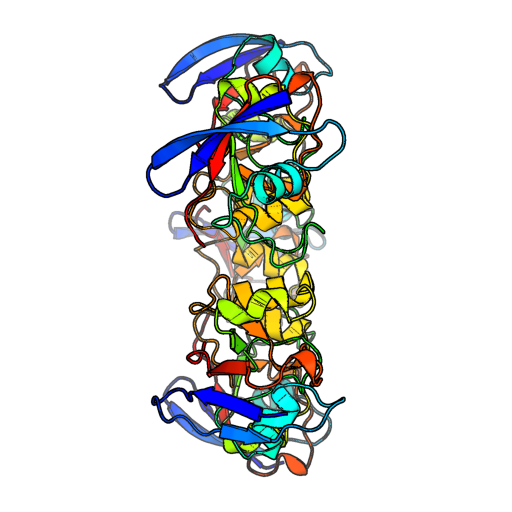ATOM 2696 C C . ALA D 1 57 ? 2.200 1.326 -41.766 1.00 54.86 58 ALA D C 1
ATOM 2697 O O . ALA D 1 57 ? 3.054 1.964 -42.391 1.00 54.89 58 ALA D O 1
ATOM 2699 N N . ASP D 1 58 ? 1.889 0.058 -42.013 1.00 56.31 59 ASP D N 1
ATOM 2700 C CA . ASP D 1 58 ? 2.459 -0.760 -43.089 1.00 58.31 59 ASP D CA 1
ATOM 2701 C C . ASP D 1 58 ? 2.419 -0.083 -44.458 1.00 57.59 59 ASP D C 1
ATOM 2702 O O . ASP D 1 58 ? 3.350 -0.246 -45.247 1.00 58.69 59 ASP D O 1
ATOM 2707 N N . ARG D 1 59 ? 1.349 0.670 -44.737 1.00 56.50 60 ARG D N 1
ATOM 2708 C CA . ARG D 1 59 ? 1.126 1.277 -46.062 1.00 55.48 60 ARG D CA 1
ATOM 2709 C C . ARG D 1 59 ? 1.922 2.555 -46.310 1.00 53.56 60 ARG D C 1
ATOM 2710 O O . ARG D 1 59 ? 1.929 3.095 -47.420 1.00 53.43 60 ARG D O 1
ATOM 2718 N N . LEU D 1 60 ? 2.596 3.037 -45.277 1.00 51.66 61 LEU D N 1
ATOM 2719 C CA . LEU D 1 60 ? 3.374 4.274 -45.379 1.00 49.31 61 LEU D CA 1
ATOM 2720 C C . LEU D 1 60 ? 4.835 3.947 -45.515 1.00 48.45 61 LEU D C 1
ATOM 2721 O O . LEU D 1 60 ? 5.308 2.971 -44.945 1.00 48.81 61 LEU D O 1
ATOM 2726 N N . PRO D 1 61 ? 5.562 4.765 -46.274 1.00 47.59 62 PRO D N 1
ATOM 2727 C CA . PRO D 1 61 ? 7.013 4.612 -46.267 1.00 47.66 62 PRO D CA 1
ATOM 2728 C C . PRO D 1 61 ? 7.576 4.849 -44.857 1.00 46.86 62 PRO D C 1
ATOM 2729 O O . PRO D 1 61 ? 7.039 5.660 -44.087 1.00 45.91 62 PRO D O 1
ATOM 2733 N N . ALA D 1 62 ? 8.634 4.106 -44.550 1.00 47.13 63 ALA D N 1
ATOM 2734 C CA . ALA D 1 62 ? 9.505 4.299 -43.396 1.00 46.80 63 ALA D CA 1
ATOM 2735 C C . ALA D 1 62 ? 9.718 5.779 -43.068 1.00 45.57 63 ALA D C 1
ATOM 2736 O O . ALA D 1 62 ? 10.033 6.572 -43.978 1.00 45.08 63 ALA D O 1
ATOM 2738 N N . LEU D 1 63 ? 9.518 6.164 -41.799 1.00 44.71 64 LEU D N 1
ATOM 2739 C CA . LEU D 1 63 ? 9.944 7.516 -41.376 1.00 43.80 64 LEU D CA 1
ATOM 2740 C C . LEU D 1 63 ? 11.453 7.591 -41.340 1.00 42.76 64 LEU D C 1
ATOM 2741 O O . LEU D 1 63 ? 12.111 6.576 -41.143 1.00 42.89 64 LEU D O 1
ATOM 2746 N N . SER D 1 64 ? 11.973 8.793 -41.592 1.00 41.42 65 SER D N 1
ATOM 2747 C CA . SER D 1 64 ? 13.410 9.060 -41.576 1.00 40.50 65 SER D CA 1
ATOM 2748 C C . SER D 1 64 ? 13.817 9.476 -40.177 1.00 39.51 65 SER D C 1
ATOM 2749 O O . SER D 1 64 ? 12.952 9.808 -39.333 1.00 37.95 65 SER D O 1
ATOM 2752 N N . GLY D 1 65 ? 15.134 9.470 -39.948 1.00 39.46 66 GLY D N 1
ATOM 2753 C CA . GLY D 1 65 ? 15.730 9.950 -38.713 1.00 39.28 66 GLY D CA 1
ATOM 2754 C C . GLY D 1 65 ? 15.405 11.405 -38.438 1.00 39.06 66 GLY D C 1
ATOM 2755 O O . GLY D 1 65 ? 15.120 11.790 -37.297 1.00 38.64 66 GLY D O 1
ATOM 2756 N N . ASP D 1 66 ? 15.426 12.221 -39.482 1.00 39.16 67 ASP D N 1
ATOM 2757 C CA . ASP D 1 66 ? 15.135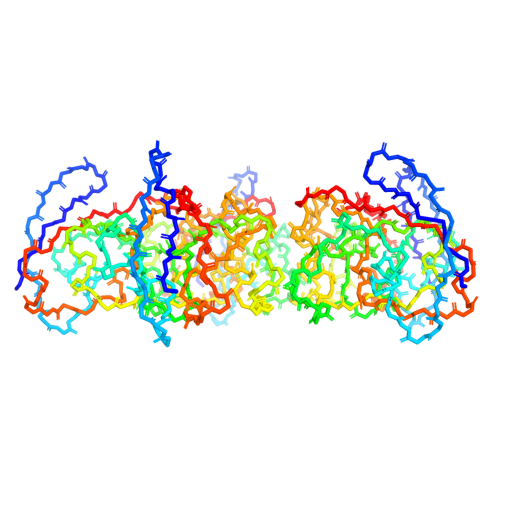 13.641 -39.299 1.00 39.29 67 ASP D CA 1
ATOM 2758 C C . ASP D 1 66 ? 13.701 13.817 -38.855 1.00 37.59 67 ASP D C 1
ATOM 2759 O O . ASP D 1 66 ? 13.443 14.553 -37.924 1.00 37.21 67 ASP D O 1
ATOM 2764 N N . GLU D 1 67 ? 12.773 13.125 -39.519 1.00 36.61 68 GLU D N 1
ATOM 2765 C CA . GLU D 1 67 ? 11.357 13.179 -39.118 1.00 35.66 68 GLU D CA 1
ATOM 2766 C C . GLU D 1 67 ? 11.187 12.636 -37.683 1.00 35.74 68 GLU D C 1
ATOM 2767 O O . GLU D 1 67 ? 10.446 13.189 -36.873 1.00 35.29 68 GLU D O 1
ATOM 2773 N N . ASN D 1 68 ? 11.900 11.577 -37.359 1.00 36.23 69 ASN D N 1
ATOM 2774 C CA . ASN D 1 68 ? 11.776 11.014 -36.022 1.00 37.96 69 ASN D CA 1
ATOM 2775 C C . ASN D 1 68 ? 12.217 12.004 -34.939 1.00 38.75 69 ASN D C 1
ATOM 2776 O O . ASN D 1 68 ? 11.549 12.136 -33.899 1.00 38.75 69 ASN D O 1
ATOM 2781 N N . ASP D 1 69 ? 13.319 12.722 -35.189 1.00 39.60 70 ASP D N 1
ATOM 2782 C CA . ASP D 1 69 ? 13.839 13.666 -34.190 1.00 40.90 70 ASP D CA 1
ATOM 2783 C C . ASP D 1 69 ? 12.896 14.833 -34.001 1.00 39.80 70 ASP D C 1
ATOM 2784 O O . ASP D 1 69 ? 12.740 15.329 -32.897 1.00 41.40 70 ASP D O 1
ATOM 2789 N N . LEU D 1 70 ? 12.286 15.300 -35.074 1.00 38.37 71 LEU D N 1
ATOM 2790 C CA . LEU D 1 70 ? 11.354 16.403 -34.941 1.00 37.40 71 LEU D CA 1
ATOM 2791 C C . LEU D 1 70 ? 10.110 15.999 -34.176 1.00 36.71 71 LEU D C 1
ATOM 2792 O O . LEU D 1 70 ? 9.594 16.777 -33.388 1.00 37.17 71 LEU D O 1
ATOM 2797 N N . LEU D 1 71 ? 9.630 14.778 -34.384 1.00 36.34 72 LEU D N 1
ATOM 2798 C CA . LEU D 1 71 ? 8.457 14.320 -33.648 1.00 35.98 72 LEU D CA 1
ATOM 2799 C C . LEU D 1 71 ? 8.708 14.165 -32.155 1.00 37.06 72 LEU D C 1
ATOM 2800 O O . LEU D 1 71 ? 7.761 14.314 -31.376 1.00 37.61 72 LEU D O 1
ATOM 2805 N N . ASP D 1 72 ? 9.955 13.896 -31.749 1.00 37.84 73 ASP D N 1
ATOM 2806 C CA . ASP D 1 72 ? 10.255 13.707 -30.327 1.00 39.97 73 ASP D CA 1
ATOM 2807 C C . ASP D 1 72 ? 10.188 14.998 -29.571 1.00 40.23 73 ASP D C 1
ATOM 2808 O O . ASP D 1 72 ? 10.053 14.996 -28.349 1.00 40.88 73 ASP D O 1
ATOM 2813 N N . SER D 1 73 ? 10.250 16.105 -30.300 1.00 39.70 74 SER D N 1
ATOM 2814 C CA . SER D 1 73 ? 10.149 17.405 -29.672 1.00 39.83 74 SER D CA 1
ATOM 2815 C C . SER D 1 73 ? 8.710 17.705 -29.277 1.00 39.67 74 SER D C 1
ATOM 2816 O O . SER D 1 73 ? 8.461 18.645 -28.550 1.00 40.23 74 SER D O 1
ATOM 2819 N N . SER D 1 74 ? 7.752 16.928 -29.761 1.00 39.00 75 SER D N 1
ATOM 2820 C CA . SER D 1 74 ? 6.357 17.161 -29.343 1.00 39.12 75 SER D CA 1
ATOM 2821 C C . SER D 1 74 ? 5.994 16.300 -28.141 1.00 40.04 75 SER D C 1
ATOM 2822 O O . SER D 1 74 ? 6.341 15.127 -28.096 1.00 39.97 75 SER D O 1
ATOM 2825 N N . ASP D 1 75 ? 5.285 16.881 -27.182 1.00 41.38 76 ASP D N 1
ATOM 2826 C CA . ASP D 1 75 ? 4.797 16.153 -26.005 1.00 43.23 76 ASP D CA 1
ATOM 2827 C C . ASP D 1 75 ? 3.677 15.139 -26.323 1.00 43.51 76 ASP D C 1
ATOM 2828 O O . ASP D 1 75 ? 3.275 14.348 -25.463 1.00 44.26 76 ASP D O 1
ATOM 2833 N N . HIS D 1 76 ? 3.185 15.153 -27.556 1.00 42.89 77 HIS D N 1
ATOM 2834 C CA . HIS D 1 76 ? 2.072 14.288 -27.930 1.00 42.69 77 HIS D CA 1
ATOM 2835 C C . HIS D 1 76 ? 2.487 13.244 -28.939 1.00 42.24 77 HIS D C 1
ATOM 2836 O O . HIS D 1 76 ? 1.629 12.583 -29.508 1.00 42.29 77 HIS D O 1
ATOM 2843 N N . ARG D 1 77 ? 3.793 13.095 -29.175 1.00 42.41 78 ARG D N 1
ATOM 2844 C CA . ARG D 1 77 ? 4.265 12.049 -30.070 1.00 42.62 78 ARG D CA 1
ATOM 2845 C C . ARG D 1 77 ? 3.805 10.698 -29.556 1.00 43.33 78 ARG D C 1
ATOM 2846 O O . ARG D 1 77 ? 3.806 10.440 -28.360 1.00 44.23 78 ARG D O 1
ATOM 2854 N N . THR D 1 78 ? 3.391 9.847 -30.476 1.00 42.89 79 THR D N 1
ATOM 2855 C CA . THR D 1 78 ? 3.156 8.461 -30.143 1.00 43.57 79 THR D CA 1
ATOM 2856 C C . THR D 1 78 ? 3.938 7.660 -31.176 1.00 42.97 79 THR D C 1
ATOM 2857 O O . THR D 1 78 ? 4.464 8.231 -32.133 1.00 41.84 79 THR D O 1
ATOM 2861 N N . PRO D 1 79 ? 3.989 6.331 -31.009 1.00 43.27 80 PRO D N 1
ATOM 2862 C CA . PRO D 1 79 ? 4.744 5.611 -32.001 1.00 42.82 80 PRO D CA 1
ATOM 2863 C C . PRO D 1 79 ? 4.066 5.633 -33.376 1.00 41.39 80 PRO D C 1
ATOM 2864 O O . PRO D 1 79 ? 4.670 5.221 -34.333 1.00 41.48 80 PRO D O 1
ATOM 2868 N N . HIS D 1 80 ? 2.844 6.143 -33.471 1.00 40.58 81 HIS D N 1
ATOM 2869 C CA . HIS D 1 80 ? 2.168 6.287 -34.756 1.00 39.44 81 HIS D CA 1
ATOM 2870 C C . HIS D 1 80 ? 2.152 7.703 -35.326 1.00 37.73 81 HIS D C 1
ATOM 2871 O O . HIS D 1 80 ? 1.455 7.975 -36.324 1.00 37.45 81 HIS D O 1
ATOM 2878 N N . SER D 1 81 ? 2.893 8.601 -34.690 1.00 35.95 82 SER D N 1
ATOM 2879 C CA . SER D 1 81 ? 2.978 9.985 -35.142 1.00 34.81 82 SER D CA 1
ATOM 2880 C C . SER D 1 81 ? 3.701 10.028 -36.479 1.00 33.67 82 SER D C 1
ATOM 2881 O O . SER D 1 81 ? 4.641 9.269 -36.684 1.00 33.70 82 SER D O 1
ATOM 2884 N N . ARG D 1 82 ? 3.249 10.884 -37.389 1.00 32.55 83 ARG D N 1
ATOM 2885 C CA . ARG D 1 82 ? 3.999 11.188 -38.611 1.00 32.08 83 ARG D CA 1
ATOM 2886 C C . ARG D 1 82 ? 3.917 12.680 -38.869 1.00 31.85 83 ARG D C 1
ATOM 2887 O O . ARG D 1 82 ? 2.961 13.353 -38.420 1.00 31.83 83 ARG D O 1
ATOM 2895 N N . LEU D 1 83 ? 4.923 13.199 -39.569 1.00 31.19 84 LEU D N 1
ATOM 2896 C CA . LEU D 1 83 ? 4.842 14.526 -40.127 1.00 31.37 84 LEU D CA 1
ATOM 2897 C C . LEU D 1 83 ? 4.079 14.396 -41.437 1.00 31.13 84 LEU D C 1
ATOM 2898 O O . LEU D 1 83 ? 4.561 13.742 -42.369 1.00 31.81 84 LEU D O 1
ATOM 2903 N N . SER D 1 84 ? 2.907 15.024 -41.529 1.00 30.63 85 SER D N 1
ATOM 2904 C CA . SER D 1 84 ? 2.093 14.887 -42.751 1.00 30.78 85 SER D CA 1
ATOM 2905 C C . SER D 1 84 ? 2.760 15.385 -44.049 1.00 31.35 85 SER D C 1
ATOM 2906 O O . SER D 1 84 ? 2.381 14.955 -45.154 1.00 30.17 85 SER D O 1
ATOM 2909 N N . CYS D 1 85 ? 3.753 16.278 -43.917 1.00 31.12 86 CYS D N 1
ATOM 2910 C CA . CYS D 1 85 ? 4.429 16.793 -45.101 1.00 31.59 86 CYS D CA 1
ATOM 2911 C C . CYS D 1 85 ? 5.426 15.768 -45.626 1.00 31.55 86 CYS D C 1
ATOM 2912 O O . CYS D 1 85 ? 5.874 15.881 -46.753 1.00 31.89 86 CYS D O 1
ATOM 2915 N N . GLN D 1 86 ? 5.756 14.767 -44.820 1.00 31.25 87 GLN D N 1
ATOM 2916 C CA . GLN D 1 86 ? 6.613 13.668 -45.308 1.00 32.12 87 GLN D CA 1
ATOM 2917 C C . GLN D 1 86 ? 5.896 12.539 -46.027 1.00 32.15 87 GLN D C 1
ATOM 2918 O O . GLN D 1 86 ? 6.539 11.588 -46.443 1.00 32.28 87 GLN D O 1
ATOM 2924 N N . ILE D 1 87 ? 4.577 12.639 -46.191 1.00 32.08 88 ILE D N 1
ATOM 2925 C CA . ILE D 1 87 ? 3.799 11.512 -46.706 1.00 31.60 88 ILE D CA 1
ATOM 2926 C C . ILE D 1 87 ? 3.228 11.861 -48.060 1.00 32.08 88 ILE D C 1
ATOM 2927 O O . ILE D 1 87 ? 2.379 12.751 -48.166 1.00 32.07 88 ILE D O 1
ATOM 2932 N N . THR D 1 88 ? 3.663 11.146 -49.092 1.00 32.33 89 THR D N 1
ATOM 2933 C CA . THR D 1 88 ? 3.137 11.376 -50.430 1.00 33.11 89 THR D CA 1
ATOM 2934 C C . THR D 1 88 ? 1.804 10.646 -50.659 1.00 34.21 89 THR D C 1
ATOM 2935 O O . THR D 1 88 ? 1.685 9.440 -50.405 1.00 33.42 89 THR D O 1
ATOM 2939 N N . ILE D 1 89 ? 0.817 11.373 -51.172 1.00 35.69 90 ILE D N 1
ATOM 2940 C CA . ILE D 1 89 ? -0.484 10.768 -51.474 1.00 37.49 90 ILE D CA 1
ATOM 2941 C C . ILE D 1 89 ? -0.388 9.821 -52.676 1.00 38.91 90 ILE D C 1
ATOM 2942 O O . ILE D 1 89 ? 0.096 10.208 -53.728 1.00 40.40 90 ILE D O 1
ATOM 2947 N N . ASN D 1 90 ? -0.832 8.579 -52.496 1.00 40.16 91 ASN D N 1
ATOM 2948 C CA . ASN D 1 90 ? -0.944 7.590 -53.583 1.00 41.43 91 ASN D CA 1
ATOM 2949 C C . ASN D 1 90 ? -2.114 6.648 -53.289 1.00 42.14 91 ASN D C 1
ATOM 2950 O O . ASN D 1 90 ? -2.564 6.612 -52.152 1.00 41.50 91 ASN D O 1
ATOM 2955 N N . ASP D 1 91 ? -2.595 5.891 -54.289 1.00 43.79 92 ASP D N 1
ATOM 2956 C CA . ASP D 1 91 ? -3.817 5.060 -54.121 1.00 44.54 92 ASP D CA 1
ATOM 2957 C C . ASP D 1 91 ? -3.719 3.995 -53.002 1.00 45.08 92 ASP D C 1
ATOM 2958 O O . ASP D 1 91 ? -4.731 3.632 -52.399 1.00 45.04 92 ASP D O 1
ATOM 2960 N N . LYS D 1 92 ? -2.518 3.511 -52.696 1.00 45.40 93 LYS D N 1
ATOM 2961 C CA . LYS D 1 92 ? -2.363 2.618 -51.545 1.00 46.06 93 LYS D CA 1
ATOM 2962 C C . LYS D 1 92 ? -2.831 3.303 -50.223 1.00 45.43 93 LYS D C 1
ATOM 2963 O O . LYS D 1 92 ? -2.948 2.657 -49.166 1.00 45.66 93 LYS D O 1
ATOM 2969 N N . LEU D 1 93 ? -3.082 4.611 -50.287 1.00 44.21 94 LEU D N 1
ATOM 2970 C CA . LEU D 1 93 ? -3.506 5.381 -49.119 1.00 43.23 94 LEU D CA 1
ATOM 2971 C C . LEU D 1 93 ? -5.011 5.573 -49.092 1.00 42.92 94 LEU D C 1
ATOM 2972 O O . LEU D 1 93 ? -5.542 6.255 -48.227 1.00 42.01 94 LEU D O 1
ATOM 2977 N N . GLU D 1 94 ? -5.696 4.969 -50.055 1.00 43.98 95 GLU D N 1
ATOM 2978 C CA . GLU D 1 94 ? -7.144 5.063 -50.118 1.00 43.73 95 GLU D CA 1
ATOM 2979 C C . GLU D 1 94 ? -7.717 4.728 -48.750 1.00 42.94 95 GLU D C 1
ATOM 2980 O O . GLU D 1 94 ? -7.376 3.701 -48.160 1.00 43.21 95 GLU D O 1
ATOM 2986 N N . GLY D 1 95 ? -8.541 5.621 -48.217 1.00 42.18 96 GLY D N 1
ATOM 2987 C CA . GLY D 1 95 ? -9.154 5.385 -46.905 1.00 41.77 96 GLY D CA 1
ATOM 2988 C C . GLY D 1 95 ? -8.283 5.635 -45.669 1.00 40.85 96 GLY D C 1
ATOM 2989 O O . GLY D 1 95 ? -8.777 5.487 -44.547 1.00 41.20 96 GLY D O 1
ATOM 2990 N N . LEU D 1 96 ? -7.017 6.015 -45.846 1.00 38.94 97 LEU D N 1
ATOM 2991 C CA . LEU D 1 96 ? -6.171 6.412 -44.707 1.00 38.08 97 LEU D CA 1
ATOM 2992 C C . LEU D 1 96 ? -6.955 7.218 -43.660 1.00 37.97 97 LEU D C 1
ATOM 2993 O O . LEU D 1 96 ? -7.779 8.102 -44.000 1.00 37.88 97 LEU D O 1
ATOM 2998 N N . GLU D 1 97 ? -6.730 6.880 -42.392 1.00 37.46 98 GLU D N 1
ATOM 2999 C CA . GLU D 1 97 ? -7.330 7.636 -41.303 1.00 37.77 98 GLU D CA 1
ATOM 3000 C C . GLU D 1 97 ? -6.234 8.329 -40.518 1.00 36.35 98 GLU D C 1
ATOM 3001 O O . GLU D 1 97 ? -5.270 7.697 -40.088 1.00 36.10 98 GLU D O 1
ATOM 3007 N N . VAL D 1 98 ? -6.370 9.629 -40.340 1.00 35.20 99 VAL D N 1
ATOM 3008 C CA . VAL D 1 98 ? -5.381 10.343 -39.545 1.00 34.99 99 VAL D CA 1
ATOM 3009 C C . VAL D 1 98 ? -6.068 11.302 -38.595 1.00 34.70 99 VAL D C 1
ATOM 3010 O O . VAL D 1 98 ? -7.106 11.883 -38.947 1.00 34.07 99 VAL D O 1
ATOM 3014 N N . GLU D 1 99 ? -5.481 11.461 -37.411 1.00 33.96 100 GLU D N 1
ATOM 3015 C CA . GLU D 1 99 ? -5.904 12.492 -36.482 1.00 34.84 100 GLU D CA 1
ATOM 3016 C C . GLU D 1 99 ? -4.878 13.659 -36.416 1.00 34.75 100 GLU D C 1
ATOM 3017 O O . GLU D 1 99 ? -3.675 13.419 -36.261 1.00 34.63 100 GLU D O 1
ATOM 3023 N N . ILE D 1 100 ? -5.355 14.902 -36.516 1.00 34.63 101 ILE D N 1
ATOM 3024 C CA . ILE D 1 100 ? -4.518 16.083 -36.251 1.00 34.22 101 ILE D CA 1
ATOM 3025 C C . ILE D 1 100 ? -3.935 16.055 -34.810 1.00 35.20 101 ILE D C 1
ATOM 3026 O O . ILE D 1 100 ? -4.682 16.087 -33.834 1.00 35.28 101 ILE D O 1
ATOM 3031 N N . ALA D 1 101 ? -2.609 15.983 -34.670 1.00 35.08 102 ALA D N 1
ATOM 3032 C CA . ALA D 1 101 ? -2.026 15.931 -33.317 1.00 36.20 102 ALA D CA 1
ATOM 3033 C C . ALA D 1 101 ? -2.333 17.211 -32.514 1.00 37.16 102 ALA D C 1
ATOM 3034 O O . ALA D 1 101 ? -2.510 18.296 -33.100 1.00 36.73 102 ALA D O 1
ATOM 3036 N N . PRO D 1 102 ? -2.479 17.093 -31.178 1.00 38.90 103 PRO D N 1
ATOM 3037 C CA . PRO D 1 102 ? -2.712 18.326 -30.388 1.00 40.39 103 PRO D CA 1
ATOM 3038 C C . PRO D 1 102 ? -1.521 19.270 -30.524 1.00 41.59 103 PRO D C 1
ATOM 3039 O O . PRO D 1 102 ? -0.439 18.843 -30.911 1.00 40.93 103 PRO D O 1
ATOM 3043 N N . GLU D 1 103 ? -1.722 20.537 -30.203 1.00 44.08 104 GLU D N 1
ATOM 3044 C CA . GLU D 1 103 ? -0.685 21.537 -30.356 1.00 46.26 104 GLU D CA 1
ATOM 3045 C C . GLU D 1 103 ? 0.473 21.411 -29.391 1.00 48.18 104 GLU D C 1
ATOM 3046 O O . GLU D 1 103 ? 0.284 20.992 -28.249 1.00 48.57 104 GLU D O 1
ATOM 3052 N N . ASP D 1 104 ? 1.672 21.730 -29.918 1.00 50.21 105 ASP D N 1
ATOM 3053 C CA . ASP D 1 104 ? 2.968 21.879 -29.184 1.00 52.72 105 ASP D CA 1
ATOM 3054 C C . ASP D 1 104 ? 3.891 20.646 -29.217 1.00 53.25 105 ASP D C 1
ATOM 3055 O O . ASP D 1 104 ? 4.082 19.983 -28.154 1.00 54.05 105 ASP D O 1
ATOM 3061 N N . THR E 1 1 ? 19.821 -19.482 -31.658 1.00 70.56 2 THR E N 1
ATOM 3062 C CA . THR E 1 1 ? 18.572 -19.595 -32.462 1.00 70.30 2 THR E CA 1
ATOM 3063 C C . THR E 1 1 ? 17.382 -19.589 -31.513 1.00 70.06 2 THR E C 1
ATOM 3064 O O . THR E 1 1 ? 16.332 -19.026 -31.827 1.00 69.71 2 THR E O 1
ATOM 3068 N N . ALA E 1 2 ? 17.549 -20.204 -30.345 1.00 70.34 3 ALA E N 1
ATOM 3069 C CA . ALA E 1 2 ? 16.504 -20.164 -29.329 1.00 70.08 3 ALA E CA 1
ATOM 3070 C C . ALA E 1 2 ? 16.549 -18.802 -28.644 1.00 68.32 3 ALA E C 1
ATOM 3071 O O . ALA E 1 2 ? 17.604 -18.369 -28.179 1.00 67.63 3 ALA E O 1
ATOM 3073 N N . ILE E 1 3 ? 15.407 -18.125 -28.620 1.00 67.37 4 ILE E N 1
ATOM 3074 C CA . ILE E 1 3 ? 15.284 -16.864 -27.917 1.00 66.36 4 ILE E CA 1
ATOM 3075 C C . ILE E 1 3 ? 14.092 -16.964 -26.995 1.00 66.95 4 ILE E C 1
ATOM 3076 O O . ILE E 1 3 ? 13.028 -17.409 -27.405 1.00 67.24 4 ILE E O 1
ATOM 3081 N N . LEU E 1 4 ? 14.295 -16.576 -25.741 1.00 67.31 5 LEU E N 1
ATOM 3082 C CA . LEU E 1 4 ? 13.216 -16.457 -24.780 1.00 68.17 5 LEU E CA 1
ATOM 3083 C C . LEU E 1 4 ? 12.710 -15.032 -24.828 1.00 66.60 5 LEU E C 1
ATOM 3084 O O . LEU E 1 4 ? 13.304 -14.130 -24.248 1.00 65.81 5 LEU E O 1
ATOM 3089 N N . VAL E 1 5 ? 11.618 -14.839 -25.548 1.00 66.42 6 VAL E N 1
ATOM 3090 C CA . VAL E 1 5 ? 11.026 -13.525 -25.698 1.00 65.28 6 VAL E CA 1
ATOM 3091 C C . VAL E 1 5 ? 9.833 -13.367 -24.768 1.00 65.88 6 VAL E C 1
ATOM 3092 O O . VAL E 1 5 ? 8.903 -14.161 -24.802 1.00 67.21 6 VAL E O 1
ATOM 3096 N N . THR E 1 6 ? 9.901 -12.351 -23.913 1.00 65.50 7 THR E N 1
ATOM 3097 C CA . THR E 1 6 ? 8.816 -11.966 -23.021 1.00 65.91 7 THR E CA 1
ATOM 3098 C C . THR E 1 6 ? 8.121 -10.741 -23.608 1.00 65.36 7 THR E C 1
ATOM 3099 O O . THR E 1 6 ? 8.766 -9.709 -23.843 1.00 64.62 7 THR E O 1
ATOM 3103 N N . THR E 1 7 ? 6.816 -10.841 -23.844 1.00 65.78 8 THR E N 1
ATOM 3104 C CA . THR E 1 7 ? 6.087 -9.737 -24.461 1.00 65.28 8 THR E CA 1
ATOM 3105 C C . THR E 1 7 ? 5.670 -8.694 -23.426 1.00 65.24 8 THR E C 1
ATOM 3106 O O . THR E 1 7 ? 5.980 -8.831 -22.245 1.00 65.02 8 THR E O 1
ATOM 3110 N N . ARG E 1 8 ? 5.005 -7.635 -23.883 1.00 65.45 9 ARG E N 1
ATOM 3111 C CA . ARG E 1 8 ? 4.548 -6.569 -22.992 1.00 66.10 9 ARG E CA 1
ATOM 3112 C C . ARG E 1 8 ? 3.621 -7.074 -21.889 1.00 67.51 9 ARG E C 1
ATOM 3113 O O . ARG E 1 8 ? 3.761 -6.664 -20.738 1.00 67.81 9 ARG E O 1
ATOM 3121 N N . ASP E 1 9 ? 2.698 -7.974 -22.227 1.00 68.68 10 ASP E N 1
ATOM 3122 C CA . ASP E 1 9 ? 1.760 -8.497 -21.222 1.00 70.52 10 ASP E CA 1
ATOM 3123 C C . ASP E 1 9 ? 2.386 -9.506 -20.242 1.00 71.76 10 ASP E C 1
ATOM 3124 O O . ASP E 1 9 ? 1.853 -9.718 -19.151 1.00 72.52 10 ASP E O 1
ATOM 3129 N N . GLY E 1 10 ? 3.497 -10.132 -20.635 1.00 71.91 11 GLY E N 1
ATOM 3130 C CA . GLY E 1 10 ? 4.219 -11.040 -19.745 1.00 73.10 11 GLY E CA 1
ATOM 3131 C C . GLY E 1 10 ? 4.400 -12.464 -20.240 1.00 74.38 11 GLY E C 1
ATOM 3132 O O . GLY E 1 10 ? 5.228 -13.205 -19.697 1.00 74.88 11 GLY E O 1
ATOM 3133 N N . THR E 1 11 ? 3.628 -12.852 -21.257 1.00 74.86 12 THR E N 1
ATOM 3134 C CA . THR E 1 11 ? 3.753 -14.176 -21.875 1.00 76.02 12 THR E CA 1
ATOM 3135 C C . THR E 1 11 ? 5.169 -14.404 -22.410 1.00 75.59 12 THR E C 1
ATOM 3136 O O . THR E 1 11 ? 5.813 -13.471 -22.898 1.00 74.35 12 THR E O 1
ATOM 3140 N N . ARG E 1 12 ? 5.646 -15.644 -22.313 1.00 76.83 13 ARG E N 1
ATOM 3141 C CA . ARG E 1 12 ? 7.028 -15.977 -22.659 1.00 76.88 13 ARG E CA 1
ATOM 3142 C C . ARG E 1 12 ? 7.152 -17.067 -23.722 1.00 77.49 13 ARG E C 1
ATOM 3143 O O . ARG E 1 12 ? 7.455 -18.195 -23.385 1.00 79.00 13 ARG E O 1
ATOM 3151 N N . THR E 1 13 ? 6.937 -16.738 -24.995 1.00 76.99 14 THR E N 1
ATOM 3152 C CA . THR E 1 13 ? 7.244 -17.666 -26.087 1.00 77.48 14 THR E CA 1
ATOM 3153 C C . THR E 1 13 ? 8.747 -17.956 -26.064 1.00 77.17 14 THR E C 1
ATOM 3154 O O . THR E 1 13 ? 9.539 -17.124 -25.619 1.00 76.34 14 THR E O 1
ATOM 3158 N N . GLU E 1 14 ? 9.132 -19.152 -26.500 1.00 77.99 15 GLU E N 1
ATOM 3159 C CA . GLU E 1 14 ? 10.499 -19.390 -26.945 1.00 77.41 15 GLU E CA 1
ATOM 3160 C C . GLU E 1 14 ? 10.382 -19.501 -28.444 1.00 76.77 15 GLU E C 1
ATOM 3161 O O . GLU E 1 14 ? 9.395 -20.056 -28.946 1.00 77.51 15 GLU E O 1
ATOM 3167 N N . ILE E 1 15 ? 11.364 -18.961 -29.160 1.00 75.08 16 ILE E N 1
ATOM 3168 C CA . ILE E 1 15 ? 11.340 -18.975 -30.619 1.00 74.39 16 ILE E CA 1
ATOM 3169 C C . ILE E 1 15 ? 12.673 -19.404 -31.235 1.00 74.02 16 ILE E C 1
ATOM 3170 O O . ILE E 1 15 ? 13.729 -19.273 -30.620 1.00 73.35 16 ILE E O 1
ATOM 3175 N N . GLN E 1 16 ? 12.593 -19.932 -32.450 1.00 74.35 17 GLN E N 1
ATOM 3176 C CA . GLN E 1 16 ? 13.757 -20.235 -33.260 1.00 74.42 17 GLN E CA 1
ATOM 3177 C C . GLN E 1 16 ? 13.989 -19.004 -34.111 1.00 72.66 17 GLN E C 1
ATOM 3178 O O . GLN E 1 16 ? 13.031 -18.424 -34.623 1.00 72.10 17 GLN E O 1
ATOM 3184 N N . ALA E 1 17 ? 15.252 -18.600 -34.245 1.00 71.59 18 ALA E N 1
ATOM 3185 C CA . ALA E 1 17 ? 15.623 -17.435 -35.047 1.00 69.97 18 ALA E CA 1
ATOM 3186 C C . ALA E 1 17 ? 16.772 -17.778 -35.975 1.00 69.87 18 ALA E C 1
ATOM 3187 O O . ALA E 1 17 ? 17.778 -18.354 -35.545 1.00 70.26 18 ALA E O 1
ATOM 3189 N N . GLU E 1 18 ? 16.618 -17.420 -37.246 1.00 69.21 19 GLU E N 1
ATOM 3190 C CA . GLU E 1 18 ? 17.604 -17.760 -38.260 1.00 69.72 19 GLU E CA 1
ATOM 3191 C C . GLU E 1 18 ? 18.825 -16.827 -38.253 1.00 68.04 19 GLU E C 1
ATOM 3192 O O . GLU E 1 18 ? 18.679 -15.599 -38.256 1.00 67.05 19 GLU E O 1
ATOM 3198 N N . PRO E 1 19 ? 20.037 -17.409 -38.238 1.00 67.75 20 PRO E N 1
ATOM 3199 C CA . PRO E 1 19 ? 21.245 -16.587 -38.290 1.00 66.47 20 PRO E CA 1
ATOM 3200 C C . PRO E 1 19 ? 21.250 -15.637 -39.482 1.00 65.20 20 PRO E C 1
ATOM 3201 O O . PRO E 1 19 ? 20.678 -15.952 -40.539 1.00 65.53 20 PRO E O 1
ATOM 3205 N N . GLY E 1 20 ? 21.862 -14.468 -39.291 1.00 63.35 21 GLY E N 1
ATOM 3206 C CA . GLY E 1 20 ? 21.941 -13.458 -40.345 1.00 61.80 21 GLY E CA 1
ATOM 3207 C C . GLY E 1 20 ? 20.781 -12.478 -40.337 1.00 60.42 21 GLY E C 1
ATOM 3208 O O . GLY E 1 20 ? 20.918 -11.361 -40.823 1.00 60.17 21 GLY E O 1
ATOM 3209 N N . LEU E 1 21 ? 19.639 -12.890 -39.792 1.00 59.47 22 LEU E N 1
ATOM 3210 C CA . LEU E 1 21 ? 18.516 -11.981 -39.615 1.00 58.22 22 LEU E CA 1
ATOM 3211 C C . LEU E 1 21 ? 18.784 -11.047 -38.441 1.00 56.62 22 LEU E C 1
ATOM 3212 O O . LEU E 1 21 ? 19.653 -11.325 -37.607 1.00 56.25 22 LEU E O 1
ATOM 3217 N N . SER E 1 22 ? 18.049 -9.939 -38.374 1.00 55.02 23 SER E N 1
ATOM 3218 C CA . SER E 1 22 ? 18.116 -9.093 -37.185 1.00 53.75 23 SER E CA 1
ATOM 3219 C C . SER E 1 22 ? 17.167 -9.668 -36.138 1.00 53.52 23 SER E C 1
ATOM 3220 O O . SER E 1 22 ? 16.217 -10.348 -36.484 1.00 53.86 23 SER E O 1
ATOM 3223 N N . LEU E 1 23 ? 17.435 -9.415 -34.863 1.00 53.14 24 LEU E N 1
ATOM 3224 C CA . LEU E 1 23 ? 16.516 -9.826 -33.812 1.00 53.49 24 LEU E CA 1
ATOM 3225 C C . LEU E 1 23 ? 15.079 -9.324 -34.064 1.00 54.01 24 LEU E C 1
ATOM 3226 O O . LEU E 1 23 ? 14.100 -10.038 -33.784 1.00 54.53 24 LEU E O 1
ATOM 3231 N N . MET E 1 24 ? 14.957 -8.104 -34.589 1.00 53.73 25 MET E N 1
ATOM 3232 C CA . MET E 1 24 ? 13.646 -7.533 -34.885 1.00 54.13 25 MET E CA 1
ATOM 3233 C C . MET E 1 24 ? 12.991 -8.387 -35.942 1.00 55.33 25 MET E C 1
ATOM 3234 O O . MET E 1 24 ? 11.837 -8.778 -35.795 1.00 56.16 25 MET E O 1
ATOM 3239 N N . GLU E 1 25 ? 13.743 -8.678 -37.000 1.00 56.07 26 GLU E N 1
ATOM 3240 C CA . GLU E 1 25 ? 13.269 -9.522 -38.099 1.00 57.58 26 GLU E CA 1
ATOM 3241 C C . GLU E 1 25 ? 12.799 -10.891 -37.591 1.00 58.61 26 GLU E C 1
ATOM 3242 O O . GLU E 1 25 ? 11.749 -11.384 -38.007 1.00 59.06 26 GLU E O 1
ATOM 3248 N N . ALA E 1 26 ? 13.578 -11.470 -36.678 1.00 58.88 27 ALA E N 1
ATOM 3249 C CA . ALA E 1 26 ? 13.252 -12.732 -36.031 1.00 60.58 27 ALA E CA 1
ATOM 3250 C C . ALA E 1 26 ? 11.953 -12.655 -35.226 1.00 61.51 27 ALA E C 1
ATOM 3251 O O . ALA E 1 26 ? 11.077 -13.506 -35.372 1.00 62.69 27 ALA E O 1
ATOM 3253 N N . LEU E 1 27 ? 11.830 -11.628 -34.389 1.00 61.61 28 LEU E N 1
ATOM 3254 C CA . LEU E 1 27 ? 10.622 -11.406 -33.602 1.00 62.47 28 LEU E CA 1
ATOM 3255 C C . LEU E 1 27 ? 9.373 -11.246 -34.457 1.00 63.64 28 LEU E C 1
ATOM 3256 O O . LEU E 1 27 ? 8.292 -11.672 -34.062 1.00 64.02 28 LEU E O 1
ATOM 3261 N N . ARG E 1 28 ? 9.519 -10.618 -35.620 1.00 64.53 29 ARG E N 1
ATOM 3262 C CA . ARG E 1 28 ? 8.378 -10.429 -36.519 1.00 66.31 29 ARG E CA 1
ATOM 3263 C C . ARG E 1 28 ? 8.040 -11.733 -37.258 1.00 67.57 29 ARG E C 1
ATOM 3264 O O . ARG E 1 28 ? 6.875 -12.112 -37.363 1.00 68.32 29 ARG E O 1
ATOM 3272 N N . ASP E 1 29 ? 9.071 -12.421 -37.737 1.00 67.88 30 ASP E N 1
ATOM 3273 C CA . ASP E 1 29 ? 8.904 -13.695 -38.423 1.00 69.53 30 ASP E CA 1
ATOM 3274 C C . ASP E 1 29 ? 8.263 -14.767 -37.535 1.00 70.42 30 ASP E C 1
ATOM 3275 O O . ASP E 1 29 ? 7.430 -15.541 -37.999 1.00 71.39 30 ASP E O 1
ATOM 3280 N N . ALA E 1 30 ? 8.635 -14.791 -36.258 1.00 70.02 31 ALA E N 1
ATOM 3281 C CA . ALA E 1 30 ? 7.958 -15.636 -35.271 1.00 70.51 31 ALA E CA 1
ATOM 3282 C C . ALA E 1 30 ? 6.613 -15.043 -34.827 1.00 70.49 31 ALA E C 1
ATOM 3283 O O . ALA E 1 30 ? 6.052 -15.471 -33.823 1.00 70.85 31 ALA E O 1
ATOM 3285 N N . GLY E 1 31 ? 6.110 -14.059 -35.576 1.00 70.13 32 GLY E N 1
ATOM 3286 C CA . GLY E 1 31 ? 4.801 -13.445 -35.320 1.00 70.50 32 GLY E CA 1
ATOM 3287 C C . GLY E 1 31 ? 4.592 -12.699 -34.006 1.00 70.21 32 GLY E C 1
ATOM 3288 O O . GLY E 1 31 ? 3.481 -12.679 -33.487 1.00 70.71 32 GLY E O 1
ATOM 3289 N N . ILE E 1 32 ? 5.648 -12.097 -33.451 1.00 69.55 33 ILE E N 1
ATOM 3290 C CA . ILE E 1 32 ? 5.497 -11.172 -32.322 1.00 68.89 33 ILE E CA 1
ATOM 3291 C C . ILE E 1 32 ? 5.154 -9.794 -32.899 1.00 68.41 33 ILE E C 1
ATOM 3292 O O . ILE E 1 32 ? 6.041 -9.019 -33.262 1.00 67.85 33 ILE E O 1
ATOM 3297 N N . ASP E 1 33 ? 3.863 -9.498 -32.984 1.00 68.68 34 ASP E N 1
ATOM 3298 C CA . ASP E 1 33 ? 3.386 -8.337 -33.742 1.00 67.99 34 ASP E CA 1
ATOM 3299 C C . ASP E 1 33 ? 3.385 -7.025 -32.965 1.00 66.59 34 ASP E C 1
ATOM 3300 O O . ASP E 1 33 ? 3.203 -5.964 -33.551 1.00 65.96 34 ASP E O 1
ATOM 3305 N N . GLU E 1 34 ? 3.571 -7.119 -31.649 1.00 65.88 35 GLU E N 1
ATOM 3306 C CA . GLU E 1 34 ? 3.668 -5.965 -30.750 1.00 64.65 35 GLU E CA 1
ATOM 3307 C C . GLU E 1 34 ? 4.721 -4.974 -31.228 1.00 62.92 35 GLU E C 1
ATOM 3308 O O . GLU E 1 34 ? 4.524 -3.761 -31.178 1.00 62.64 35 GLU E O 1
ATOM 3314 N N . LEU E 1 35 ? 5.844 -5.534 -31.678 1.00 61.28 36 LEU E N 1
ATOM 3315 C CA . LEU E 1 35 ? 7.050 -4.814 -32.015 1.00 59.25 36 LEU E CA 1
ATOM 3316 C C . LEU E 1 35 ? 6.960 -4.077 -33.362 1.00 58.58 36 LEU E C 1
ATOM 3317 O O . LEU E 1 35 ? 7.359 -4.609 -34.393 1.00 58.33 36 LEU E O 1
ATOM 3322 N N . LEU E 1 36 ? 6.445 -2.848 -33.345 1.00 57.87 37 LEU E N 1
ATOM 3323 C CA . LEU E 1 36 ? 6.449 -2.012 -34.533 1.00 57.53 37 LEU E CA 1
ATOM 3324 C C . LEU E 1 36 ? 7.892 -1.811 -34.945 1.00 56.64 37 LEU E C 1
ATOM 3325 O O . LEU E 1 36 ? 8.817 -1.793 -34.109 1.00 56.86 37 LEU E O 1
ATOM 3330 N N . ALA E 1 37 ? 8.113 -1.669 -36.230 1.00 55.40 38 ALA E N 1
ATOM 3331 C CA . ALA E 1 37 ? 9.472 -1.412 -36.676 1.00 53.35 38 ALA E CA 1
ATOM 3332 C C . ALA E 1 37 ? 9.357 -0.219 -37.590 1.00 52.03 38 ALA E C 1
ATOM 3333 O O . ALA E 1 37 ? 9.621 -0.300 -38.785 1.00 51.61 38 ALA E O 1
ATOM 3335 N N . LEU E 1 38 ? 8.928 0.890 -36.997 1.00 50.76 39 LEU E N 1
ATOM 3336 C CA . LEU E 1 38 ? 8.413 2.018 -37.750 1.00 50.07 39 LEU E CA 1
ATOM 3337 C C . LEU E 1 38 ? 9.354 2.438 -38.840 1.00 48.98 39 LEU E C 1
ATOM 3338 O O . LEU E 1 38 ? 8.909 2.896 -39.870 1.00 50.26 39 LEU E O 1
ATOM 3343 N N . CYS E 1 39 ? 10.656 2.333 -38.609 1.00 46.80 40 CYS E N 1
ATOM 3344 C CA . CYS E 1 39 ? 11.585 2.849 -39.593 1.00 46.15 40 CYS E CA 1
ATOM 3345 C C . CYS E 1 39 ? 12.065 1.735 -40.518 1.00 46.14 40 CYS E C 1
ATOM 3346 O O . CYS E 1 39 ? 12.843 1.977 -41.425 1.00 45.86 40 CYS E O 1
ATOM 3349 N N . GLY E 1 40 ? 11.563 0.522 -40.293 1.00 46.26 41 GLY E N 1
ATOM 3350 C CA . GLY E 1 40 ? 11.861 -0.613 -41.161 1.00 45.99 41 GLY E CA 1
ATOM 3351 C C . GLY E 1 40 ? 13.278 -1.072 -40.919 1.00 45.69 41 GLY E C 1
ATOM 3352 O O . GLY E 1 40 ? 13.974 -1.491 -41.846 1.00 45.57 41 GLY E O 1
ATOM 3353 N N . GLY E 1 41 ? 13.705 -0.953 -39.660 1.00 44.66 42 GLY E N 1
ATOM 3354 C CA . GLY E 1 41 ? 15.017 -1.412 -39.225 1.00 43.78 42 GLY E CA 1
ATOM 3355 C C . GLY E 1 41 ? 16.235 -0.700 -39.769 1.00 43.07 42 GLY E C 1
ATOM 3356 O O . GLY E 1 41 ? 17.270 -1.322 -39.942 1.00 42.87 42 GLY E O 1
ATOM 3357 N N . CYS E 1 42 ? 16.125 0.589 -40.055 1.00 42.93 43 CYS E N 1
ATOM 3358 C CA . CYS E 1 42 ? 17.293 1.339 -40.516 1.00 42.80 43 CYS E CA 1
ATOM 3359 C C . CYS E 1 42 ? 17.814 2.268 -39.413 1.00 41.93 43 CYS E C 1
ATOM 3360 O O . CYS E 1 42 ? 18.490 3.247 -39.689 1.00 43.00 43 CYS E O 1
ATOM 3363 N N . CYS E 1 43 ? 17.497 1.956 -38.159 1.00 41.00 44 CYS E N 1
ATOM 3364 C CA . CYS E 1 43 ? 18.114 2.612 -37.005 1.00 39.93 44 CYS E CA 1
ATOM 3365 C C . CYS E 1 43 ? 17.792 4.112 -36.986 1.00 39.66 44 CYS E C 1
ATOM 3366 O O . CYS E 1 43 ? 18.681 4.943 -36.986 1.00 39.54 44 CYS E O 1
ATOM 3369 N N . SER E 1 44 ? 16.505 4.432 -36.983 1.00 39.01 45 SER E N 1
ATOM 3370 C CA . SER E 1 44 ? 16.053 5.792 -37.074 1.00 39.72 45 SER E CA 1
ATOM 3371 C C . SER E 1 44 ? 14.824 5.984 -36.200 1.00 40.04 45 SER E C 1
ATOM 3372 O O . SER E 1 44 ? 14.230 7.042 -36.194 1.00 40.46 45 SER E O 1
ATOM 3375 N N . CYS E 1 45 ? 14.398 4.946 -35.496 1.00 39.98 46 CYS E N 1
ATOM 3376 C CA . CYS E 1 45 ? 13.303 5.137 -34.552 1.00 40.87 46 CYS E CA 1
ATOM 3377 C C . CYS E 1 45 ? 13.672 4.444 -33.263 1.00 40.79 46 CYS E C 1
ATOM 3378 O O . CYS E 1 45 ? 14.804 3.968 -33.110 1.00 41.53 46 CYS E O 1
ATOM 3381 N N . ALA E 1 46 ? 12.748 4.385 -32.323 1.00 41.04 47 ALA E N 1
ATOM 3382 C CA . ALA E 1 46 ? 13.016 3.611 -31.123 1.00 40.86 47 ALA E CA 1
ATOM 3383 C C . ALA E 1 46 ? 12.014 2.476 -30.982 1.00 40.98 47 ALA E C 1
ATOM 3384 O O . ALA E 1 46 ? 11.945 1.839 -29.954 1.00 41.11 47 ALA E O 1
ATOM 3386 N N . THR E 1 47 ? 11.247 2.195 -32.021 1.00 41.76 48 THR E N 1
ATOM 3387 C CA . THR E 1 47 ? 10.131 1.254 -31.842 1.00 42.49 48 THR E CA 1
ATOM 3388 C C . THR E 1 47 ? 10.500 -0.235 -31.800 1.00 43.47 48 THR E C 1
ATOM 3389 O O . THR E 1 47 ? 9.661 -1.061 -31.406 1.00 45.11 48 THR E O 1
ATOM 3393 N N . CYS E 1 48 ? 11.732 -0.592 -32.164 1.00 42.81 49 CYS E N 1
ATOM 3394 C CA . CYS E 1 48 ? 12.159 -1.996 -32.029 1.00 43.10 49 CYS E CA 1
ATOM 3395 C C . CYS E 1 48 ? 12.889 -2.271 -30.697 1.00 43.09 49 CYS E C 1
ATOM 3396 O O . CYS E 1 48 ? 13.551 -3.306 -30.540 1.00 43.70 49 CYS E O 1
ATOM 3399 N N . HIS E 1 49 ? 12.752 -1.328 -29.758 1.00 43.12 50 HIS E N 1
ATOM 3400 C CA . HIS E 1 49 ? 13.306 -1.357 -28.390 1.00 43.05 50 HIS E CA 1
ATOM 3401 C C . HIS E 1 49 ? 13.036 -2.687 -27.640 1.00 44.96 50 HIS E C 1
ATOM 3402 O O . HIS E 1 49 ? 11.878 -3.063 -27.429 1.00 45.08 50 HIS E O 1
ATOM 3409 N N . VAL E 1 50 ? 14.099 -3.387 -27.238 1.00 46.35 51 VAL E N 1
ATOM 3410 C CA . VAL E 1 50 ? 13.963 -4.495 -26.273 1.00 48.48 51 VAL E CA 1
ATOM 3411 C C . VAL E 1 50 ? 14.888 -4.337 -25.080 1.00 49.51 51 VAL E C 1
ATOM 3412 O O . VAL E 1 50 ? 15.848 -3.538 -25.106 1.00 50.08 51 VAL E O 1
ATOM 3416 N N . LEU E 1 51 ? 14.594 -5.115 -24.040 1.00 50.80 52 LEU E N 1
ATOM 3417 C CA . LEU E 1 51 ? 15.405 -5.163 -22.834 1.00 51.26 52 LEU E CA 1
ATOM 3418 C C . LEU E 1 51 ? 16.058 -6.523 -22.820 1.00 52.21 52 LEU E C 1
ATOM 3419 O O . LEU E 1 51 ? 15.363 -7.539 -22.818 1.00 53.00 52 LEU E O 1
ATOM 3424 N N . VAL E 1 52 ? 17.389 -6.526 -22.857 1.00 52.33 53 VAL E N 1
ATOM 3425 C CA . VAL E 1 52 ? 18.195 -7.739 -22.862 1.00 53.56 53 VAL E CA 1
ATOM 3426 C C . VAL E 1 52 ? 18.494 -8.150 -21.423 1.00 55.20 53 VAL E C 1
ATOM 3427 O O . VAL E 1 52 ? 18.759 -7.298 -20.570 1.00 55.11 53 VAL E O 1
ATOM 3431 N N . ALA E 1 53 ? 18.467 -9.452 -21.155 1.00 57.16 54 ALA E N 1
ATOM 3432 C CA . ALA E 1 53 ? 18.908 -9.965 -19.848 1.00 59.49 54 ALA E CA 1
ATOM 3433 C C . ALA E 1 53 ? 20.395 -9.664 -19.582 1.00 60.17 54 ALA E C 1
ATOM 3434 O O . ALA E 1 53 ? 21.246 -9.862 -20.458 1.00 60.29 54 ALA E O 1
ATOM 3436 N N . PRO E 1 54 ? 20.707 -9.180 -18.370 1.00 61.29 55 PRO E N 1
ATOM 3437 C CA . PRO E 1 54 ? 22.076 -8.779 -18.024 1.00 62.42 55 PRO E CA 1
ATOM 3438 C C . PRO E 1 54 ? 23.132 -9.858 -18.275 1.00 64.20 55 PRO E C 1
ATOM 3439 O O . PRO E 1 54 ? 24.271 -9.540 -18.643 1.00 64.25 55 PRO E O 1
ATOM 3443 N N . ALA E 1 55 ? 22.759 -11.121 -18.092 1.00 66.14 56 ALA E N 1
ATOM 3444 C CA . ALA E 1 55 ? 23.665 -12.234 -18.362 1.00 68.10 56 ALA E CA 1
ATOM 3445 C C . ALA E 1 55 ? 24.189 -12.217 -19.813 1.00 68.15 56 ALA E C 1
ATOM 3446 O O . ALA E 1 55 ? 25.297 -12.693 -20.093 1.00 68.78 56 ALA E O 1
ATOM 3448 N N . PHE E 1 56 ? 23.411 -11.638 -20.726 1.00 67.88 57 PHE E N 1
ATOM 3449 C CA . PHE E 1 56 ? 23.744 -11.704 -22.156 1.00 68.25 57 PHE E CA 1
ATOM 3450 C C . PHE E 1 56 ? 24.459 -10.503 -22.776 1.00 67.25 57 PHE E C 1
ATOM 3451 O O . PHE E 1 56 ? 24.933 -10.597 -23.918 1.00 67.37 57 PHE E O 1
ATOM 3459 N N . ALA E 1 57 ? 24.522 -9.386 -22.050 1.00 66.79 58 ALA E N 1
ATOM 3460 C CA . ALA E 1 57 ? 25.124 -8.157 -22.583 1.00 66.05 58 ALA E CA 1
ATOM 3461 C C . ALA E 1 57 ? 26.428 -8.462 -23.314 1.00 66.20 58 ALA E C 1
ATOM 3462 O O . ALA E 1 57 ? 26.563 -8.188 -24.501 1.00 65.48 58 ALA E O 1
ATOM 3464 N N . ASP E 1 58 ? 27.356 -9.079 -22.594 1.00 67.45 59 ASP E N 1
ATOM 3465 C CA . ASP E 1 58 ? 28.679 -9.450 -23.105 1.00 68.15 59 ASP E CA 1
ATOM 3466 C C . ASP E 1 58 ? 28.678 -10.377 -24.324 1.00 67.68 59 ASP E C 1
ATOM 3467 O O . ASP E 1 58 ? 29.729 -10.582 -24.914 1.00 68.47 59 ASP E O 1
ATOM 3472 N N . ARG E 1 59 ? 27.525 -10.940 -24.694 1.00 66.70 60 ARG E N 1
ATOM 3473 C CA . ARG E 1 59 ? 27.441 -11.808 -25.878 1.00 66.24 60 ARG E CA 1
ATOM 3474 C C . ARG E 1 59 ? 26.904 -11.089 -27.133 1.00 64.17 60 ARG E C 1
ATOM 3475 O O . ARG E 1 59 ? 26.811 -11.691 -28.215 1.00 64.12 60 ARG E O 1
ATOM 3483 N N . LEU E 1 60 ? 26.549 -9.812 -26.975 1.00 61.40 61 LEU E N 1
ATOM 3484 C CA . LEU E 1 60 ? 26.101 -8.979 -28.092 1.00 58.90 61 LEU E CA 1
ATOM 3485 C C . LEU E 1 60 ? 27.224 -8.024 -28.488 1.00 57.45 61 LEU E C 1
ATOM 3486 O O . LEU E 1 60 ? 28.134 -7.786 -27.704 1.00 57.46 61 LEU E O 1
ATOM 3491 N N . PRO E 1 61 ? 27.192 -7.514 -29.725 1.00 55.94 62 PRO E N 1
ATOM 3492 C CA . PRO E 1 61 ? 28.237 -6.561 -30.043 1.00 55.30 62 PRO E CA 1
ATOM 3493 C C . PRO E 1 61 ? 27.900 -5.224 -29.380 1.00 54.11 62 PRO E C 1
ATOM 3494 O O . PRO E 1 61 ? 26.718 -4.965 -29.080 1.00 53.76 62 PRO E O 1
ATOM 3498 N N . ALA E 1 62 ? 28.929 -4.414 -29.131 1.00 52.90 63 ALA E N 1
ATOM 3499 C CA . ALA E 1 62 ? 28.788 -3.044 -28.638 1.00 51.80 63 ALA E CA 1
ATOM 3500 C C . ALA E 1 62 ? 27.691 -2.244 -29.355 1.00 50.63 63 ALA E C 1
ATOM 3501 O O . ALA E 1 62 ? 27.628 -2.225 -30.594 1.00 50.63 63 ALA E O 1
ATOM 3503 N N . LEU E 1 63 ? 26.826 -1.574 -28.593 1.00 49.59 64 LEU E N 1
ATOM 3504 C CA . LEU E 1 63 ? 25.877 -0.651 -29.238 1.00 48.06 64 LEU E CA 1
ATOM 3505 C C . LEU E 1 63 ? 26.577 0.560 -29.847 1.00 46.29 64 LEU E C 1
ATOM 3506 O O . LEU E 1 63 ? 27.658 0.953 -29.410 1.00 46.21 64 LEU E O 1
ATOM 3511 N N . SER E 1 64 ? 25.959 1.108 -30.888 1.00 44.40 65 SER E N 1
ATOM 3512 C CA . SER E 1 64 ? 26.498 2.268 -31.579 1.00 43.02 65 SER E CA 1
ATOM 3513 C C . SER E 1 64 ? 26.019 3.554 -30.918 1.00 41.58 65 SER E C 1
ATOM 3514 O O . SER E 1 64 ? 25.004 3.570 -30.188 1.00 39.82 65 SER E O 1
ATOM 3517 N N . GLY E 1 65 ? 26.762 4.628 -31.192 1.00 41.23 66 GLY E N 1
ATOM 3518 C CA . GLY E 1 65 ? 26.401 5.979 -30.753 1.00 40.27 66 GLY E CA 1
ATOM 3519 C C . GLY E 1 65 ? 24.997 6.333 -31.200 1.00 39.74 66 GLY E C 1
ATOM 3520 O O . GLY E 1 65 ? 24.180 6.837 -30.408 1.00 39.24 66 GLY E O 1
ATOM 3521 N N . ASP E 1 66 ? 24.704 6.044 -32.462 1.00 39.50 67 ASP E N 1
ATOM 3522 C CA . ASP E 1 66 ? 23.379 6.311 -33.011 1.00 40.42 67 ASP E CA 1
ATOM 3523 C C . ASP E 1 66 ? 22.279 5.508 -32.326 1.00 39.58 67 ASP E C 1
ATOM 3524 O O . ASP E 1 66 ? 21.203 6.046 -32.062 1.00 40.31 67 ASP E O 1
ATOM 3529 N N . GLU E 1 67 ? 22.541 4.233 -32.054 1.00 38.17 68 GLU E N 1
ATOM 3530 C CA . GLU E 1 67 ? 21.580 3.392 -31.368 1.00 37.60 68 GLU E CA 1
ATOM 3531 C C . GLU E 1 67 ? 21.371 3.928 -29.957 1.00 37.45 68 GLU E C 1
ATOM 3532 O O . GLU E 1 67 ? 20.246 4.077 -29.484 1.00 37.71 68 GLU E O 1
ATOM 3538 N N . ASN E 1 68 ? 22.470 4.242 -29.288 1.00 38.15 69 ASN E N 1
ATOM 3539 C CA . ASN E 1 68 ? 22.410 4.841 -27.960 1.00 38.16 69 ASN E CA 1
ATOM 3540 C C . ASN E 1 68 ? 21.566 6.132 -27.957 1.00 38.81 69 ASN E C 1
ATOM 3541 O O . ASN E 1 68 ? 20.786 6.368 -27.029 1.00 38.47 69 ASN E O 1
ATOM 3546 N N . ASP E 1 69 ? 21.716 6.957 -28.995 1.00 38.75 70 ASP E N 1
ATOM 3547 C CA . ASP E 1 69 ? 20.988 8.220 -29.042 1.00 39.89 70 ASP E CA 1
ATOM 3548 C C . ASP E 1 69 ? 19.483 7.998 -29.186 1.00 39.06 70 ASP E C 1
ATOM 3549 O O . ASP E 1 69 ? 18.695 8.571 -28.462 1.00 38.89 70 ASP E O 1
ATOM 3554 N N . LEU E 1 70 ? 19.093 7.144 -30.117 1.00 39.10 71 LEU E N 1
ATOM 3555 C CA . LEU E 1 70 ? 17.697 6.777 -30.280 1.00 39.21 71 LEU E CA 1
ATOM 3556 C C . LEU E 1 70 ? 17.094 6.238 -28.981 1.00 39.85 71 LEU E C 1
ATOM 3557 O O . LEU E 1 70 ? 16.000 6.642 -28.597 1.00 40.57 71 LEU E O 1
ATOM 3562 N N . LEU E 1 71 ? 17.808 5.332 -28.306 1.00 40.17 72 LEU E N 1
ATOM 3563 C CA . LEU E 1 71 ? 17.319 4.717 -27.052 1.00 40.59 72 LEU E CA 1
ATOM 3564 C C . LEU E 1 71 ? 17.088 5.702 -25.897 1.00 41.66 72 LEU E C 1
ATOM 3565 O O . LEU E 1 71 ? 16.144 5.539 -25.111 1.00 41.57 72 LEU E O 1
ATOM 3570 N N . ASP E 1 72 ? 17.932 6.726 -25.800 1.00 42.48 73 ASP E N 1
ATOM 3571 C CA . ASP E 1 72 ? 17.756 7.756 -24.770 1.00 44.15 73 ASP E CA 1
ATOM 3572 C C . ASP E 1 72 ? 16.456 8.570 -24.902 1.00 44.21 73 ASP E C 1
ATOM 3573 O O . ASP E 1 72 ? 16.023 9.184 -23.934 1.00 44.73 73 ASP E O 1
ATOM 3578 N N . SER E 1 73 ? 15.854 8.582 -26.092 1.00 43.55 74 SER E N 1
ATOM 3579 C CA . SER E 1 73 ? 14.563 9.223 -26.300 1.00 44.63 74 SER E CA 1
ATOM 3580 C C . SER E 1 73 ? 13.434 8.465 -25.634 1.00 45.30 74 SER E C 1
ATOM 3581 O O . SER E 1 73 ? 12.382 9.031 -25.395 1.00 46.53 74 SER E O 1
ATOM 3584 N N . SER E 1 74 ? 13.639 7.185 -25.345 1.00 45.50 75 SER E N 1
ATOM 3585 C CA . SER E 1 74 ? 12.605 6.378 -24.684 1.00 45.91 75 SER E CA 1
ATOM 3586 C C . SER E 1 74 ? 12.574 6.547 -23.165 1.00 46.84 75 SER E C 1
ATOM 3587 O O . SER E 1 74 ? 13.591 6.418 -22.495 1.00 46.29 75 SER E O 1
ATOM 3590 N N . ASP E 1 75 ? 11.390 6.792 -22.618 1.00 48.40 76 ASP E N 1
ATOM 3591 C CA . ASP E 1 75 ? 11.240 6.890 -21.164 1.00 50.62 76 ASP E CA 1
ATOM 3592 C C . ASP E 1 75 ? 11.417 5.570 -20.402 1.00 50.46 76 ASP E C 1
ATOM 3593 O O . ASP E 1 75 ? 11.468 5.571 -19.185 1.00 52.10 76 ASP E O 1
ATOM 3598 N N . HIS E 1 76 ? 11.543 4.457 -21.114 1.00 49.80 77 HIS E N 1
ATOM 3599 C CA . HIS E 1 76 ? 11.734 3.138 -20.504 1.00 49.52 77 HIS E CA 1
ATOM 3600 C C . HIS E 1 76 ? 13.136 2.583 -20.705 1.00 48.45 77 HIS E C 1
ATOM 3601 O O . HIS E 1 76 ? 13.417 1.445 -20.357 1.00 48.42 77 HIS E O 1
ATOM 3608 N N . ARG E 1 77 ? 14.018 3.382 -21.282 1.00 47.72 78 ARG E N 1
ATOM 3609 C CA . ARG E 1 77 ? 15.383 2.937 -21.508 1.00 47.13 78 ARG E CA 1
ATOM 3610 C C . ARG E 1 77 ? 16.075 2.573 -20.192 1.00 47.13 78 ARG E C 1
ATOM 3611 O O . ARG E 1 77 ? 15.973 3.288 -19.196 1.00 47.48 78 ARG E O 1
ATOM 3619 N N . THR E 1 78 ? 16.772 1.450 -20.206 1.00 46.82 79 THR E N 1
ATOM 3620 C CA . THR E 1 78 ? 17.589 1.047 -19.079 1.00 47.89 79 THR E CA 1
ATOM 3621 C C . THR E 1 78 ? 18.979 0.780 -19.649 1.00 47.79 79 THR E C 1
ATOM 3622 O O . THR E 1 78 ? 19.118 0.673 -20.864 1.00 46.99 79 THR E O 1
ATOM 3626 N N . PRO E 1 79 ? 20.001 0.588 -18.777 1.00 48.54 80 PRO E N 1
ATOM 3627 C CA . PRO E 1 79 ? 21.315 0.281 -19.336 1.00 48.26 80 PRO E CA 1
ATOM 3628 C C . PRO E 1 79 ? 21.351 -1.006 -20.163 1.00 47.94 80 PRO E C 1
ATOM 3629 O O . PRO E 1 79 ? 22.373 -1.271 -20.782 1.00 48.06 80 PRO E O 1
ATOM 3633 N N . HIS E 1 80 ? 20.256 -1.779 -20.187 1.00 47.66 81 HIS E N 1
ATOM 3634 C CA . HIS E 1 80 ? 20.208 -3.057 -20.918 1.00 47.23 81 HIS E CA 1
ATOM 3635 C C . HIS E 1 80 ? 19.360 -3.019 -22.191 1.00 46.31 81 HIS E C 1
ATOM 3636 O O . HIS E 1 80 ? 19.187 -4.050 -22.872 1.00 45.81 81 HIS E O 1
ATOM 3643 N N . SER E 1 81 ? 18.855 -1.825 -22.504 1.00 45.02 82 SER E N 1
ATOM 3644 C CA . SER E 1 81 ? 18.038 -1.597 -23.674 1.00 43.95 82 SER E CA 1
ATOM 3645 C C . SER E 1 81 ? 18.855 -1.739 -24.942 1.00 43.17 82 SER E C 1
ATOM 3646 O O . SER E 1 81 ? 19.997 -1.333 -24.983 1.00 43.31 82 SER E O 1
ATOM 3649 N N . ARG E 1 82 ? 18.269 -2.353 -25.962 1.00 42.25 83 ARG E N 1
ATOM 3650 C CA . ARG E 1 82 ? 18.909 -2.481 -27.259 1.00 41.10 83 ARG E CA 1
ATOM 3651 C C . ARG E 1 82 ? 17.830 -2.290 -28.288 1.00 40.65 83 ARG E C 1
ATOM 3652 O O . ARG E 1 82 ? 16.656 -2.529 -28.020 1.00 40.78 83 ARG E O 1
ATOM 3660 N N . LEU E 1 83 ? 18.226 -1.817 -29.454 1.00 40.31 84 LEU E N 1
ATOM 3661 C CA . LEU E 1 83 ? 17.316 -1.754 -30.568 1.00 40.34 84 LEU E CA 1
ATOM 3662 C C . LEU E 1 83 ? 17.466 -3.135 -31.223 1.00 40.75 84 LEU E C 1
ATOM 3663 O O . LEU E 1 83 ? 18.560 -3.495 -31.718 1.00 39.98 84 LEU E O 1
ATOM 3668 N N . SER E 1 84 ? 16.387 -3.927 -31.170 1.00 40.98 85 SER E N 1
ATOM 3669 C CA . SER E 1 84 ? 16.433 -5.302 -31.686 1.00 41.39 85 SER E CA 1
ATOM 3670 C C . SER E 1 84 ? 16.841 -5.354 -33.158 1.00 41.43 85 SER E C 1
ATOM 3671 O O . SER E 1 84 ? 17.457 -6.329 -33.587 1.00 41.61 85 SER E O 1
ATOM 3674 N N . CYS E 1 85 ? 16.553 -4.297 -33.923 1.00 41.30 86 CYS E N 1
ATOM 3675 C CA . CYS E 1 85 ? 16.907 -4.305 -35.358 1.00 41.80 86 CYS E CA 1
ATOM 3676 C C . CYS E 1 85 ? 18.401 -4.192 -35.600 1.00 41.24 86 CYS E C 1
ATOM 3677 O O . CYS E 1 85 ? 18.854 -4.399 -36.710 1.00 41.94 86 CYS E O 1
ATOM 3680 N N . GLN E 1 86 ? 19.153 -3.901 -34.549 1.00 40.83 87 GLN E N 1
ATOM 3681 C CA . GLN E 1 86 ? 20.603 -3.704 -34.644 1.00 41.45 87 GLN E CA 1
ATOM 3682 C C . GLN E 1 86 ? 21.405 -4.942 -34.235 1.00 42.47 87 GLN E C 1
ATOM 3683 O O . GLN E 1 86 ? 22.639 -4.919 -34.247 1.00 42.54 87 GLN E O 1
ATOM 3689 N N . ILE E 1 87 ? 20.701 -6.017 -33.885 1.00 43.66 88 ILE E N 1
ATOM 3690 C CA . ILE E 1 87 ? 21.334 -7.236 -33.373 1.00 44.97 88 ILE E CA 1
ATOM 3691 C C . ILE E 1 87 ? 21.245 -8.361 -34.412 1.00 45.95 88 ILE E C 1
ATOM 3692 O O . ILE E 1 87 ? 20.158 -8.859 -34.708 1.00 46.18 88 ILE E O 1
ATOM 3697 N N . THR E 1 88 ? 22.394 -8.762 -34.950 1.00 46.46 89 THR E N 1
ATOM 3698 C CA . THR E 1 88 ? 22.438 -9.834 -35.909 1.00 47.81 89 THR E CA 1
ATOM 3699 C C . THR E 1 88 ? 22.292 -11.191 -35.186 1.00 49.20 89 THR E C 1
ATOM 3700 O O . THR E 1 88 ? 23.033 -11.491 -34.248 1.00 49.01 89 THR E O 1
ATOM 3704 N N . ILE E 1 89 ? 21.322 -11.993 -35.614 1.00 50.47 90 ILE E N 1
ATOM 3705 C CA . ILE E 1 89 ? 21.140 -13.349 -35.052 1.00 52.62 90 ILE E CA 1
ATOM 3706 C C . ILE E 1 89 ? 22.328 -14.261 -35.360 1.00 53.81 90 ILE E C 1
ATOM 3707 O O . ILE E 1 89 ? 22.768 -14.334 -36.497 1.00 53.91 90 ILE E O 1
ATOM 3712 N N . ASN E 1 90 ? 22.855 -14.910 -34.315 1.00 55.74 91 ASN E N 1
ATOM 3713 C CA . ASN E 1 90 ? 23.976 -15.862 -34.408 1.00 57.79 91 ASN E CA 1
ATOM 3714 C C . ASN E 1 90 ? 24.026 -16.839 -33.209 1.00 59.71 91 ASN E C 1
ATOM 3715 O O . ASN E 1 90 ? 23.423 -16.576 -32.159 1.00 59.11 91 ASN E O 1
ATOM 3720 N N . ASP E 1 91 ? 24.748 -17.954 -33.374 1.00 61.94 92 ASP E N 1
ATOM 3721 C CA . ASP E 1 91 ? 24.744 -19.055 -32.399 1.00 64.37 92 ASP E CA 1
ATOM 3722 C C . ASP E 1 91 ? 25.205 -18.641 -30.995 1.00 65.16 92 ASP E C 1
ATOM 3723 O O . ASP E 1 91 ? 24.811 -19.252 -29.997 1.00 66.11 92 ASP E O 1
ATOM 3725 N N . LYS E 1 92 ? 26.011 -17.584 -30.915 1.00 64.97 93 LYS E N 1
ATOM 3726 C CA . LYS E 1 92 ? 26.473 -17.078 -29.634 1.00 65.47 93 LYS E CA 1
ATOM 3727 C C . LYS E 1 92 ? 25.296 -16.463 -28.842 1.00 65.21 93 LYS E C 1
ATOM 3728 O O . LYS E 1 92 ? 25.416 -16.175 -27.650 1.00 65.39 93 LYS E O 1
ATOM 3734 N N . LEU E 1 93 ? 24.157 -16.292 -29.511 1.00 65.04 94 LEU E N 1
ATOM 3735 C CA . LEU E 1 93 ? 22.940 -15.756 -28.892 1.00 64.94 94 LEU E CA 1
ATOM 3736 C C . LEU E 1 93 ? 21.990 -16.861 -28.456 1.00 66.20 94 LEU E C 1
ATOM 3737 O O . LEU E 1 93 ? 20.881 -16.585 -27.975 1.00 65.78 94 LEU E O 1
ATOM 3742 N N . GLU E 1 94 ? 22.430 -18.106 -28.645 1.00 67.85 95 GLU E N 1
ATOM 3743 C CA . GLU E 1 94 ? 21.671 -19.293 -28.262 1.00 69.51 95 GLU E CA 1
ATOM 3744 C C . GLU E 1 94 ? 21.063 -19.089 -26.872 1.00 69.16 95 GLU E C 1
ATOM 3745 O O . GLU E 1 94 ? 21.779 -18.899 -25.897 1.00 69.07 95 GLU E O 1
ATOM 3751 N N . GLY E 1 95 ? 19.737 -19.090 -26.795 1.00 68.98 96 GLY E N 1
ATOM 3752 C CA . GLY E 1 95 ? 19.042 -18.975 -25.513 1.00 69.20 96 GLY E CA 1
ATOM 3753 C C . GLY E 1 95 ? 18.993 -17.577 -24.913 1.00 67.97 96 GLY E C 1
ATOM 3754 O O . GLY E 1 95 ? 18.954 -17.429 -23.683 1.00 68.31 96 GLY E O 1
ATOM 3755 N N . LEU E 1 96 ? 18.990 -16.553 -25.773 1.00 66.38 97 LEU E N 1
ATOM 3756 C CA . LEU E 1 96 ? 18.943 -15.157 -25.325 1.00 64.39 97 LEU E CA 1
ATOM 3757 C C . LEU E 1 96 ? 17.577 -14.796 -24.751 1.00 64.12 97 LEU E C 1
ATOM 3758 O O . LEU E 1 96 ? 16.538 -15.144 -25.311 1.00 64.26 97 LEU E O 1
ATOM 3763 N N . GLU E 1 97 ? 17.593 -14.109 -23.617 1.00 63.83 98 GLU E N 1
ATOM 3764 C CA . GLU E 1 97 ? 16.372 -13.605 -23.006 1.00 63.76 98 GLU E CA 1
ATOM 3765 C C . GLU E 1 97 ? 16.176 -12.127 -23.317 1.00 61.91 98 GLU E C 1
ATOM 3766 O O . GLU E 1 97 ? 17.039 -11.289 -23.010 1.00 61.57 98 GLU E O 1
ATOM 3772 N N . VAL E 1 98 ? 15.035 -11.812 -23.914 1.00 60.64 99 VAL E N 1
ATOM 3773 C CA . VAL E 1 98 ? 14.684 -10.437 -24.214 1.00 58.64 99 VAL E CA 1
ATOM 3774 C C . VAL E 1 98 ? 13.252 -10.158 -23.786 1.00 58.53 99 VAL E C 1
ATOM 3775 O O . VAL E 1 98 ? 12.390 -11.038 -23.856 1.00 59.22 99 VAL E O 1
ATOM 3779 N N . GLU E 1 99 ? 13.016 -8.943 -23.305 1.00 57.06 100 GLU E N 1
ATOM 3780 C CA . GLU E 1 99 ? 11.678 -8.480 -23.044 1.00 56.72 100 GLU E CA 1
ATOM 3781 C C . GLU E 1 99 ? 11.401 -7.322 -23.989 1.00 55.81 100 GLU E C 1
ATOM 3782 O O . GLU E 1 99 ? 12.281 -6.489 -24.232 1.00 55.54 100 GLU E O 1
ATOM 3788 N N . ILE E 1 100 ? 10.188 -7.291 -24.535 1.00 55.44 101 ILE E N 1
ATOM 3789 C CA . ILE E 1 100 ? 9.714 -6.178 -25.343 1.00 54.39 101 ILE E CA 1
ATOM 3790 C C . ILE E 1 100 ? 9.551 -4.978 -24.426 1.00 54.53 101 ILE E C 1
ATOM 3791 O O . ILE E 1 100 ? 8.804 -5.044 -23.457 1.00 55.47 101 ILE E O 1
ATOM 3796 N N . ALA E 1 101 ? 10.262 -3.891 -24.707 1.00 54.06 102 ALA E N 1
ATOM 3797 C CA . ALA E 1 101 ? 10.111 -2.674 -23.912 1.00 54.20 102 ALA E CA 1
ATOM 3798 C C . ALA E 1 101 ? 8.693 -2.114 -24.028 1.00 54.72 102 ALA E C 1
ATOM 3799 O O . ALA E 1 101 ? 8.069 -2.237 -25.084 1.00 54.24 102 ALA E O 1
ATOM 3801 N N . PRO E 1 102 ? 8.178 -1.506 -22.939 1.00 55.60 103 PRO E N 1
ATOM 3802 C CA . PRO E 1 102 ? 6.871 -0.841 -23.009 1.00 56.64 103 PRO E CA 1
ATOM 3803 C C . PRO E 1 102 ? 6.927 0.270 -24.049 1.00 56.76 103 PRO E C 1
ATOM 3804 O O . PRO E 1 102 ? 7.997 0.821 -24.291 1.00 56.10 103 PRO E O 1
ATOM 3808 N N . GLU E 1 103 ? 5.790 0.572 -24.664 1.00 57.82 104 GLU E N 1
ATOM 3809 C CA . GLU E 1 103 ? 5.724 1.573 -25.714 1.00 58.34 104 GLU E CA 1
ATOM 3810 C C . GLU E 1 103 ? 6.018 2.945 -25.176 1.00 58.94 104 GLU E C 1
ATOM 3811 O O . GLU E 1 103 ? 5.691 3.229 -24.025 1.00 59.16 104 GLU E O 1
ATOM 3817 N N . ASP E 1 104 ? 6.656 3.757 -26.035 1.00 59.70 105 ASP E N 1
ATOM 3818 C CA . ASP E 1 104 ? 7.105 5.144 -25.780 1.00 60.57 105 ASP E CA 1
ATOM 3819 C C . ASP E 1 104 ? 8.510 5.320 -25.148 1.00 60.80 105 ASP E C 1
ATOM 3820 O O . ASP E 1 104 ? 8.775 6.329 -24.450 1.00 61.26 105 ASP E O 1
#

B-factor: mean 43.9, std 11.13, range [8.1, 84.63]

CATH classification: 3.10.20.30

Solvent-accessible surface area: 22703 Å² total; per-residue (Å²): 36,16,0,48,0,19,18,78,110,47,81,142,67,112,11,126,2,110,81,59,45,17,0,15,78,2,0,88,113,45,52,16,103,61,0,30,19,23,7,53,25,106,28,21,4,13,26,3,8,0,34,6,22,89,73,22,22,120,96,16,72,61,4,52,24,104,2,3,94,18,0,66,50,9,136,69,54,49,20,38,1,8,0,0,16,61,0,74,2,57,79,130,0,100,34,0,64,4,66,1,1,59,77,105,42,21,0,44,0,26,16,77,110,50,82,138,60,117,7,173,4,115,82,56,52,17,0,14,77,5,0,103,116,47,43,14,115,60,0,18,16,20,8,50,27,104,28,25,4,10,21,4,6,0,40,6,21,90,71,16,19,112,85,17,76,59,5,53,25,100,2,2,85,25,0,58,60,6,140,65,54,48,20,36,0,7,0,0,16,61,0,74,1,57,78,132,0,93,24,0,70,4,66,0,1,58,81,99,43,13,0,30,0,32,17,79,105,56,81,143,63,101,9,128,2,108,77,57,44,17,0,15,77,2,0,106,116,45,46,16,113,56,0,31,16,26,9,50,25,109,28,21,5,14,23,3,7,0,31,5,23,92,77,24,15,89,99,16,70,62,6,50,25,94,2,3,86,20,0,67,53,7,130,63,47,50,17,36,1,6,0,0,16,62,0,72,1,57,78,120,0,101,24,0,76,4,77,1,2,61,77,94,57,11,0,46,0,23,20,79,113,45,78,147,65,112,10,121,2,118,86,59,46,16,0,12,78,2,0,94,117,46,42,19,107,60,0,24,22,20,6,50,26,102,26,27,4,16,25,4,7,0,34,4,29,90,72,23,28,106,92,16,81,62,4,52,25,100,2,3,88,27,0,62,55,8,133,65,44,46,19,34,0,8,0,0,15,67,0,74,2,57,82,134,0,95,32,0,65,4,74,1,1,57,74,106,50,25,0,48,0,29,14,78,120,39,91,147,67,102,12,162,6,117,79,59,42,17,0,14,84,3,0,92,117,44,47,16,107,56,0,35,18,24,7,55,26,106,29,22,6,22,25,4,9,0,32,7,19,93,69,23,25,116,105,17,85,60,5,49,26,98,2,2,89,22,0,61,56,9,138,68,49,45,22,34,1,10,0,0,14,67,0,79,1,56,71,132,1,90,25,0,77,3,75,1,1,60,82,93

Sequence (520 aa):
TAILVTTRDGTRTEIQAEPGLSLMEALRDAGIDELLALCGGCCSCATCHVLVAPAFADRLPALSGDENDLLDSSDHRTPHSRLSCQITINDKLEGLEVEIAPEDTAILVTTRDGTRTEIQAEPGLSLMEALRDAGIDELLALCGGCCSCATCHVLVAPAFADRLPALSGDENDLLDSSDHRTPHSRLSCQITINDKLEGLEVEIAPEDTAILVTTRDGTRTEIQAEPGLSLMEALRDAGIDELLALCGGCCSCATCHVLVAPAFADRLPALSGDENDLLDSSDHRTPHSRLSCQITINDKLEGLEVEIAPEDTAILVTTRDGTRTEIQAEPGLSLMEALRDAGIDELLALCGGCCSCATCHVLVAPAFADRLPALSGDENDLLDSSDHRTPHSRLSCQITINDKLEGLEVEIAPEDTAILVTTRDGTRTEIQAEPGLSLMEALRDAGIDELLALCGGCCSCATCHVLVAPAFADRLPALSGDENDLLDSSDHRTPHSRLSCQITINDKLEGLEVEIAPED

Secondary structure (DSSP, 8-state):
-EEEEE-TTS-EEEEE--TTSBHHHHHHHTT-TT---TT-SSSS-STTEEEE-GGGGGGS----HHHHHHHHTSTT--TTEEEGGG-B--GGGTT-EEEEPPP-/-EEEEE-TTS-EEEEE--TTSBHHHHHHHTT-TTS--TT-SSS--STTEEEEPGGGGGGSPPPPHHHHHHHHTSTT--TTEEEGGGPBP-GGGTTEEEEEPPP-/-EEEEE-TTS-EEEEE--TTSBHHHHHHHTT-TT---TT-SSS--STTEEEE-GGGGGGS----HHHHHHHHT-TT--TTEEEGGG-B--GGGTTEEEEEPPP-/-EEEEE-TTS-EEEEE--TTSBHHHHHHHTT-TT---TT-SSSS-STTEEEE-GGGGGGS----HHHHHHHHTSTT--TTEEEGGG-B--GGGTT-EEEEPPP-/-EEEEE-SSS-EEEEE--TTSBHHHHHHHTT-TT---TT-SSS--STTEEEE-GGGGGGS----HHHHHHHHTSTT--TTEEEGGG-B--GGGTTEEEEEPPP-

Foldseek 3Di:
DWEWEQEPVRDIDIFDADFFAFQLVSCVVRPVPQQDPPVVLPLPACRQKKFWDPVCQVVWPDDDPSQVVRLVVDPQDDVRIGRRSRTGDDCSCVHIYMYRTDDD/DWEWEAEPVGDIDIFDADFFAFQLVRCVVVPVVQQCPPVVLPLDACSQKKFWDPVCPVLWDDDDPSQVVRLVVDPQRDPRIGRRSVTGDDPSCVHIYIYRTDDD/DWEWEQEPVRDIDIFDADFFAFQLVRCVVRPNPQQDPPVVLPLDACRQKKFWDPVCQVLWDDDDPSQVVRQVVDPQRDPRIGRRSVTGDDPSCVHTYIYRTPDD/DWEWEQEPVRDIDIFDADFQAFQLVRCVVRPVVQQDDVVVLPLPACRQKKFWDPVCPVVWDDDDPSQVVRLVPDPQRDVRIGRRSPTGDDCSCVHTYIYRTDDD/DWEFEAEPVGDTDTFDADFQAFQLRRCVVVPVPQQDPPVVLPLDACRQKKFWDPVCPVLWDDDDPSQVVRLVVDPQRDPRIGRRSVTGDDPSCPHTYIYRTDDD

InterPro domains:
  IPR001041 2Fe-2S ferredoxin-type iron-sulfur binding domain [PF00111] (23-104)
  IPR001041 2Fe-2S ferredoxin-type iron-sulfur binding domain [PS51085] (17-120)
  IPR001041 2Fe-2S ferredoxin-type iron-sulfur binding domain [cd00207] (26-115)
  IPR001055 Adrenodoxin-like [PR00355] (55-65)
  IPR001055 Adrenodoxin-like [PR00355] (74-88)
  IPR001055 Adrenodoxin-like [PR00355] (97-105)
  IPR001055 Adrenodoxin-like [PTHR23426] (19-116)
  IPR012675 Beta-grasp domain superfamily [G3DSA:3.10.20.30] (17-120)
  IPR036010 2Fe-2S ferredoxin-like superfamily [SSF54292] (19-116)

Nearest PDB structures (foldseek):
  3lxf-assembly1_A  TM=1.006E+00  e=1.087E-21  Novosphingobium aromaticivorans DSM 12444
  4ltu-assembly2_B  TM=9.474E-01  e=4.887E-13  Rhodopseudomonas palustris HaA2
  6nbl-assembly2_D  TM=9.365E-01  e=2.143E-12  Pseudomonas putida
  1uwm-assembly1_A  TM=9.237E-01  e=2.285E-12  Rhodobacter capsulatus
  3hui-assembly1_A  TM=9.248E-01  e=3.022E-10  Rhodopseudomonas palustris

Organism: Novosphingobium aromaticivorans (strain ATCC 700278 / DSM 12444 / CCUG 56034 / CIP 105152 / NBRC 16084 / F199) (NCBI:txid279238)

Radius of gyration: 26.9 Å; Cα contacts (8 Å, |Δi|>4): 1141; chains: 5; bounding box: 66×72×56 Å